Protein AF-A0A9Q2YUY7-F1 (afdb_monomer_lite)

Structure (mmCIF, N/CA/C/O backbone):
data_AF-A0A9Q2YUY7-F1
#
_entry.id   AF-A0A9Q2YUY7-F1
#
loop_
_atom_site.group_PDB
_atom_site.id
_atom_site.type_symbol
_atom_site.label_atom_id
_atom_site.label_alt_id
_atom_site.label_comp_id
_atom_site.label_asym_id
_atom_site.label_entity_id
_atom_site.label_seq_id
_atom_site.pdbx_PDB_ins_code
_atom_site.Cartn_x
_atom_site.Cartn_y
_atom_site.Cartn_z
_atom_site.occupancy
_atom_site.B_iso_or_equiv
_atom_site.auth_seq_id
_atom_site.auth_comp_id
_atom_site.auth_asym_id
_atom_site.auth_atom_id
_atom_site.pdbx_PDB_model_num
ATOM 1 N N . MET A 1 1 ? -81.937 30.898 48.831 1.00 37.34 1 MET A N 1
ATOM 2 C CA . MET A 1 1 ? -81.446 29.506 48.929 1.00 37.34 1 MET A CA 1
ATOM 3 C C . MET A 1 1 ? -80.289 29.375 47.952 1.00 37.34 1 MET A C 1
ATOM 5 O O . MET A 1 1 ? -80.498 29.736 46.801 1.00 37.34 1 MET A O 1
ATOM 9 N N . PRO A 1 2 ? -79.074 29.037 48.411 1.00 35.25 2 PRO A N 1
ATOM 10 C CA . PRO A 1 2 ? -77.859 29.257 47.636 1.00 35.25 2 PRO A CA 1
ATOM 11 C C . PRO A 1 2 ? -77.601 28.138 46.622 1.00 35.25 2 PRO A C 1
ATOM 13 O O . PRO A 1 2 ? -77.881 26.966 46.872 1.00 35.25 2 PRO A O 1
ATOM 16 N N . GLU A 1 3 ? -77.053 28.547 45.483 1.00 44.12 3 GLU A N 1
ATOM 17 C CA . GLU A 1 3 ? -76.594 27.716 44.375 1.00 44.12 3 GLU A CA 1
ATOM 18 C C . GLU A 1 3 ? -75.437 26.805 44.805 1.00 44.12 3 GLU A C 1
ATOM 20 O O . GLU A 1 3 ? -74.451 27.255 45.393 1.00 44.12 3 GLU A O 1
ATOM 25 N N . VAL A 1 4 ? -75.528 25.516 44.474 1.00 38.47 4 VAL A N 1
ATOM 26 C CA . VAL A 1 4 ? -74.421 24.569 44.639 1.00 38.47 4 VAL A CA 1
ATOM 27 C C . VAL A 1 4 ? -73.682 24.447 43.307 1.00 38.47 4 VAL A C 1
ATOM 29 O O . VAL A 1 4 ? -74.226 23.984 42.309 1.00 38.47 4 VAL A O 1
ATOM 32 N N . SER A 1 5 ? -72.426 24.894 43.313 1.00 39.84 5 SER A N 1
ATOM 33 C CA . SER A 1 5 ? -71.499 24.926 42.177 1.00 39.84 5 SER A CA 1
ATOM 34 C C . SER A 1 5 ? -71.270 23.542 41.521 1.00 39.84 5 SER A C 1
ATOM 36 O O . SER A 1 5 ? -71.124 22.546 42.240 1.00 39.84 5 SER A O 1
ATOM 38 N N . PRO A 1 6 ? -71.089 23.459 40.180 1.00 42.53 6 PRO A N 1
ATOM 39 C CA . PRO A 1 6 ? -70.758 22.225 39.439 1.00 42.53 6 PRO A CA 1
ATOM 40 C C . PRO A 1 6 ? -69.450 21.523 39.865 1.00 42.53 6 PRO A C 1
ATOM 42 O O . PRO A 1 6 ? -69.136 20.426 39.398 1.00 42.53 6 PRO A O 1
ATOM 45 N N . THR A 1 7 ? -68.674 22.130 40.763 1.00 50.56 7 THR A N 1
ATOM 46 C CA . THR A 1 7 ? -67.379 21.628 41.242 1.00 50.56 7 THR A CA 1
ATOM 47 C C . THR A 1 7 ? -67.477 20.456 42.228 1.00 50.56 7 THR A C 1
ATOM 49 O O . THR A 1 7 ? -66.497 19.725 42.390 1.00 50.56 7 THR A O 1
ATOM 52 N N . ILE A 1 8 ? -68.635 20.205 42.853 1.00 48.22 8 ILE A N 1
ATOM 53 C CA . ILE A 1 8 ? -68.790 19.117 43.843 1.00 48.22 8 ILE A CA 1
ATOM 54 C C . ILE A 1 8 ? -69.090 17.765 43.171 1.00 48.22 8 ILE A C 1
ATOM 56 O O . ILE A 1 8 ? -68.522 16.744 43.563 1.00 48.22 8 ILE A O 1
ATOM 60 N N . ILE A 1 9 ? -69.874 17.750 42.087 1.00 47.81 9 ILE A N 1
ATOM 61 C CA . ILE A 1 9 ? -70.186 16.520 41.332 1.00 47.81 9 ILE A CA 1
ATOM 62 C C . ILE A 1 9 ? -68.957 16.035 40.540 1.00 47.81 9 ILE A C 1
ATOM 64 O O . ILE A 1 9 ? -68.680 14.836 40.498 1.00 47.81 9 ILE A O 1
ATOM 68 N N . GLN A 1 10 ? -68.134 16.949 40.011 1.00 46.00 10 GLN A N 1
ATOM 69 C CA . GLN A 1 10 ? -66.857 16.579 39.383 1.00 46.00 10 GLN A CA 1
ATOM 70 C C . GLN A 1 10 ? -65.805 16.087 40.395 1.00 46.00 10 GLN A C 1
ATOM 72 O O . GLN A 1 10 ? -65.026 15.192 40.063 1.00 46.00 10 GLN A O 1
ATOM 77 N N . LYS A 1 11 ? -65.806 16.581 41.645 1.00 45.22 11 LYS A N 1
ATOM 78 C CA . LYS A 1 11 ? -64.956 16.027 42.717 1.00 45.22 11 LYS A CA 1
ATOM 79 C C . LYS A 1 11 ? -65.408 14.632 43.162 1.00 45.22 11 LYS A C 1
ATOM 81 O O . LYS A 1 11 ? -64.552 13.777 43.367 1.00 45.22 11 LYS A O 1
ATOM 86 N N . ALA A 1 12 ? -66.712 14.356 43.228 1.00 38.19 12 ALA A N 1
ATOM 87 C CA . ALA A 1 12 ? -67.222 13.023 43.567 1.00 38.19 12 ALA A CA 1
ATOM 88 C C . ALA A 1 12 ? -66.926 11.973 42.473 1.00 38.19 12 ALA A C 1
ATOM 90 O O . ALA A 1 12 ? -66.555 10.843 42.785 1.00 38.19 12 ALA A O 1
ATOM 91 N N . ILE A 1 13 ? -66.984 12.353 41.190 1.00 42.56 13 ILE A N 1
ATOM 92 C CA . ILE A 1 13 ? -66.621 11.464 40.069 1.00 42.56 13 ILE A CA 1
ATOM 93 C C . ILE A 1 13 ? -65.100 11.230 39.996 1.00 42.56 13 ILE A C 1
ATOM 95 O O . ILE A 1 13 ? -64.670 10.144 39.603 1.00 42.56 13 ILE A O 1
ATOM 99 N N . LYS A 1 14 ? -64.276 12.193 40.434 1.00 40.94 14 LYS A N 1
ATOM 100 C CA . LYS A 1 14 ? -62.818 12.013 40.542 1.00 40.94 14 LYS A CA 1
ATOM 101 C C . LYS A 1 14 ? -62.439 11.060 41.687 1.00 40.94 14 LYS A C 1
ATOM 103 O O . LYS A 1 14 ? -61.630 10.167 41.481 1.00 40.94 14 LYS A O 1
ATOM 108 N N . VAL A 1 15 ? -63.114 11.149 42.837 1.00 37.53 15 VAL A N 1
ATOM 109 C CA . VAL A 1 15 ? -62.867 10.265 43.997 1.00 37.53 15 VAL A CA 1
ATOM 110 C C . VAL A 1 15 ? -63.354 8.820 43.770 1.00 37.53 15 VAL A C 1
ATOM 112 O O . VAL A 1 15 ? -62.814 7.893 44.367 1.00 37.53 15 VAL A O 1
ATOM 115 N N . ILE A 1 16 ? -64.323 8.592 42.875 1.00 35.28 16 ILE A N 1
ATOM 116 C CA . ILE A 1 16 ? -64.797 7.236 42.531 1.00 35.28 16 ILE A CA 1
ATOM 117 C C . ILE A 1 16 ? -63.996 6.613 41.367 1.00 35.28 16 ILE A C 1
ATOM 119 O O . ILE A 1 16 ? -63.864 5.390 41.312 1.00 35.28 16 ILE A O 1
ATOM 123 N N . LYS A 1 17 ? -63.384 7.411 40.475 1.00 32.50 17 LYS A N 1
ATOM 124 C CA . LYS A 1 17 ? -62.468 6.893 39.433 1.00 32.50 17 LYS A CA 1
ATOM 125 C C . LYS A 1 17 ? -61.063 6.545 39.942 1.00 32.50 17 LYS A C 1
ATOM 127 O O . LYS A 1 17 ? -60.429 5.692 39.327 1.00 32.50 17 LYS A O 1
ATOM 132 N N . ASP A 1 18 ? -60.639 7.096 41.078 1.00 31.89 18 ASP A N 1
ATOM 133 C CA . ASP A 1 18 ? -59.354 6.777 41.730 1.00 31.89 18 ASP A CA 1
ATOM 134 C C . ASP A 1 18 ? -59.414 5.534 42.650 1.00 31.89 18 ASP A C 1
ATOM 136 O O . ASP A 1 18 ? -58.479 5.247 43.390 1.00 31.89 18 ASP A O 1
ATOM 140 N N . LYS A 1 19 ? -60.496 4.741 42.596 1.00 31.69 19 LYS A N 1
ATOM 141 C CA . LYS A 1 19 ? -60.612 3.432 43.275 1.00 31.69 19 LYS A CA 1
ATOM 142 C C . LYS A 1 19 ? -60.602 2.245 42.303 1.00 31.69 19 LYS A C 1
ATOM 144 O O . LYS A 1 19 ? -61.315 1.261 42.492 1.00 31.69 19 LYS A O 1
ATOM 149 N N . LYS A 1 20 ? -59.762 2.295 41.268 1.00 31.34 20 LYS A N 1
ATOM 150 C CA . LYS A 1 20 ? -59.264 1.065 40.634 1.00 31.34 20 LYS A CA 1
ATOM 151 C C . LYS A 1 20 ? -58.019 0.640 41.401 1.00 31.34 20 LYS A C 1
ATOM 153 O O . LYS A 1 20 ? -57.016 1.322 41.308 1.00 31.34 20 LYS A O 1
ATOM 158 N N . GLN A 1 21 ? -58.148 -0.443 42.170 1.00 35.00 21 GLN A N 1
ATOM 159 C CA . GLN A 1 21 ? -57.086 -1.179 42.868 1.00 35.00 21 GLN A CA 1
ATOM 160 C C . GLN A 1 21 ? -55.671 -0.905 42.325 1.00 35.00 21 GLN A C 1
ATOM 162 O O . GLN A 1 21 ? -55.211 -1.587 41.408 1.00 35.00 21 GLN A O 1
ATOM 167 N N . ASP A 1 22 ? -54.971 0.045 42.940 1.00 31.41 22 ASP A N 1
ATOM 168 C CA . ASP A 1 22 ? -53.515 0.051 42.960 1.00 31.41 22 ASP A CA 1
ATOM 169 C C . ASP A 1 22 ? -53.092 -1.149 43.816 1.00 31.41 22 ASP A C 1
ATOM 171 O O . ASP A 1 22 ? -53.064 -1.086 45.046 1.00 31.41 22 ASP A O 1
ATOM 175 N N . LEU A 1 23 ? -52.827 -2.291 43.174 1.00 38.91 23 LEU A N 1
ATOM 176 C CA . LEU A 1 23 ? -52.023 -3.329 43.811 1.00 38.91 23 LEU A CA 1
ATOM 177 C C . LEU A 1 23 ? -50.639 -2.725 44.075 1.00 38.91 23 LEU A C 1
ATOM 179 O O . LEU A 1 23 ? -49.976 -2.261 43.146 1.00 38.91 23 LEU A O 1
ATOM 183 N N . HIS A 1 24 ? -50.202 -2.736 45.333 1.00 40.41 24 HIS A N 1
ATOM 184 C CA . HIS A 1 24 ? -48.878 -2.291 45.761 1.00 40.41 24 HIS A CA 1
ATOM 185 C C . HIS A 1 24 ? -47.768 -3.110 45.061 1.00 40.41 24 HIS A C 1
ATOM 187 O O . HIS A 1 24 ? -47.291 -4.113 45.568 1.00 40.41 24 HIS A O 1
ATOM 193 N N . ILE A 1 25 ? -47.296 -2.667 43.889 1.00 47.25 25 ILE A N 1
ATOM 194 C CA . ILE A 1 25 ? -46.119 -3.246 43.196 1.00 47.25 25 ILE A CA 1
ATOM 195 C C . ILE A 1 25 ? -44.806 -2.929 43.957 1.00 47.25 25 ILE A C 1
ATOM 197 O O . ILE A 1 25 ? -43.759 -3.518 43.695 1.00 47.25 25 ILE A O 1
ATOM 201 N N . LEU A 1 26 ? -44.852 -2.008 44.926 1.00 46.00 26 LEU A N 1
ATOM 202 C CA . LEU A 1 26 ? -43.693 -1.449 45.634 1.00 46.00 26 LEU A CA 1
ATOM 203 C C . LEU A 1 26 ? -43.025 -2.385 46.669 1.00 46.00 26 LEU A C 1
ATOM 205 O O . LEU A 1 26 ? -41.975 -2.017 47.188 1.00 46.00 26 LEU A O 1
ATOM 209 N N . SER A 1 27 ? -43.570 -3.574 46.953 1.00 56.84 27 SER A N 1
ATOM 210 C CA . SER A 1 27 ? -43.051 -4.517 47.970 1.00 56.84 27 SER A CA 1
ATOM 211 C C . SER A 1 27 ? -42.308 -5.743 47.401 1.00 56.84 27 SER A C 1
ATOM 213 O O . SER A 1 27 ? -41.684 -6.489 48.156 1.00 56.84 27 SER A O 1
ATOM 215 N N . LEU A 1 28 ? -42.322 -5.963 46.081 1.00 69.38 28 LEU A N 1
ATOM 216 C CA . LEU A 1 28 ? -41.800 -7.191 45.464 1.00 69.38 28 LEU A CA 1
ATOM 217 C C . LEU A 1 28 ? -40.270 -7.203 45.332 1.00 69.38 28 LEU A C 1
ATOM 219 O O . LEU A 1 28 ? -39.653 -6.268 44.808 1.00 69.38 28 LEU A O 1
ATOM 223 N N . SER A 1 29 ? -39.656 -8.316 45.737 1.00 76.88 29 SER A N 1
ATOM 224 C CA . SER A 1 29 ? -38.207 -8.536 45.674 1.00 76.88 29 SER A CA 1
ATOM 225 C C . SER A 1 29 ? -37.846 -9.703 44.753 1.00 76.88 29 SER A C 1
ATOM 227 O O . SER A 1 29 ? -38.515 -10.732 44.724 1.00 76.88 29 SER A O 1
ATOM 229 N N . VAL A 1 30 ? -36.764 -9.547 43.985 1.00 77.62 30 VAL A N 1
ATOM 230 C CA . VAL A 1 30 ? -36.268 -10.544 43.026 1.00 77.62 30 VAL A CA 1
ATOM 231 C C . VAL A 1 30 ? -34.967 -11.150 43.527 1.00 77.62 30 VAL A C 1
ATOM 233 O O . VAL A 1 30 ? -33.978 -10.430 43.713 1.00 77.62 30 VAL A O 1
ATOM 236 N N . ILE A 1 31 ? -34.948 -12.476 43.658 1.00 77.19 31 ILE A N 1
ATOM 237 C CA . ILE A 1 31 ? -33.741 -13.258 43.924 1.00 77.19 31 ILE A CA 1
ATOM 238 C C . ILE A 1 31 ? -32.981 -13.416 42.607 1.00 77.19 31 ILE A C 1
ATOM 240 O O . ILE A 1 31 ? -33.442 -14.043 41.647 1.00 77.19 31 ILE A O 1
ATOM 244 N N . ARG A 1 32 ? -31.791 -12.816 42.538 1.00 76.19 32 ARG A N 1
ATOM 245 C CA . ARG A 1 32 ? -30.881 -12.979 41.402 1.00 76.19 32 ARG A CA 1
ATOM 246 C C . ARG A 1 32 ? -30.162 -14.322 41.500 1.00 76.19 32 ARG A C 1
ATOM 248 O O . ARG A 1 32 ? -29.885 -14.812 42.585 1.00 76.19 32 ARG A O 1
ATOM 255 N N . ARG A 1 33 ? -29.710 -14.840 40.354 1.00 68.38 33 ARG A N 1
ATOM 256 C CA . ARG A 1 33 ? -28.907 -16.080 40.227 1.00 68.38 33 ARG A CA 1
ATOM 257 C C . ARG A 1 33 ? -27.648 -16.150 41.112 1.00 68.38 33 ARG A C 1
ATOM 259 O O . ARG A 1 33 ? -27.112 -17.231 41.296 1.00 68.38 33 ARG A O 1
ATOM 266 N N . ALA A 1 34 ? -27.156 -15.014 41.615 1.00 49.62 34 ALA A N 1
ATOM 267 C CA . ALA A 1 34 ? -26.008 -14.924 42.525 1.00 49.62 34 ALA A CA 1
ATOM 268 C C . ALA A 1 34 ? -26.407 -14.890 44.019 1.00 49.62 34 ALA A C 1
ATOM 270 O O . ALA A 1 34 ? -25.568 -14.586 44.858 1.00 49.62 34 ALA A O 1
ATOM 271 N N . GLY A 1 35 ? -27.687 -15.107 44.346 1.00 60.41 35 GLY A N 1
ATOM 272 C CA . GLY A 1 35 ? -28.234 -15.040 45.707 1.00 60.41 35 GLY A CA 1
ATOM 273 C C . GLY A 1 35 ? -28.550 -13.625 46.210 1.00 60.41 35 GLY A C 1
ATOM 274 O O . GLY A 1 35 ? -29.142 -13.474 47.272 1.00 60.41 35 GLY A O 1
ATOM 275 N N . SER A 1 36 ? -28.198 -12.574 45.459 1.00 70.12 36 SER A N 1
ATOM 276 C CA . SER A 1 36 ? -28.515 -11.190 45.833 1.00 70.12 36 SER A CA 1
ATOM 277 C C . SER A 1 36 ? -29.984 -10.846 45.589 1.00 70.12 36 SER A C 1
ATOM 279 O O . SER A 1 36 ? -30.554 -11.178 44.547 1.00 70.12 36 SER A O 1
ATOM 281 N N . ILE A 1 37 ? -30.579 -10.131 46.542 1.00 79.31 37 ILE A N 1
ATOM 282 C CA . ILE A 1 37 ? -31.974 -9.690 46.499 1.00 79.31 37 ILE A CA 1
ATOM 283 C C . ILE A 1 37 ? -32.013 -8.256 45.972 1.00 79.31 37 ILE A C 1
ATOM 285 O O . ILE A 1 37 ? -31.281 -7.390 46.452 1.00 79.31 37 ILE A O 1
ATOM 289 N N . THR A 1 38 ? -32.844 -7.991 44.963 1.00 78.88 38 THR A N 1
ATOM 290 C CA . THR A 1 38 ? -33.037 -6.630 44.438 1.00 78.88 38 THR A CA 1
ATOM 291 C C . THR A 1 38 ? -34.508 -6.295 44.227 1.00 78.88 38 THR A C 1
ATOM 293 O O . THR A 1 38 ? -35.258 -7.202 43.878 1.00 78.88 38 THR A O 1
ATOM 296 N N . PRO A 1 39 ? -34.918 -5.018 44.348 1.00 78.88 39 PRO A N 1
ATOM 297 C CA . PRO A 1 39 ? -36.304 -4.619 44.113 1.00 78.88 39 PRO A CA 1
ATOM 298 C C . PRO A 1 39 ? -36.771 -4.984 42.702 1.00 78.88 39 PRO A C 1
ATOM 300 O O . PRO A 1 39 ? -36.012 -4.834 41.733 1.00 78.88 39 PRO A O 1
ATOM 303 N N . PHE A 1 40 ? -38.017 -5.438 42.581 1.00 80.62 40 PHE A N 1
ATOM 304 C CA . PHE A 1 40 ? -38.651 -5.704 41.296 1.00 80.62 40 PHE A CA 1
ATOM 305 C C . PHE A 1 40 ? -38.765 -4.412 40.472 1.00 80.62 40 PHE A C 1
ATOM 307 O O . PHE A 1 40 ? -39.192 -3.371 40.966 1.00 80.62 40 PHE A O 1
ATOM 314 N N . LYS A 1 41 ? -38.358 -4.465 39.197 1.00 81.44 41 LYS A N 1
ATOM 315 C CA . LYS A 1 41 ? -38.452 -3.338 38.253 1.00 81.44 41 LYS A CA 1
ATOM 316 C C . LYS A 1 41 ? -39.007 -3.824 36.918 1.00 81.44 41 LYS A C 1
ATOM 318 O O . LYS A 1 41 ? -38.307 -4.532 36.189 1.00 81.44 41 LYS A O 1
ATOM 323 N N . SER A 1 42 ? -40.222 -3.399 36.574 1.00 79.56 42 SER A N 1
ATOM 324 C CA . SER A 1 42 ? -40.892 -3.718 35.302 1.00 79.56 42 SER A CA 1
ATOM 325 C C . SER A 1 42 ? -40.073 -3.280 34.079 1.00 79.56 42 SER A C 1
ATOM 327 O O . SER A 1 42 ? -40.013 -4.002 33.084 1.00 79.56 42 SER A O 1
ATOM 329 N N . ASP A 1 43 ? -39.324 -2.178 34.183 1.00 79.94 43 ASP A N 1
ATOM 330 C CA . ASP A 1 43 ? -38.447 -1.679 33.115 1.00 79.94 43 ASP A CA 1
ATOM 331 C C . ASP A 1 43 ? -37.411 -2.708 32.645 1.00 79.94 43 ASP A C 1
ATOM 333 O O . ASP A 1 43 ? -36.996 -2.714 31.484 1.00 79.94 43 ASP A O 1
ATOM 337 N N . LYS A 1 44 ? -36.952 -3.599 33.534 1.00 82.06 44 LYS A N 1
ATOM 338 C CA . LYS A 1 44 ? -35.984 -4.645 33.172 1.00 82.06 44 LYS A CA 1
ATOM 339 C C . LYS A 1 44 ? -36.613 -5.718 32.285 1.00 82.06 44 LYS A C 1
ATOM 341 O O . LYS A 1 44 ? -35.925 -6.232 31.404 1.00 82.06 44 LYS A O 1
ATOM 346 N N . ILE A 1 45 ? -37.897 -6.009 32.486 1.00 83.81 45 ILE A N 1
ATOM 347 C CA . ILE A 1 45 ? -38.679 -6.941 31.669 1.00 83.81 45 ILE A CA 1
ATOM 348 C C . ILE A 1 45 ? -38.931 -6.318 30.295 1.00 83.81 45 ILE A C 1
ATOM 350 O O . ILE A 1 45 ? -38.576 -6.920 29.282 1.00 83.81 45 ILE A O 1
ATOM 354 N N . SER A 1 46 ? -39.412 -5.072 30.265 1.00 82.44 46 SER A N 1
ATOM 355 C CA . SER A 1 46 ? -39.631 -4.314 29.025 1.00 82.44 46 SER A CA 1
ATOM 356 C C . SER A 1 46 ? -38.369 -4.249 28.160 1.00 82.44 46 SER A C 1
ATOM 358 O O . SER A 1 46 ? -38.389 -4.597 26.979 1.00 82.44 46 SER A O 1
ATOM 360 N N . ASN A 1 47 ? -37.217 -3.930 28.760 1.00 79.81 47 ASN A N 1
ATOM 361 C CA . ASN A 1 47 ? -35.941 -3.900 28.044 1.00 79.81 47 ASN A CA 1
ATOM 362 C C . ASN A 1 47 ? -35.510 -5.271 27.497 1.00 79.81 47 ASN A C 1
ATOM 364 O O . ASN A 1 47 ? -34.896 -5.337 26.430 1.00 79.81 47 ASN A O 1
ATOM 368 N N . ALA A 1 48 ? -35.796 -6.362 28.211 1.00 79.31 48 ALA A N 1
ATOM 369 C CA . ALA A 1 48 ? -35.469 -7.712 27.757 1.00 79.31 48 ALA A CA 1
ATOM 370 C C . ALA A 1 48 ? -36.340 -8.131 26.562 1.00 79.31 48 ALA A C 1
ATOM 372 O O . ALA A 1 48 ? -35.808 -8.625 25.567 1.00 79.31 48 ALA A O 1
ATOM 373 N N . ILE A 1 49 ? -37.647 -7.862 26.628 1.00 82.56 49 ILE A N 1
ATOM 374 C CA . ILE A 1 49 ? -38.597 -8.126 25.540 1.00 82.56 49 ILE A CA 1
ATOM 375 C C . ILE A 1 49 ? -38.239 -7.271 24.319 1.00 82.56 49 ILE A C 1
ATOM 377 O O . ILE A 1 49 ? -38.094 -7.794 23.217 1.00 82.56 49 ILE A O 1
ATOM 381 N N . LYS A 1 50 ? -37.969 -5.974 24.509 1.00 82.25 50 LYS A N 1
ATOM 382 C CA . LYS A 1 50 ? -37.541 -5.061 23.436 1.00 82.25 50 LYS A CA 1
ATOM 383 C C . LYS A 1 50 ? -36.306 -5.568 22.692 1.00 82.25 50 LYS A C 1
ATOM 385 O O . LYS A 1 50 ? -36.276 -5.536 21.466 1.00 82.25 50 LYS A O 1
ATOM 390 N N . LYS A 1 51 ? -35.296 -6.066 23.416 1.00 77.69 51 LYS A N 1
ATOM 391 C CA . LYS A 1 51 ? -34.094 -6.658 22.803 1.00 77.69 51 LYS A CA 1
ATOM 392 C C . LYS A 1 51 ? -34.416 -7.896 21.967 1.00 77.69 51 LYS A C 1
ATOM 394 O O . LYS A 1 51 ? -33.834 -8.053 20.900 1.00 77.69 51 LYS A O 1
ATOM 399 N N . ALA A 1 52 ? -35.348 -8.734 22.416 1.00 78.56 52 ALA A N 1
ATOM 400 C CA . ALA A 1 52 ? -35.789 -9.910 21.668 1.00 78.56 52 ALA A CA 1
ATOM 401 C C . ALA A 1 52 ? -36.475 -9.526 20.348 1.00 78.56 52 ALA A C 1
ATOM 403 O O . ALA A 1 52 ? -36.165 -10.092 19.301 1.00 78.56 52 ALA A O 1
ATOM 404 N N . PHE A 1 53 ? -37.356 -8.520 20.381 1.00 79.56 53 PHE A N 1
ATOM 405 C CA . PHE A 1 53 ? -38.011 -8.001 19.177 1.00 79.56 53 PHE A CA 1
ATOM 406 C C . PHE A 1 53 ? -37.005 -7.396 18.194 1.00 79.56 53 PHE A C 1
ATOM 408 O O . PHE A 1 53 ? -37.055 -7.716 17.011 1.00 79.56 53 PHE A O 1
ATOM 415 N N . LEU A 1 54 ? -36.057 -6.588 18.682 1.00 72.75 54 LEU A N 1
ATOM 416 C CA . LEU A 1 54 ? -35.012 -5.976 17.849 1.00 72.75 54 LEU A CA 1
ATOM 417 C C . LEU A 1 54 ? -34.079 -7.009 17.203 1.00 72.75 54 LEU A C 1
ATOM 419 O O . LEU A 1 54 ? -33.655 -6.824 16.066 1.00 72.75 54 LEU A O 1
ATOM 423 N N . ALA A 1 55 ? -33.776 -8.105 17.903 1.00 67.81 55 ALA A N 1
ATOM 424 C CA . ALA A 1 55 ? -32.963 -9.186 17.353 1.00 67.81 55 ALA A CA 1
ATOM 425 C C . ALA A 1 55 ? -33.653 -9.895 16.172 1.00 67.81 55 ALA A C 1
ATOM 427 O O . ALA A 1 55 ? -32.982 -10.334 15.239 1.00 67.81 55 ALA A O 1
ATOM 428 N N . GLN A 1 56 ? -34.989 -9.975 16.187 1.00 68.19 56 GLN A N 1
ATOM 429 C CA . GLN A 1 56 ? -35.771 -10.632 15.140 1.00 68.19 56 GLN A CA 1
ATOM 430 C C . GLN A 1 56 ? -36.062 -9.722 13.938 1.00 68.19 56 GLN A C 1
ATOM 432 O O . GLN A 1 56 ? -36.244 -10.220 12.827 1.00 68.19 56 GLN A O 1
ATOM 437 N N . THR A 1 57 ? -36.128 -8.405 14.138 1.00 61.97 57 THR A N 1
ATOM 438 C CA . THR A 1 57 ? -36.598 -7.468 13.110 1.00 61.97 57 THR A CA 1
ATOM 439 C C . THR A 1 57 ? -35.537 -6.971 12.137 1.00 61.97 57 THR A C 1
ATOM 441 O O . THR A 1 57 ? -35.933 -6.163 11.307 1.00 61.97 57 THR A O 1
ATOM 444 N N . LYS A 1 58 ? -34.264 -7.434 12.199 1.00 51.41 58 LYS A N 1
ATOM 445 C CA . LYS A 1 58 ? -33.131 -7.065 11.300 1.00 51.41 58 LYS A CA 1
ATOM 446 C C . LYS A 1 58 ? -33.486 -5.872 10.402 1.00 51.41 58 LYS A C 1
ATOM 448 O O . LYS A 1 58 ? -33.935 -6.066 9.275 1.00 51.41 58 LYS A O 1
ATOM 453 N N . ILE A 1 59 ? -33.389 -4.668 10.969 1.00 45.88 59 ILE A N 1
ATOM 454 C CA . ILE A 1 59 ? -33.909 -3.428 10.383 1.00 45.88 59 ILE A CA 1
ATOM 455 C C . ILE A 1 59 ? -33.387 -3.299 8.946 1.00 45.88 59 ILE A C 1
ATOM 457 O O . ILE A 1 59 ? -32.205 -3.049 8.723 1.00 45.88 59 ILE A O 1
ATOM 461 N N . GLN A 1 60 ? -34.269 -3.520 7.969 1.00 35.69 60 GLN A N 1
ATOM 462 C CA . GLN A 1 60 ? -34.013 -3.171 6.580 1.00 35.69 60 GLN A CA 1
ATOM 463 C C . GLN A 1 60 ? -34.160 -1.653 6.461 1.00 35.69 60 GLN A C 1
ATOM 465 O O . GLN A 1 60 ? -35.230 -1.112 6.720 1.00 35.69 60 GLN A O 1
ATOM 470 N N . ASN A 1 61 ? -33.067 -0.987 6.086 1.00 34.44 61 ASN A N 1
ATOM 471 C CA . ASN A 1 61 ? -32.948 0.459 5.898 1.00 34.44 61 ASN A CA 1
ATOM 472 C C . ASN A 1 61 ? -34.105 1.062 5.072 1.00 34.44 61 ASN A C 1
ATOM 474 O O . ASN A 1 61 ? -34.060 1.020 3.842 1.00 34.44 61 ASN A O 1
ATOM 478 N N . ASN A 1 62 ? -35.107 1.681 5.717 1.00 40.59 62 ASN A N 1
ATOM 479 C CA . ASN A 1 62 ? -36.016 2.618 5.044 1.00 40.59 62 ASN A CA 1
ATOM 480 C C . ASN A 1 62 ? -36.670 3.623 6.022 1.00 40.59 62 ASN A C 1
ATOM 482 O O . ASN A 1 62 ? -37.696 3.355 6.652 1.00 40.59 62 ASN A O 1
ATOM 486 N N . LYS A 1 63 ? -36.099 4.837 6.073 1.00 49.16 63 LYS A N 1
ATOM 487 C CA . LYS A 1 63 ? -36.301 5.865 7.119 1.00 49.16 63 LYS A CA 1
ATOM 488 C C . LYS A 1 63 ? -37.748 6.322 7.380 1.00 49.16 63 LYS A C 1
ATOM 490 O O . LYS A 1 63 ? -38.017 6.814 8.473 1.00 49.16 63 LYS A O 1
ATOM 495 N N . ASN A 1 64 ? -38.686 6.143 6.445 1.00 45.78 64 ASN A N 1
ATOM 496 C CA . ASN A 1 64 ? -40.082 6.576 6.630 1.00 45.78 64 ASN A CA 1
ATOM 497 C C . ASN A 1 64 ? -41.016 5.477 7.175 1.00 45.78 64 ASN A C 1
ATOM 499 O O . ASN A 1 64 ? -42.023 5.810 7.790 1.00 45.78 64 ASN A O 1
ATOM 503 N N . LYS A 1 65 ? -40.667 4.186 7.041 1.00 46.31 65 LYS A N 1
ATOM 504 C CA . LYS A 1 65 ? -41.394 3.073 7.698 1.00 46.31 65 LYS A CA 1
ATOM 505 C C . LYS A 1 65 ? -40.903 2.802 9.127 1.00 46.31 65 LYS A C 1
ATOM 507 O O . LYS A 1 65 ? -41.613 2.181 9.917 1.00 46.31 65 LYS A O 1
ATOM 512 N N . ASP A 1 66 ? -39.726 3.320 9.479 1.00 53.44 66 ASP A N 1
ATOM 513 C CA . ASP A 1 66 ? -39.058 3.054 10.756 1.00 53.44 66 ASP A CA 1
ATOM 514 C C . ASP A 1 66 ? -39.746 3.693 11.972 1.00 53.44 66 ASP A C 1
ATOM 516 O O . ASP A 1 66 ? -39.622 3.173 13.081 1.00 53.44 66 ASP A O 1
ATOM 520 N N . LYS A 1 67 ? -40.469 4.812 11.810 1.00 54.00 67 LYS A N 1
ATOM 521 C CA . LYS A 1 67 ? -41.112 5.511 12.940 1.00 54.00 67 LYS A CA 1
ATOM 522 C C . LYS A 1 67 ? -42.410 4.818 13.372 1.00 54.00 67 LYS A C 1
ATOM 524 O O . LYS A 1 67 ? -42.571 4.508 14.547 1.00 54.00 67 LYS A O 1
ATOM 529 N N . GLU A 1 68 ? -43.264 4.455 12.413 1.00 53.69 68 GLU A N 1
ATOM 530 C CA . GLU A 1 68 ? -44.505 3.709 12.673 1.00 53.69 68 GLU A CA 1
ATOM 531 C C . GLU A 1 68 ? -44.240 2.284 13.185 1.00 53.69 68 GLU A C 1
ATOM 533 O O . GLU A 1 68 ? -44.912 1.824 14.111 1.00 53.69 68 GLU A O 1
ATOM 538 N N . GLN A 1 69 ? -43.222 1.591 12.653 1.00 58.88 69 GLN A N 1
ATOM 539 C CA . GLN A 1 69 ? -42.824 0.276 13.171 1.00 58.88 69 GLN A CA 1
ATOM 540 C C . GLN A 1 69 ? -42.233 0.353 14.583 1.00 58.88 69 GLN A C 1
ATOM 542 O O . GLN A 1 69 ? -42.533 -0.512 15.407 1.00 58.88 69 GLN A O 1
ATOM 547 N N . LYS A 1 70 ? -41.435 1.381 14.906 1.00 64.00 70 LYS A N 1
ATOM 548 C CA . LYS A 1 70 ? -40.906 1.574 16.268 1.00 64.00 70 LYS A CA 1
ATOM 549 C C . LYS A 1 70 ? -42.015 1.847 17.282 1.00 64.00 70 LYS A C 1
ATOM 551 O O . LYS A 1 70 ? -41.977 1.260 18.364 1.00 64.00 70 LYS A O 1
ATOM 556 N N . ASP A 1 71 ? -43.012 2.653 16.926 1.00 67.50 71 ASP A N 1
ATOM 557 C CA . ASP A 1 71 ? -44.156 2.938 17.800 1.00 67.50 71 ASP A CA 1
ATOM 558 C C . ASP A 1 71 ? -45.049 1.704 17.993 1.00 67.50 71 ASP A C 1
ATOM 560 O O . ASP A 1 71 ? -45.532 1.448 19.098 1.00 67.50 71 ASP A O 1
ATOM 564 N N . SER A 1 72 ? -45.226 0.893 16.945 1.00 72.88 72 SER A N 1
ATOM 565 C CA . SER A 1 72 ? -45.939 -0.387 17.020 1.00 72.88 72 SER A CA 1
ATOM 566 C C . SER A 1 72 ? -45.229 -1.387 17.943 1.00 72.88 72 SER A C 1
ATOM 568 O O . SER A 1 72 ? -45.856 -1.950 18.844 1.00 72.88 72 SER A O 1
ATOM 570 N N . ILE A 1 73 ? -43.905 -1.541 17.798 1.00 77.81 73 ILE A N 1
ATOM 571 C CA . ILE A 1 73 ? -43.090 -2.402 18.669 1.00 77.81 73 ILE A CA 1
ATOM 572 C C . ILE A 1 73 ? -43.131 -1.897 20.114 1.00 77.81 73 ILE A C 1
ATOM 574 O O . ILE A 1 73 ? -43.250 -2.705 21.031 1.00 77.81 73 ILE A O 1
ATOM 578 N N . HIS A 1 74 ? -43.071 -0.582 20.344 1.00 79.81 74 HIS A N 1
ATOM 579 C CA . HIS A 1 74 ? -43.128 -0.024 21.696 1.00 79.81 74 HIS A CA 1
ATOM 580 C C . HIS A 1 74 ? -44.436 -0.389 22.411 1.00 79.81 74 HIS A C 1
ATOM 582 O O . HIS A 1 74 ? -44.395 -0.903 23.528 1.00 79.81 74 HIS A O 1
ATOM 588 N N . ARG A 1 75 ? -45.588 -0.200 21.750 1.00 80.50 75 ARG A N 1
ATOM 589 C CA . ARG A 1 75 ? -46.905 -0.563 22.309 1.00 80.50 75 ARG A CA 1
ATOM 590 C C . ARG A 1 75 ? -47.021 -2.064 22.580 1.00 80.50 75 ARG A C 1
ATOM 592 O O . ARG A 1 75 ? -47.589 -2.469 23.590 1.00 80.50 75 ARG A O 1
ATOM 599 N N . MET A 1 76 ? -46.464 -2.888 21.695 1.00 81.62 76 MET A N 1
ATOM 600 C CA . MET A 1 76 ? -46.470 -4.346 21.826 1.00 81.62 76 MET A CA 1
ATOM 601 C C . MET A 1 76 ? -45.603 -4.822 23.002 1.00 81.62 76 MET A C 1
ATOM 603 O O . MET A 1 76 ? -46.051 -5.631 23.814 1.00 81.62 76 MET A O 1
ATOM 607 N N . VAL A 1 77 ? -44.394 -4.269 23.149 1.00 84.69 77 VAL A N 1
ATOM 608 C CA . VAL A 1 77 ? -43.494 -4.539 24.283 1.00 84.69 77 VAL A CA 1
ATOM 609 C C . VAL A 1 77 ? -44.142 -4.128 25.605 1.00 84.69 77 VAL A C 1
ATOM 611 O O . VAL A 1 77 ? -44.064 -4.871 26.583 1.00 84.69 77 VAL A O 1
ATOM 614 N N . GLU A 1 78 ? -44.792 -2.969 25.649 1.00 84.06 78 GLU A N 1
ATOM 615 C CA . GLU A 1 78 ? -45.487 -2.473 26.839 1.00 84.06 78 GLU A CA 1
ATOM 616 C C . GLU A 1 78 ? -46.680 -3.366 27.215 1.00 84.06 78 GLU A C 1
ATOM 618 O O . GLU A 1 78 ? -46.802 -3.784 28.368 1.00 84.06 78 GLU A O 1
ATOM 623 N N . GLY A 1 79 ? -47.497 -3.765 26.232 1.00 84.31 79 GLY A N 1
ATOM 624 C CA . GLY A 1 79 ? -48.600 -4.708 26.431 1.00 84.31 79 GLY A CA 1
ATOM 625 C C . GLY A 1 79 ? -48.137 -6.063 26.975 1.00 84.31 79 GLY A C 1
ATOM 626 O O . GLY A 1 79 ? -48.702 -6.567 27.949 1.00 84.31 79 GLY A O 1
ATOM 627 N N . LEU A 1 80 ? -47.067 -6.625 26.407 1.00 85.88 80 LEU A N 1
ATOM 628 C CA . LEU A 1 80 ? -46.459 -7.870 26.885 1.00 85.88 80 LEU A CA 1
ATOM 629 C C . LEU A 1 80 ? -45.872 -7.721 28.290 1.00 85.88 80 LEU A C 1
ATOM 631 O O . LEU A 1 80 ? -46.076 -8.588 29.137 1.00 85.88 80 LEU A O 1
ATOM 635 N N . THR A 1 81 ? -45.192 -6.609 28.569 1.00 85.75 81 THR A N 1
ATOM 636 C CA . THR A 1 81 ? -44.636 -6.326 29.901 1.00 85.75 81 THR A CA 1
ATOM 637 C C . THR A 1 81 ? -45.744 -6.291 30.949 1.00 85.75 81 THR A C 1
ATOM 639 O O . THR A 1 81 ? -45.615 -6.931 31.989 1.00 85.75 81 THR A O 1
ATOM 642 N N . ASN A 1 82 ? -46.865 -5.626 30.658 1.00 85.12 82 ASN A N 1
ATOM 643 C CA . ASN A 1 82 ? -48.011 -5.566 31.564 1.00 85.12 82 ASN A CA 1
ATOM 644 C C . ASN A 1 82 ? -48.641 -6.945 31.791 1.00 85.12 82 ASN A C 1
ATOM 646 O O . ASN A 1 82 ? -48.997 -7.269 32.922 1.00 85.12 82 ASN A O 1
ATOM 650 N N . LYS A 1 83 ? -48.726 -7.791 30.755 1.00 85.19 83 LYS A N 1
ATOM 651 C CA . LYS A 1 83 ? -49.198 -9.180 30.888 1.00 85.19 83 LYS A CA 1
ATOM 652 C C . LYS A 1 83 ? -48.282 -10.018 31.780 1.00 85.19 83 LYS A C 1
ATOM 654 O O . LYS A 1 83 ? -48.783 -10.753 32.626 1.00 85.19 83 LYS A O 1
ATOM 659 N N . VAL A 1 84 ? -46.963 -9.887 31.624 1.00 84.31 84 VAL A N 1
ATOM 660 C CA . VAL A 1 84 ? -45.968 -10.586 32.456 1.00 84.31 84 VAL A CA 1
ATOM 661 C C . VAL A 1 84 ? -46.052 -10.116 33.906 1.00 84.31 84 VAL A C 1
ATOM 663 O O . VAL A 1 84 ? -46.133 -10.941 34.811 1.00 84.31 84 VAL A O 1
ATOM 666 N N . VAL A 1 85 ? -46.087 -8.800 34.134 1.00 83.75 85 VAL A N 1
ATOM 667 C CA . VAL A 1 85 ? -46.222 -8.222 35.479 1.00 83.75 85 VAL A CA 1
ATOM 668 C C . VAL A 1 85 ? -47.522 -8.695 36.126 1.00 83.75 85 VAL A C 1
ATOM 670 O O . VAL A 1 85 ? -47.484 -9.178 37.250 1.00 83.75 85 VAL A O 1
ATOM 673 N N . ALA A 1 86 ? -48.647 -8.658 35.406 1.00 81.75 86 ALA A N 1
ATOM 674 C CA . ALA A 1 86 ? -49.931 -9.145 35.906 1.00 81.75 86 ALA A CA 1
ATOM 675 C C . ALA A 1 86 ? -49.930 -10.656 36.194 1.00 81.75 86 ALA A C 1
ATOM 677 O O . ALA A 1 86 ? -50.565 -11.098 37.147 1.00 81.75 86 ALA A O 1
ATOM 678 N N . ALA A 1 87 ? -49.239 -11.467 35.388 1.00 80.94 87 ALA A N 1
ATOM 679 C CA . ALA A 1 87 ? -49.124 -12.906 35.619 1.00 80.94 87 ALA A CA 1
ATOM 680 C C . ALA A 1 87 ? -48.294 -13.225 36.871 1.00 80.94 87 ALA A C 1
ATOM 682 O O . ALA A 1 87 ? -48.654 -14.132 37.621 1.00 80.94 87 ALA A O 1
ATOM 683 N N . LEU A 1 88 ? -47.230 -12.453 37.110 1.00 79.31 88 LEU A N 1
ATOM 684 C CA . LEU A 1 88 ? -46.393 -12.560 38.302 1.00 79.31 88 LEU A CA 1
ATOM 685 C C . LEU A 1 88 ? -47.157 -12.110 39.555 1.00 79.31 88 LEU A C 1
ATOM 687 O O . LEU A 1 88 ? -47.165 -12.826 40.548 1.00 79.31 88 LEU A O 1
ATOM 691 N N . THR A 1 89 ? -47.869 -10.982 39.507 1.00 74.44 89 THR A N 1
ATOM 692 C CA . THR A 1 89 ? -48.565 -10.433 40.685 1.00 74.44 89 THR A CA 1
ATOM 693 C C . THR A 1 89 ? -49.869 -11.153 41.034 1.00 74.44 89 THR A C 1
ATOM 695 O O . THR A 1 89 ? -50.296 -11.112 42.181 1.00 74.44 89 THR A O 1
ATOM 698 N N . ARG A 1 90 ? -50.507 -11.862 40.091 1.00 69.62 90 ARG A N 1
ATOM 699 C CA . ARG A 1 90 ? -51.800 -12.542 40.322 1.00 69.62 90 ARG A CA 1
ATOM 700 C C . ARG A 1 90 ? -51.723 -13.726 41.301 1.00 69.62 90 ARG A C 1
ATOM 702 O O . ARG A 1 90 ? -52.763 -14.171 41.775 1.00 69.62 90 ARG A O 1
ATOM 709 N N . ARG A 1 91 ? -50.531 -14.266 41.575 1.00 60.91 91 ARG A N 1
ATOM 710 C CA . ARG A 1 91 ? -50.330 -15.461 42.422 1.00 60.91 91 ARG A CA 1
ATOM 711 C C . ARG A 1 91 ? -49.554 -15.193 43.714 1.00 60.91 91 ARG A C 1
ATOM 713 O O . ARG A 1 91 ? -49.223 -16.150 44.401 1.00 60.91 91 ARG A O 1
ATOM 720 N N . ILE A 1 92 ? -49.248 -13.934 44.018 1.00 62.41 92 ILE A N 1
ATOM 721 C CA . ILE A 1 92 ? -48.255 -13.567 45.031 1.00 62.41 92 ILE A CA 1
ATOM 722 C C . ILE A 1 92 ? -48.889 -12.715 46.136 1.00 62.41 92 ILE A C 1
ATOM 724 O O . ILE A 1 92 ? -49.653 -11.795 45.839 1.00 62.41 92 ILE A O 1
ATOM 728 N N . ALA A 1 93 ? -48.572 -13.031 47.396 1.00 55.53 93 ALA A N 1
ATOM 729 C CA . ALA A 1 93 ? -48.924 -12.218 48.556 1.00 55.53 93 ALA A CA 1
ATOM 730 C C . ALA A 1 93 ? -47.876 -11.112 48.794 1.00 55.53 93 ALA A C 1
ATOM 732 O O . ALA A 1 93 ? -46.736 -11.199 48.334 1.00 55.53 93 ALA A O 1
ATOM 733 N N . ASP A 1 94 ? -48.256 -10.051 49.513 1.00 54.16 94 ASP A N 1
ATOM 734 C CA . ASP A 1 94 ? -47.339 -8.958 49.858 1.00 54.16 94 ASP A CA 1
ATOM 735 C C . ASP A 1 94 ? -46.112 -9.492 50.623 1.00 54.16 94 ASP A C 1
ATOM 737 O O . ASP A 1 94 ? -46.233 -9.973 51.749 1.00 54.16 94 ASP A O 1
ATOM 741 N N . GLY A 1 95 ? -44.928 -9.387 50.009 1.00 53.72 95 GLY A N 1
ATOM 742 C CA . GLY A 1 95 ? -43.645 -9.787 50.600 1.00 53.72 95 GLY A CA 1
ATOM 743 C C . GLY A 1 95 ? -42.988 -11.046 50.019 1.00 53.72 95 GLY A C 1
ATOM 744 O O . GLY A 1 95 ? -41.851 -11.333 50.402 1.00 53.72 95 GLY A O 1
ATOM 745 N N . ASP A 1 96 ? -43.619 -11.770 49.086 1.00 63.34 96 ASP A N 1
ATOM 746 C CA . ASP A 1 96 ? -42.971 -12.947 48.486 1.00 63.34 96 ASP A CA 1
ATOM 747 C C . ASP A 1 96 ? -41.799 -12.567 47.566 1.00 63.34 96 ASP A C 1
ATOM 749 O O . ASP A 1 96 ? -41.780 -11.535 46.882 1.00 63.34 96 ASP A O 1
ATOM 753 N N . MET A 1 97 ? -40.805 -13.454 47.529 1.00 69.31 97 MET A N 1
ATOM 754 C CA . MET A 1 97 ? -39.621 -13.316 46.690 1.00 69.31 97 MET A CA 1
ATOM 755 C C . MET A 1 97 ? -39.762 -14.128 45.402 1.00 69.31 97 MET A C 1
ATOM 757 O O . MET A 1 97 ? -40.064 -15.317 45.440 1.00 69.31 97 MET A O 1
ATOM 761 N N . ILE A 1 98 ? -39.478 -13.501 44.259 1.00 75.44 98 ILE A N 1
ATOM 762 C CA . ILE A 1 98 ? -39.568 -14.137 42.936 1.00 75.44 98 ILE A CA 1
ATOM 763 C C . ILE A 1 98 ? -38.169 -14.515 42.452 1.00 75.44 98 ILE A C 1
ATOM 765 O O . ILE A 1 98 ? -37.259 -13.677 42.474 1.00 75.44 98 ILE A O 1
ATOM 769 N N . HIS A 1 99 ? -37.977 -15.741 41.961 1.00 79.06 99 HIS A N 1
ATOM 770 C CA . HIS A 1 99 ? -36.708 -16.114 41.352 1.00 79.06 99 HIS A CA 1
ATOM 771 C C . HIS A 1 99 ? -36.600 -15.536 39.934 1.00 79.06 99 HIS A C 1
ATOM 773 O O . HIS A 1 99 ? -37.566 -15.466 39.175 1.00 79.06 99 HIS A O 1
ATOM 779 N N . ILE A 1 100 ? -35.401 -15.111 39.527 1.00 81.38 100 ILE A N 1
ATOM 780 C CA . ILE A 1 100 ? -35.218 -14.511 38.195 1.00 81.38 100 ILE A CA 1
ATOM 781 C C . ILE A 1 100 ? -35.534 -15.476 37.038 1.00 81.38 100 ILE A C 1
ATOM 783 O O . ILE A 1 100 ? -35.829 -15.010 35.940 1.00 81.38 100 ILE A O 1
ATOM 787 N N . GLU A 1 101 ? -35.475 -16.791 37.265 1.00 80.25 101 GLU A N 1
ATOM 788 C CA . GLU A 1 101 ? -35.913 -17.785 36.271 1.00 80.25 101 GLU A CA 1
ATOM 789 C C . GLU A 1 101 ? -37.432 -17.761 36.085 1.00 80.25 101 GLU A C 1
ATOM 791 O O . GLU A 1 101 ? -37.875 -17.726 34.943 1.00 80.25 101 GLU A O 1
ATOM 796 N N . ASP A 1 102 ? -38.209 -17.613 37.164 1.00 78.69 102 ASP A N 1
ATOM 797 C CA . ASP A 1 102 ? -39.674 -17.530 37.095 1.00 78.69 102 ASP A CA 1
ATOM 798 C C . ASP A 1 102 ? -40.119 -16.328 36.251 1.00 78.69 102 ASP A C 1
ATOM 800 O O . ASP A 1 102 ? -41.053 -16.408 35.455 1.00 78.69 102 ASP A O 1
ATOM 804 N N . ILE A 1 103 ? -39.405 -15.201 36.371 1.00 83.38 103 ILE A N 1
ATOM 805 C CA . ILE A 1 103 ? -39.646 -14.012 35.540 1.00 83.38 103 ILE A CA 1
ATOM 806 C C . ILE A 1 103 ? -39.368 -14.323 34.067 1.00 83.38 103 ILE A C 1
ATOM 808 O O . ILE A 1 103 ? -40.119 -13.886 33.197 1.00 83.38 103 ILE A O 1
ATOM 812 N N . GLN A 1 104 ? -38.294 -15.056 33.767 1.00 81.56 104 GLN A N 1
ATOM 813 C CA . GLN A 1 104 ? -37.953 -15.409 32.388 1.00 81.56 104 GLN A CA 1
ATOM 814 C C . GLN A 1 104 ? -38.944 -16.406 31.787 1.00 81.56 104 GLN A C 1
ATOM 816 O O . GLN A 1 104 ? -39.334 -16.223 30.634 1.00 81.56 104 GLN A O 1
ATOM 821 N N . ASP A 1 105 ? -39.416 -17.373 32.571 1.00 82.88 105 ASP A N 1
ATOM 822 C CA . ASP A 1 105 ? -40.447 -18.327 32.158 1.00 82.88 105 ASP A CA 1
ATOM 823 C C . ASP A 1 105 ? -41.768 -17.609 31.852 1.00 82.88 105 ASP A C 1
ATOM 825 O O . ASP A 1 105 ? -42.419 -17.892 30.846 1.00 82.88 105 ASP A O 1
ATOM 829 N N . GLN A 1 106 ? -42.148 -16.610 32.661 1.00 83.81 106 GLN A N 1
ATOM 830 C CA . GLN A 1 106 ? -43.338 -15.798 32.383 1.00 83.81 106 GLN A CA 1
ATOM 831 C C . GLN A 1 106 ? -43.187 -14.925 31.132 1.00 83.81 106 GLN A C 1
ATOM 833 O O . GLN A 1 106 ? -44.162 -14.739 30.403 1.00 83.81 106 GLN A O 1
ATOM 838 N N . VAL A 1 107 ? -41.987 -14.407 30.847 1.00 84.94 107 VAL A N 1
ATOM 839 C CA . VAL A 1 107 ? -41.720 -13.675 29.596 1.00 84.94 107 VAL A CA 1
ATOM 840 C C . VAL A 1 107 ? -41.860 -14.591 28.382 1.00 84.94 107 VAL A C 1
ATOM 842 O O . VAL A 1 107 ? -42.484 -14.206 27.394 1.00 84.94 107 VAL A O 1
ATOM 845 N N . GLU A 1 108 ? -41.324 -15.805 28.459 1.00 82.69 108 GLU A N 1
ATOM 846 C CA . GLU A 1 108 ? -41.438 -16.806 27.399 1.00 82.69 108 GLU A CA 1
ATOM 847 C C . GLU A 1 108 ? -42.898 -17.212 27.156 1.00 82.69 108 GLU A C 1
ATOM 849 O O . GLU A 1 108 ? -43.382 -17.142 26.025 1.00 82.69 108 GLU A O 1
ATOM 854 N N . LEU A 1 109 ? -43.634 -17.529 28.226 1.00 81.25 109 LEU A N 1
ATOM 855 C CA . LEU A 1 109 ? -45.061 -17.852 28.174 1.00 81.25 109 LEU A CA 1
ATOM 856 C C . LEU A 1 109 ? -45.898 -16.714 27.578 1.00 81.25 109 LEU A C 1
ATOM 858 O O . LEU A 1 109 ? -46.803 -16.973 26.784 1.00 81.25 109 LEU A O 1
ATOM 862 N N . ALA A 1 110 ? -45.611 -15.460 27.937 1.00 84.56 110 ALA A N 1
ATOM 863 C CA . ALA A 1 110 ? -46.312 -14.302 27.388 1.00 84.56 110 ALA A CA 1
ATOM 864 C C . ALA A 1 110 ? -46.037 -14.122 25.887 1.00 84.56 110 ALA A C 1
ATOM 866 O O . ALA A 1 110 ? -46.969 -13.881 25.122 1.00 84.56 110 ALA A O 1
ATOM 867 N N . LEU A 1 111 ? -44.785 -14.301 25.452 1.00 83.75 111 LEU A N 1
ATOM 868 C CA . LEU A 1 111 ? -44.412 -14.241 24.035 1.00 83.75 111 LEU A CA 1
ATOM 869 C C . LEU A 1 111 ? -45.046 -15.375 23.215 1.00 83.75 111 LEU A C 1
ATOM 871 O O . LEU A 1 111 ? -45.431 -15.154 22.070 1.00 83.75 111 LEU A O 1
ATOM 875 N N . MET A 1 112 ? -45.175 -16.576 23.785 1.00 78.62 112 MET A N 1
ATOM 876 C CA . MET A 1 112 ? -45.833 -17.705 23.119 1.00 78.62 112 MET A CA 1
ATOM 877 C C . MET A 1 112 ? -47.355 -17.532 23.021 1.00 78.62 112 MET A C 1
ATOM 879 O O . MET A 1 112 ? -47.930 -17.885 21.995 1.00 78.62 112 MET A O 1
ATOM 883 N N . ARG A 1 113 ? -48.006 -16.989 24.061 1.00 82.50 113 ARG A N 1
ATOM 884 C CA . ARG A 1 113 ? -49.468 -16.777 24.097 1.00 82.50 113 ARG A CA 1
ATOM 885 C C . ARG A 1 113 ? -49.959 -15.680 23.159 1.00 82.50 113 ARG A C 1
ATOM 887 O O . ARG A 1 113 ? -51.068 -15.789 22.658 1.00 82.50 113 ARG A O 1
ATOM 894 N N . ASP A 1 114 ? -49.141 -14.661 22.921 1.00 82.94 114 ASP A N 1
ATOM 895 C CA . ASP A 1 114 ? -49.439 -13.581 21.972 1.00 82.94 114 ASP A CA 1
ATOM 896 C C . ASP A 1 114 ? -48.967 -13.915 20.538 1.00 82.94 114 ASP A C 1
ATOM 898 O O . ASP A 1 114 ? -48.768 -13.022 19.720 1.00 82.94 114 ASP A O 1
ATOM 902 N N . GLU A 1 115 ? -48.752 -15.202 20.230 1.00 80.44 115 GLU A N 1
ATOM 903 C CA . GLU A 1 115 ? -48.387 -15.719 18.896 1.00 80.44 115 GLU A CA 1
ATOM 904 C C . GLU A 1 115 ? -47.056 -15.177 18.328 1.00 80.44 115 GLU A C 1
ATOM 906 O O . GLU A 1 115 ? -46.729 -15.337 17.147 1.00 80.44 115 GLU A O 1
ATOM 911 N N . HIS A 1 116 ? -46.192 -14.603 19.171 1.00 82.12 116 HIS A N 1
ATOM 912 C CA . HIS A 1 116 ? -44.866 -14.116 18.781 1.00 82.12 116 HIS A CA 1
ATOM 913 C C . HIS A 1 116 ? -43.812 -15.236 18.749 1.00 82.12 116 HIS A C 1
ATOM 915 O O . HIS A 1 116 ? -42.701 -15.091 19.265 1.00 82.12 116 HIS A O 1
ATOM 921 N N . HIS A 1 117 ? -44.122 -16.357 18.088 1.00 77.31 117 HIS A N 1
ATOM 922 C CA . HIS A 1 117 ? -43.316 -17.587 18.108 1.00 77.31 117 HIS A CA 1
ATOM 923 C C . HIS A 1 117 ? -41.854 -17.392 17.673 1.00 77.31 117 HIS A C 1
ATOM 925 O O . HIS A 1 117 ? -40.943 -17.978 18.258 1.00 77.31 117 HIS A O 1
ATOM 931 N N . LYS A 1 118 ? -41.601 -16.541 16.667 1.00 74.19 118 LYS A N 1
ATOM 932 C CA . LYS A 1 118 ? -40.235 -16.249 16.193 1.00 74.19 118 LYS A CA 1
ATOM 933 C C . LYS A 1 118 ? -39.405 -15.504 17.244 1.00 74.19 118 LYS A C 1
ATOM 935 O O . LYS A 1 118 ? -38.246 -15.843 17.460 1.00 74.19 118 LYS A O 1
ATOM 940 N N . VAL A 1 119 ? -40.012 -14.527 17.920 1.00 79.56 119 VAL A N 1
ATOM 941 C CA . VAL A 1 119 ? -39.365 -13.740 18.981 1.00 79.56 119 VAL A CA 1
ATOM 942 C C . VAL A 1 119 ? -39.165 -14.594 20.233 1.00 79.56 119 VAL A C 1
ATOM 944 O O . VAL A 1 119 ? -38.090 -14.549 20.825 1.00 79.56 119 VAL A O 1
ATOM 947 N N . ALA A 1 120 ? -40.150 -15.427 20.590 1.00 75.50 120 ALA A N 1
ATOM 948 C CA . ALA A 1 120 ? -40.040 -16.395 21.680 1.00 75.50 120 ALA A CA 1
ATOM 949 C C . ALA A 1 120 ? -38.859 -17.354 21.456 1.00 75.50 120 ALA A C 1
ATOM 951 O O . ALA A 1 120 ? -37.992 -17.470 22.316 1.00 75.50 120 ALA A O 1
ATOM 952 N N . ARG A 1 121 ? -38.750 -17.958 20.263 1.00 72.94 121 ARG A N 1
ATOM 953 C CA . ARG A 1 121 ? -37.638 -18.860 19.919 1.00 72.94 121 ARG A CA 1
ATOM 954 C C . ARG A 1 121 ? -36.273 -18.170 20.025 1.00 72.94 121 ARG A C 1
ATOM 956 O O . ARG A 1 121 ? -35.344 -18.748 20.582 1.00 72.94 121 ARG A O 1
ATOM 963 N N . ALA A 1 122 ? -36.152 -16.939 19.524 1.00 71.88 122 ALA A N 1
ATOM 964 C CA . ALA A 1 122 ? -34.920 -16.155 19.634 1.00 71.88 122 ALA A CA 1
ATOM 965 C C . ALA A 1 122 ? -34.573 -15.808 21.096 1.00 71.88 122 ALA A C 1
ATOM 967 O O . ALA A 1 122 ? -33.407 -15.868 21.487 1.00 71.88 122 ALA A O 1
ATOM 968 N N . TYR A 1 123 ? -35.580 -15.484 21.916 1.00 78.94 123 TYR A N 1
ATOM 969 C CA . TYR A 1 123 ? -35.415 -15.219 23.347 1.00 78.94 123 TYR A CA 1
ATOM 970 C C . TYR A 1 123 ? -34.916 -16.455 24.110 1.00 78.94 123 TYR A C 1
ATOM 972 O O . TYR A 1 123 ? -33.977 -16.341 24.901 1.00 78.94 123 TYR A O 1
ATOM 980 N N . VAL A 1 124 ? -35.491 -17.631 23.832 1.00 77.38 124 VAL A N 1
ATOM 981 C CA . VAL A 1 124 ? -35.100 -18.918 24.437 1.00 77.38 124 VAL A CA 1
ATOM 982 C C . VAL A 1 124 ? -33.672 -19.298 24.059 1.00 77.38 124 VAL A C 1
ATOM 984 O O . VAL A 1 124 ? -32.852 -19.520 24.946 1.00 77.38 124 VAL A O 1
ATOM 987 N N . LEU A 1 125 ? -33.328 -19.263 22.767 1.00 69.81 125 LEU A N 1
ATOM 988 C CA . LEU A 1 125 ? -31.964 -19.536 22.294 1.00 69.81 125 LEU A CA 1
ATOM 989 C C . LEU A 1 125 ? -30.931 -18.610 22.957 1.00 69.81 125 LEU A C 1
ATOM 991 O O . LEU A 1 125 ? -29.883 -19.062 23.417 1.00 69.81 125 LEU A O 1
ATOM 995 N N . TYR A 1 126 ? -31.236 -17.312 23.072 1.00 70.56 126 TYR A N 1
ATOM 996 C CA . TYR A 1 126 ? -30.367 -16.352 23.759 1.00 70.56 126 TYR A CA 1
ATOM 997 C C . TYR A 1 126 ? -30.224 -16.655 25.262 1.00 70.56 126 TYR A C 1
ATOM 999 O O . TYR A 1 126 ? -29.135 -16.516 25.834 1.00 70.56 126 TYR A O 1
ATOM 1007 N N . ARG A 1 127 ? -31.312 -17.076 25.923 1.00 75.62 127 ARG A N 1
ATOM 1008 C CA . ARG A 1 127 ? -31.319 -17.487 27.337 1.00 75.62 127 ARG A CA 1
ATOM 1009 C C . ARG A 1 127 ? -30.458 -18.729 27.562 1.00 75.62 127 ARG A C 1
ATOM 1011 O O . ARG A 1 127 ? -29.644 -18.709 28.491 1.00 75.62 127 ARG A O 1
ATOM 1018 N N . GLU A 1 128 ? -30.602 -19.751 26.721 1.00 70.94 128 GLU A N 1
ATOM 1019 C CA . GLU A 1 128 ? -29.827 -20.998 26.766 1.00 70.94 128 GLU A CA 1
ATOM 1020 C C . GLU A 1 128 ? -28.342 -20.752 26.510 1.00 70.94 128 GLU A C 1
ATOM 1022 O O . GLU A 1 128 ? -27.508 -21.168 27.314 1.00 70.94 128 GLU A O 1
ATOM 1027 N N . GLN A 1 129 ? -27.994 -19.981 25.476 1.00 67.44 129 GLN A N 1
ATOM 1028 C CA . GLN A 1 129 ? -26.602 -19.633 25.182 1.00 67.44 129 GLN A CA 1
ATOM 1029 C C . GLN A 1 129 ? -25.949 -18.916 26.374 1.00 67.44 129 GLN A C 1
ATOM 1031 O O . GLN A 1 129 ? -24.832 -19.236 26.779 1.00 67.44 129 GLN A O 1
ATOM 1036 N N . ARG A 1 130 ? -26.677 -17.993 27.020 1.00 71.44 130 ARG A N 1
ATOM 1037 C CA . ARG A 1 130 ? -26.211 -17.324 28.243 1.00 71.44 130 ARG A CA 1
ATOM 1038 C C . ARG A 1 130 ? -26.146 -18.265 29.449 1.00 71.44 130 ARG A C 1
ATOM 1040 O O . ARG A 1 130 ? -25.311 -18.032 30.321 1.00 71.44 130 ARG A O 1
ATOM 1047 N N . ALA A 1 131 ? -27.009 -19.276 29.548 1.00 69.00 131 ALA A N 1
ATOM 1048 C CA . ALA A 1 131 ? -26.946 -20.294 30.599 1.00 69.00 131 ALA A CA 1
ATOM 1049 C C . ALA A 1 131 ? -25.717 -21.197 30.436 1.00 69.00 131 ALA A C 1
ATOM 1051 O O . ALA A 1 131 ? -24.969 -21.357 31.402 1.00 69.00 131 ALA A O 1
ATOM 1052 N N . ALA A 1 132 ? -25.449 -21.670 29.218 1.00 66.44 132 ALA A N 1
ATOM 1053 C CA . ALA A 1 132 ? -24.235 -22.404 28.879 1.00 66.44 132 ALA A CA 1
ATOM 1054 C C . ALA A 1 132 ? -22.986 -21.567 29.188 1.00 66.44 132 ALA A C 1
ATOM 1056 O O . ALA A 1 132 ? -22.091 -22.031 29.898 1.00 66.44 132 ALA A O 1
ATOM 1057 N N . SER A 1 133 ? -22.963 -20.286 28.787 1.00 65.50 133 SER A N 1
ATOM 1058 C CA . SER A 1 133 ? -21.823 -19.424 29.104 1.00 65.50 133 SER A CA 1
ATOM 1059 C C . SER A 1 133 ? -21.578 -19.273 30.603 1.00 65.50 133 SER A C 1
ATOM 1061 O O . SER A 1 133 ? -20.435 -19.310 31.047 1.00 65.50 133 SER A O 1
ATOM 1063 N N . ARG A 1 134 ? -22.642 -19.158 31.406 1.00 68.12 134 ARG A N 1
ATOM 1064 C CA . ARG A 1 134 ? -22.529 -19.089 32.871 1.00 68.12 134 ARG A CA 1
ATOM 1065 C C . ARG A 1 134 ? -21.996 -20.385 33.479 1.00 68.12 134 ARG A C 1
ATOM 1067 O O . ARG A 1 134 ? -21.179 -20.306 34.393 1.00 68.12 134 ARG A O 1
ATOM 1074 N N . TYR A 1 135 ? -22.438 -21.545 32.992 1.00 67.81 135 TYR A N 1
ATOM 1075 C CA . TYR A 1 135 ? -21.933 -22.844 33.445 1.00 67.81 135 TYR A CA 1
ATOM 1076 C C . TYR A 1 135 ? -20.421 -22.951 33.221 1.00 67.81 135 TYR A C 1
ATOM 1078 O O . TYR A 1 135 ? -19.669 -23.249 34.150 1.00 67.81 135 TYR A O 1
ATOM 1086 N N . HIS A 1 136 ? -19.956 -22.601 32.021 1.00 68.19 136 HIS A N 1
ATOM 1087 C CA . HIS A 1 136 ? -18.531 -22.623 31.720 1.00 68.19 136 HIS A CA 1
ATOM 1088 C C . HIS A 1 136 ? -17.746 -21.562 32.500 1.00 68.19 136 HIS A C 1
ATOM 1090 O O . HIS A 1 136 ? -16.681 -21.892 33.009 1.00 68.19 136 HIS A O 1
ATOM 1096 N N . THR A 1 137 ? -18.264 -20.337 32.687 1.00 67.25 137 THR A N 1
ATOM 1097 C CA . THR A 1 137 ? -17.621 -19.328 33.555 1.00 67.25 137 THR A CA 1
ATOM 1098 C C . THR A 1 137 ? -17.496 -19.817 34.999 1.00 67.25 137 THR A C 1
ATOM 1100 O O . THR A 1 137 ? -16.473 -19.570 35.634 1.00 67.25 137 THR A O 1
ATOM 1103 N N . LYS A 1 138 ? -18.499 -20.534 35.527 1.00 69.38 138 LYS A N 1
ATOM 1104 C CA . LYS A 1 138 ? -18.440 -21.129 36.871 1.00 69.38 138 LYS A CA 1
ATOM 1105 C C . LYS A 1 138 ? -17.332 -22.185 36.963 1.00 69.38 138 LYS A C 1
ATOM 1107 O O . LYS A 1 138 ? -16.501 -22.095 37.857 1.00 69.38 138 LYS A O 1
ATOM 1112 N N . LYS A 1 139 ? -17.246 -23.090 35.985 1.00 69.00 139 LYS A N 1
ATOM 1113 C CA . LYS A 1 139 ? -16.167 -24.091 35.893 1.00 69.00 139 LYS A CA 1
ATOM 1114 C C . LYS A 1 139 ? -14.776 -23.446 35.774 1.00 69.00 139 LYS A C 1
ATOM 1116 O O . LYS A 1 139 ? -13.808 -23.920 36.354 1.00 69.00 139 LYS A O 1
ATOM 1121 N N . LEU A 1 140 ? -14.682 -22.323 35.063 1.00 67.25 140 LEU A N 1
ATOM 1122 C CA . LEU A 1 140 ? -13.453 -21.536 34.915 1.00 67.25 140 LEU A CA 1
ATOM 1123 C C . LEU A 1 140 ? -13.046 -20.848 36.229 1.00 67.25 140 LEU A C 1
ATOM 1125 O O . LEU A 1 140 ? -11.865 -20.818 36.566 1.00 67.25 140 LEU A O 1
ATOM 1129 N N . LYS A 1 141 ? -14.018 -20.345 37.004 1.00 68.44 141 LYS A N 1
ATOM 1130 C CA . LYS A 1 141 ? -13.791 -19.858 38.376 1.00 68.44 141 LYS A CA 1
ATOM 1131 C C . LYS A 1 141 ? -13.336 -20.979 39.311 1.00 68.44 141 LYS A C 1
ATOM 1133 O O . LYS A 1 141 ? -12.478 -20.736 40.143 1.00 68.44 141 LYS A O 1
ATOM 1138 N N . GLU A 1 142 ? -13.855 -22.192 39.162 1.00 67.19 142 GLU A N 1
ATOM 1139 C CA . GLU A 1 142 ? -13.411 -23.345 39.959 1.00 67.19 142 GLU A CA 1
ATOM 1140 C C . GLU A 1 142 ? -11.965 -23.762 39.622 1.00 67.19 142 GLU A C 1
ATOM 1142 O O . GLU A 1 142 ? -11.233 -24.182 40.509 1.00 67.19 142 GLU A O 1
ATOM 1147 N N . GLN A 1 143 ? -11.520 -23.598 38.369 1.00 65.06 143 GLN A N 1
ATOM 1148 C CA . GLN A 1 143 ? -10.170 -23.988 37.924 1.00 65.06 143 GLN A CA 1
ATOM 1149 C C . GLN A 1 143 ? -9.096 -22.902 38.094 1.00 65.06 143 GLN A C 1
ATOM 1151 O O . GLN A 1 143 ? -7.936 -23.221 38.335 1.00 65.06 143 GLN A O 1
ATOM 1156 N N . ALA A 1 144 ? -9.452 -21.626 37.923 1.00 63.12 144 ALA A N 1
ATOM 1157 C CA . ALA A 1 144 ? -8.502 -20.508 37.904 1.00 63.12 144 ALA A CA 1
ATOM 1158 C C . ALA A 1 144 ? -8.880 -19.358 38.856 1.00 63.12 144 ALA A C 1
ATOM 1160 O O . ALA A 1 144 ? -8.167 -18.355 38.924 1.00 63.12 144 ALA A O 1
ATOM 1161 N N . GLY A 1 145 ? -9.995 -19.470 39.584 1.00 59.03 145 GLY A N 1
ATOM 1162 C CA . GLY A 1 145 ? -10.563 -18.384 40.383 1.00 59.03 145 GLY A CA 1
ATOM 1163 C C . GLY A 1 145 ? -9.652 -17.895 41.499 1.00 59.03 145 GLY A C 1
ATOM 1164 O O . GLY A 1 145 ? -9.493 -16.691 41.622 1.00 59.03 145 GLY A O 1
ATOM 1165 N N . GLU A 1 146 ? -8.984 -18.775 42.250 1.00 61.59 146 GLU A N 1
ATOM 1166 C CA . GLU A 1 146 ? -8.106 -18.345 43.355 1.00 61.59 146 GLU A CA 1
ATOM 1167 C C . GLU A 1 146 ? -6.913 -17.503 42.872 1.00 61.59 14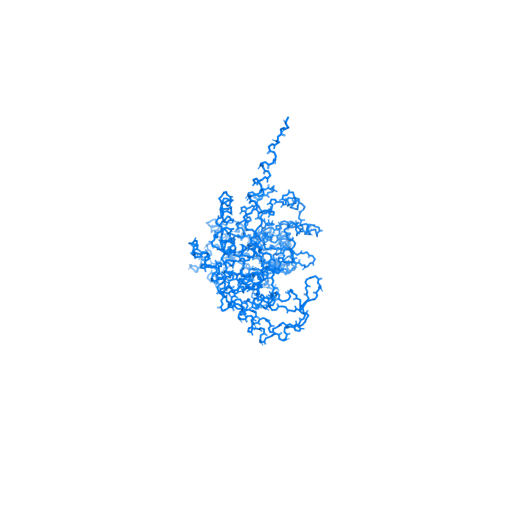6 GLU A C 1
ATOM 1169 O O . GLU A 1 146 ? -6.591 -16.461 43.450 1.00 61.59 146 GLU A O 1
ATOM 1174 N N . LYS A 1 147 ? -6.301 -17.902 41.750 1.00 67.44 147 LYS A N 1
ATOM 1175 C CA . LYS A 1 147 ? -5.179 -17.174 41.143 1.00 67.44 147 LYS A CA 1
ATOM 1176 C C . LYS A 1 147 ? -5.627 -15.830 40.564 1.00 67.44 147 LYS A C 1
ATOM 1178 O O . LYS A 1 147 ? -4.919 -14.844 40.701 1.00 67.44 147 LYS A O 1
ATOM 1183 N N . VAL A 1 148 ? -6.797 -15.772 39.927 1.00 68.31 148 VAL A N 1
ATOM 1184 C CA . VAL A 1 148 ? -7.280 -14.549 39.262 1.00 68.31 148 VAL A CA 1
ATOM 1185 C C . VAL A 1 148 ? -7.927 -13.573 40.247 1.00 68.31 148 VAL A C 1
ATOM 1187 O O . VAL A 1 148 ? -7.807 -12.365 40.079 1.00 68.31 148 VAL A O 1
ATOM 1190 N N . SER A 1 149 ? -8.580 -14.068 41.299 1.00 66.81 149 SER A N 1
ATOM 1191 C CA . SER A 1 149 ? -9.212 -13.235 42.329 1.00 66.81 149 SER A CA 1
ATOM 1192 C C . SER A 1 149 ? -8.211 -12.487 43.213 1.00 66.81 149 SER A C 1
ATOM 1194 O O . SER A 1 149 ? -8.603 -11.508 43.842 1.00 66.81 149 SER A O 1
ATOM 1196 N N . SER A 1 150 ? -6.943 -12.907 43.239 1.00 74.56 150 SER A N 1
ATOM 1197 C CA . SER A 1 150 ? -5.848 -12.194 43.912 1.00 74.56 150 SER A CA 1
ATOM 1198 C C . SER A 1 150 ? -5.092 -11.215 43.000 1.00 74.56 150 SER A C 1
ATOM 1200 O O . SER A 1 150 ? -4.268 -10.447 43.490 1.00 74.56 150 SER A O 1
ATOM 1202 N N . MET A 1 151 ? -5.377 -11.201 41.691 1.00 85.69 151 MET A N 1
ATOM 1203 C CA . MET A 1 151 ? -4.729 -10.301 40.733 1.00 85.69 151 MET A CA 1
ATOM 1204 C C . MET A 1 151 ? -5.401 -8.930 40.682 1.00 85.69 151 MET A C 1
ATOM 1206 O O . MET A 1 151 ? -6.630 -8.812 40.658 1.00 85.69 151 MET A O 1
ATOM 1210 N N . MET A 1 152 ? -4.577 -7.899 40.538 1.00 88.19 152 MET A N 1
ATOM 1211 C CA . MET A 1 152 ? -4.991 -6.528 40.264 1.00 88.19 152 MET A CA 1
ATOM 1212 C C . MET A 1 152 ? -4.763 -6.189 38.788 1.00 88.19 152 MET A C 1
ATOM 1214 O O . MET A 1 152 ? -3.767 -6.599 38.196 1.00 88.19 152 MET A O 1
ATOM 1218 N N . VAL A 1 153 ? -5.686 -5.430 38.196 1.00 89.69 153 VAL A N 1
ATOM 1219 C CA . VAL A 1 153 ? -5.576 -4.856 36.851 1.00 89.69 153 VAL A CA 1
ATOM 1220 C C . VAL A 1 153 ? -5.515 -3.337 36.933 1.00 89.69 153 VAL A C 1
ATOM 1222 O O . VAL A 1 153 ? -6.335 -2.707 37.605 1.00 89.69 153 VAL A O 1
ATOM 1225 N N . THR A 1 154 ? -4.590 -2.744 36.183 1.00 90.31 154 THR A N 1
ATOM 1226 C CA . THR A 1 154 ? -4.476 -1.288 36.034 1.00 90.31 154 THR A CA 1
ATOM 1227 C C . THR A 1 154 ? -5.329 -0.815 34.856 1.00 90.31 154 THR A C 1
ATOM 1229 O O . THR A 1 154 ? -5.167 -1.244 33.705 1.00 90.31 154 THR A O 1
ATOM 1232 N N . LYS A 1 155 ? -6.300 0.057 35.121 1.00 88.56 155 LYS A N 1
ATOM 1233 C CA . LYS A 1 155 ? -7.180 0.648 34.109 1.00 88.56 155 LYS A CA 1
ATOM 1234 C C . LYS A 1 155 ? -6.470 1.733 33.306 1.00 88.56 155 LYS A C 1
ATOM 1236 O O . LYS A 1 155 ? -5.389 2.197 33.640 1.00 88.56 155 LYS A O 1
ATOM 1241 N N . ARG A 1 156 ? -7.125 2.156 32.221 1.00 83.81 156 ARG A N 1
ATOM 1242 C CA . ARG A 1 156 ? -6.653 3.236 31.337 1.00 83.81 156 ARG A CA 1
ATOM 1243 C C . ARG A 1 156 ? -6.556 4.596 32.043 1.00 83.81 156 ARG A C 1
ATOM 1245 O O . ARG A 1 156 ? -5.773 5.426 31.613 1.00 83.81 156 ARG A O 1
ATOM 1252 N N . ASP A 1 157 ? -7.341 4.809 33.098 1.00 84.12 157 ASP A N 1
ATOM 1253 C CA . ASP A 1 157 ? -7.316 6.020 33.932 1.00 84.12 157 ASP A CA 1
ATOM 1254 C C . ASP A 1 157 ? -6.255 5.963 35.051 1.00 84.12 157 ASP A C 1
ATOM 1256 O O . ASP A 1 157 ? -6.166 6.884 35.857 1.00 84.12 157 ASP A O 1
ATOM 1260 N N . GLY A 1 158 ? -5.462 4.885 35.118 1.00 84.56 158 GLY A N 1
ATOM 1261 C CA . GLY A 1 158 ? -4.456 4.656 36.157 1.00 84.56 158 GLY A CA 1
ATOM 1262 C C . GLY A 1 158 ? -4.999 4.030 37.446 1.00 84.56 158 GLY A C 1
ATOM 1263 O O . GLY A 1 158 ? -4.208 3.646 38.302 1.00 84.56 158 GLY A O 1
ATOM 1264 N N . SER A 1 159 ? -6.319 3.875 37.596 1.00 89.62 159 SER A N 1
ATOM 1265 C CA . SER A 1 159 ? -6.899 3.213 38.770 1.00 89.62 159 SER A CA 1
ATOM 1266 C C . SER A 1 159 ? -6.681 1.699 38.735 1.00 89.62 159 SER A C 1
ATOM 1268 O O . SER A 1 159 ? -6.664 1.082 37.669 1.00 89.62 159 SER A O 1
ATOM 1270 N N . THR A 1 160 ? -6.547 1.077 39.904 1.00 88.94 160 THR A N 1
ATOM 1271 C CA . THR A 1 160 ? -6.402 -0.377 40.031 1.00 88.94 160 THR A CA 1
ATOM 1272 C C . THR A 1 160 ? -7.708 -1.006 40.513 1.00 88.94 160 THR A C 1
ATOM 1274 O O . THR A 1 160 ? -8.402 -0.473 41.378 1.00 88.94 160 THR A O 1
ATOM 1277 N N . GLU A 1 161 ? -8.084 -2.146 39.935 1.00 88.81 161 GLU A N 1
ATOM 1278 C CA . GLU A 1 161 ? -9.209 -2.955 40.419 1.00 88.81 161 GLU A CA 1
ATOM 1279 C C . GLU A 1 161 ? -8.865 -4.449 40.389 1.00 88.81 161 GLU A C 1
ATOM 1281 O O . GLU A 1 161 ? -8.011 -4.850 39.603 1.00 88.81 161 GLU A O 1
ATOM 1286 N N . PRO A 1 162 ? -9.529 -5.301 41.186 1.00 86.19 162 PRO A N 1
ATOM 1287 C CA . PRO A 1 162 ? -9.360 -6.746 41.074 1.00 86.19 162 PRO A CA 1
ATOM 1288 C C . PRO A 1 162 ? -9.791 -7.266 39.695 1.00 86.19 162 PRO A C 1
ATOM 1290 O O . PRO A 1 162 ? -10.811 -6.826 39.141 1.00 86.19 162 PRO A O 1
ATOM 1293 N N . VAL A 1 163 ? -9.053 -8.235 39.146 1.00 84.69 163 VAL A N 1
ATOM 1294 C CA . VAL A 1 163 ? -9.399 -8.860 37.862 1.00 84.69 163 VAL A CA 1
ATOM 1295 C C . VAL A 1 163 ? -10.753 -9.563 37.977 1.00 84.69 163 VAL A C 1
ATOM 1297 O O . VAL A 1 163 ? -10.976 -10.435 38.814 1.00 84.69 163 VAL A O 1
ATOM 1300 N N . SER A 1 164 ? -11.684 -9.205 37.089 1.00 84.19 164 SER A N 1
ATOM 1301 C CA . SER A 1 164 ? -13.019 -9.804 37.053 1.00 84.19 164 SER A CA 1
ATOM 1302 C C . SER A 1 164 ? -13.186 -10.723 35.848 1.00 84.19 164 SER A C 1
ATOM 1304 O O . SER A 1 164 ? -13.360 -10.275 34.711 1.00 84.19 164 SER A O 1
ATOM 1306 N N . LEU A 1 165 ? -13.231 -12.027 36.123 1.00 80.50 165 LEU A N 1
ATOM 1307 C CA . LEU A 1 165 ? -13.534 -13.065 35.132 1.00 80.50 165 LEU A CA 1
ATOM 1308 C C . LEU A 1 165 ? -14.892 -12.856 34.454 1.00 80.50 165 LEU A C 1
ATOM 1310 O O . LEU A 1 165 ? -15.037 -13.080 33.251 1.00 80.50 165 LEU A O 1
ATOM 1314 N N . ASP A 1 166 ? -15.881 -12.363 35.200 1.00 80.25 166 ASP A N 1
ATOM 1315 C CA . ASP A 1 166 ? -17.207 -12.074 34.658 1.00 80.25 166 ASP A CA 1
ATOM 1316 C C . ASP A 1 166 ? -17.160 -10.907 33.665 1.00 80.25 166 ASP A C 1
ATOM 1318 O O . ASP A 1 166 ? -17.861 -10.937 32.654 1.00 80.25 166 ASP A O 1
ATOM 1322 N N . LYS A 1 167 ? -16.324 -9.884 33.901 1.00 83.94 167 LYS A N 1
ATOM 1323 C CA . LYS A 1 167 ? -16.143 -8.780 32.941 1.00 83.94 167 LYS A CA 1
ATOM 1324 C C . LYS A 1 167 ? -15.489 -9.274 31.648 1.00 83.94 167 LYS A C 1
ATOM 1326 O O . LYS A 1 167 ? -15.961 -8.918 30.568 1.00 83.94 167 LYS A O 1
ATOM 1331 N N . ILE A 1 168 ? -14.450 -10.107 31.751 1.00 84.25 168 ILE A N 1
ATOM 1332 C CA . ILE A 1 168 ? -13.731 -10.667 30.594 1.00 84.25 168 ILE A CA 1
ATOM 1333 C C . ILE A 1 168 ? -14.668 -11.544 29.756 1.00 84.25 168 ILE A C 1
ATOM 1335 O O . ILE A 1 168 ? -14.886 -11.273 28.575 1.00 84.25 168 ILE A O 1
ATOM 1339 N N . THR A 1 169 ? -15.290 -12.547 30.376 1.00 83.12 169 THR A N 1
ATOM 1340 C CA . THR A 1 169 ? -16.172 -13.499 29.679 1.00 83.12 169 THR A CA 1
ATOM 1341 C C . THR A 1 169 ? -17.400 -12.819 29.077 1.00 83.12 169 THR A C 1
ATOM 1343 O O . THR A 1 169 ? -17.747 -13.089 27.926 1.00 83.12 169 THR A O 1
ATOM 1346 N N . ASN A 1 170 ? -18.026 -11.868 29.784 1.00 82.19 170 ASN A N 1
ATOM 1347 C CA . ASN A 1 170 ? -19.149 -11.114 29.225 1.00 82.19 170 ASN A CA 1
ATOM 1348 C C . ASN A 1 170 ? -18.742 -10.282 28.011 1.00 82.19 170 ASN A C 1
ATOM 1350 O O . ASN A 1 170 ? -19.510 -10.209 27.053 1.00 82.19 170 ASN A O 1
ATOM 1354 N N . ARG A 1 171 ? -17.556 -9.666 28.028 1.00 83.06 171 ARG A N 1
ATOM 1355 C CA . ARG A 1 171 ? -17.076 -8.863 26.900 1.00 83.06 171 ARG A CA 1
ATOM 1356 C C . ARG A 1 171 ? -16.857 -9.717 25.655 1.00 83.06 171 ARG A C 1
ATOM 1358 O O . ARG A 1 171 ? -17.359 -9.356 24.595 1.00 83.06 171 ARG A O 1
ATOM 13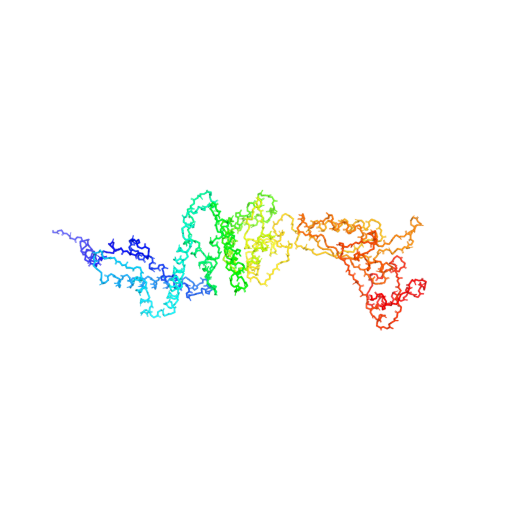65 N N . ILE A 1 172 ? -16.168 -10.850 25.783 1.00 85.44 172 ILE A N 1
ATOM 1366 C CA . ILE A 1 172 ? -15.921 -11.764 24.655 1.00 85.44 172 ILE A CA 1
ATOM 1367 C C . ILE A 1 172 ? -17.250 -12.341 24.146 1.00 85.44 172 ILE A C 1
ATOM 1369 O O . ILE A 1 172 ? -17.480 -12.407 22.941 1.00 85.44 172 ILE A O 1
ATOM 1373 N N . SER A 1 173 ? -18.179 -12.671 25.048 1.00 84.12 173 SER A N 1
ATOM 1374 C CA . SER A 1 173 ? -19.531 -13.114 24.686 1.00 84.12 173 SER A CA 1
ATOM 1375 C C . SER A 1 173 ? -20.313 -12.054 23.899 1.00 84.12 173 SER A C 1
ATOM 1377 O O . SER A 1 173 ? -20.995 -12.383 22.936 1.00 84.12 173 SER A O 1
ATOM 1379 N N . VAL A 1 174 ? -20.209 -10.771 24.259 1.00 82.62 174 VAL A N 1
ATOM 1380 C CA . VAL A 1 174 ? -20.857 -9.695 23.491 1.00 82.62 174 VAL A CA 1
ATOM 1381 C C . VAL A 1 174 ? -20.214 -9.545 22.110 1.00 82.62 174 VAL A C 1
ATOM 1383 O O . VAL A 1 174 ? -20.932 -9.476 21.116 1.00 82.62 174 VAL A O 1
ATOM 1386 N N . LEU A 1 175 ? -18.883 -9.550 22.024 1.00 86.56 175 LEU A N 1
ATOM 1387 C CA . LEU A 1 175 ? -18.161 -9.369 20.757 1.00 86.56 175 LEU A CA 1
ATOM 1388 C C . LEU A 1 175 ? -18.265 -10.578 19.812 1.00 86.56 175 LEU A C 1
ATOM 1390 O O . LEU A 1 175 ? -18.140 -10.421 18.601 1.00 86.56 175 LEU A O 1
ATOM 1394 N N . SER A 1 176 ? -18.555 -11.766 20.339 1.00 89.44 176 SER A N 1
ATOM 1395 C CA . SER A 1 176 ? -18.814 -12.980 19.550 1.00 89.44 176 SER A CA 1
ATOM 1396 C C . SER A 1 176 ? -20.251 -13.100 19.044 1.00 89.44 176 SER A C 1
ATOM 1398 O O . SER A 1 176 ? -20.577 -14.069 18.365 1.00 89.44 176 SER A O 1
ATOM 1400 N N . THR A 1 177 ? -21.122 -12.124 19.323 1.00 82.94 177 THR A N 1
ATOM 1401 C CA . THR A 1 177 ? -22.508 -12.154 18.835 1.00 82.94 177 THR A CA 1
ATOM 1402 C C . THR A 1 177 ? -22.538 -12.313 17.309 1.00 82.94 177 THR A C 1
ATOM 1404 O O . THR A 1 177 ? -21.898 -11.550 16.581 1.00 82.94 177 THR A O 1
ATOM 1407 N N . GLY A 1 178 ? -23.288 -13.309 16.829 1.00 82.31 178 GLY A N 1
ATOM 1408 C CA . GLY A 1 178 ? -23.420 -13.619 15.402 1.00 82.31 178 GLY A CA 1
ATOM 1409 C C . GLY A 1 178 ? -22.271 -14.433 14.798 1.00 82.31 178 GLY A C 1
ATOM 1410 O O . GLY A 1 178 ? -22.299 -14.662 13.595 1.00 82.31 178 GLY A O 1
ATOM 1411 N N . LEU A 1 179 ? -21.292 -14.862 15.601 1.00 88.00 179 LEU A N 1
ATOM 1412 C CA . LEU A 1 179 ? -20.230 -15.781 15.190 1.00 88.00 179 LEU A CA 1
ATOM 1413 C C . LEU A 1 179 ? -20.571 -17.219 15.606 1.00 88.00 179 LEU A C 1
ATOM 1415 O O . LEU A 1 179 ? -21.201 -17.438 16.643 1.00 88.00 179 LEU A O 1
ATOM 1419 N N . SER A 1 180 ? -20.122 -18.198 14.827 1.00 90.88 180 SER A N 1
ATOM 1420 C CA . SER A 1 180 ? -20.392 -19.629 15.033 1.00 90.88 180 SER A CA 1
ATOM 1421 C C . SER A 1 180 ? -19.290 -20.311 15.851 1.00 90.88 180 SER A C 1
ATOM 1423 O O . SER A 1 180 ? -18.800 -21.376 15.491 1.00 90.88 180 SER A O 1
ATOM 1425 N N . ILE A 1 181 ? -18.867 -19.681 16.948 1.00 90.44 181 ILE A N 1
ATOM 1426 C CA . ILE A 1 181 ? -17.771 -20.148 17.815 1.00 90.44 181 ILE A CA 1
ATOM 1427 C C . ILE A 1 181 ? -18.181 -20.119 19.281 1.00 90.44 181 ILE A C 1
ATOM 1429 O O . ILE A 1 181 ? -19.046 -19.337 19.678 1.00 90.44 181 ILE A O 1
ATOM 1433 N N . ASP A 1 182 ? -17.502 -20.919 20.105 1.00 86.81 182 ASP A N 1
ATOM 1434 C CA . ASP A 1 182 ? -17.573 -20.752 21.553 1.00 86.81 182 ASP A CA 1
ATOM 1435 C C . ASP A 1 182 ? -16.570 -19.666 21.999 1.00 86.81 182 ASP A C 1
ATOM 1437 O O . ASP A 1 182 ? -15.350 -19.881 21.932 1.00 86.81 182 ASP A O 1
ATOM 1441 N N . PRO A 1 183 ? -17.041 -18.487 22.458 1.00 81.50 183 PRO A N 1
ATOM 1442 C CA . PRO A 1 183 ? -16.165 -17.432 22.967 1.00 81.50 183 PRO A CA 1
ATOM 1443 C C . PRO A 1 183 ? -15.404 -17.834 24.231 1.00 81.50 183 PRO A C 1
ATOM 1445 O O . PRO A 1 183 ? -14.418 -17.189 24.594 1.00 81.50 183 PRO A O 1
ATOM 1448 N N . ILE A 1 184 ? -15.858 -18.864 24.940 1.00 86.62 184 ILE A N 1
ATOM 1449 C CA . ILE A 1 184 ? -15.298 -19.233 26.237 1.00 86.62 184 ILE A CA 1
ATOM 1450 C C . ILE A 1 184 ? -13.970 -19.954 26.075 1.00 86.62 184 ILE A C 1
ATOM 1452 O O . ILE A 1 184 ? -13.089 -19.755 26.910 1.00 86.62 184 ILE A O 1
ATOM 1456 N N . THR A 1 185 ? -13.770 -20.679 24.975 1.00 89.19 185 THR A N 1
ATOM 1457 C CA . THR A 1 185 ? -12.480 -21.284 24.615 1.00 89.19 185 THR A CA 1
ATOM 1458 C C . THR A 1 185 ? -11.346 -20.259 24.639 1.00 89.19 185 THR A C 1
ATOM 1460 O O . THR A 1 185 ? -10.265 -20.529 25.162 1.00 89.19 185 THR A O 1
ATOM 1463 N N . VAL A 1 186 ? -11.605 -19.040 24.150 1.00 91.31 186 VAL A N 1
ATOM 1464 C CA . VAL A 1 186 ? -10.627 -17.938 24.166 1.00 91.31 186 VAL A CA 1
ATOM 1465 C C . VAL A 1 186 ? -10.297 -17.545 25.601 1.00 91.31 186 VAL A C 1
ATOM 1467 O O . VAL A 1 186 ? -9.128 -17.434 25.958 1.00 91.31 186 VAL A O 1
ATOM 1470 N N . ALA A 1 187 ? -11.317 -17.369 26.446 1.00 87.19 187 ALA A N 1
ATOM 1471 C CA . ALA A 1 187 ? -11.115 -17.026 27.849 1.00 87.19 187 ALA A CA 1
ATOM 1472 C C . ALA A 1 187 ? -10.340 -18.128 28.591 1.00 87.19 187 ALA A C 1
ATOM 1474 O O . ALA A 1 187 ? -9.403 -17.824 29.320 1.00 87.19 187 ALA A O 1
ATOM 1475 N N . GLN A 1 188 ? -10.685 -19.400 28.370 1.00 86.75 188 GLN A N 1
ATOM 1476 C CA . GLN A 1 188 ? -10.016 -20.553 28.982 1.00 86.75 188 GLN A CA 1
ATOM 1477 C C . GLN A 1 188 ? -8.527 -20.610 28.640 1.00 86.75 188 GLN A C 1
ATOM 1479 O O . GLN A 1 188 ? -7.720 -20.886 29.522 1.00 86.75 188 GLN A O 1
ATOM 1484 N N . LYS A 1 189 ? -8.162 -20.327 27.384 1.00 89.44 189 LYS A N 1
ATOM 1485 C CA . LYS A 1 189 ? -6.762 -20.329 26.939 1.00 89.44 189 LYS A CA 1
ATOM 1486 C C . LYS A 1 189 ? -6.005 -19.066 27.373 1.00 89.44 189 LYS A C 1
ATOM 1488 O O . LYS A 1 189 ? -4.821 -19.154 27.676 1.00 89.44 189 LYS A O 1
ATOM 1493 N N . ALA A 1 190 ? -6.676 -17.917 27.463 1.00 89.00 190 ALA A N 1
ATOM 1494 C CA . ALA A 1 190 ? -6.033 -16.645 27.797 1.00 89.00 190 ALA A CA 1
ATOM 1495 C C . ALA A 1 190 ? -5.882 -16.388 29.311 1.00 89.00 190 ALA A C 1
ATOM 1497 O O . ALA A 1 190 ? -4.916 -15.789 29.768 1.00 89.00 190 ALA A O 1
ATOM 1498 N N . ILE A 1 191 ? -6.829 -16.814 30.142 1.00 85.06 191 ILE A N 1
ATOM 1499 C CA . ILE A 1 191 ? -6.794 -16.505 31.581 1.00 85.06 191 ILE A CA 1
ATOM 1500 C C . ILE A 1 191 ? -5.543 -17.054 32.303 1.00 85.06 191 ILE A C 1
ATOM 1502 O O . ILE A 1 191 ? -4.980 -16.324 33.121 1.00 85.06 191 ILE A O 1
ATOM 1506 N N . PRO A 1 192 ? -5.054 -18.277 32.014 1.00 84.25 192 PRO A N 1
ATOM 1507 C CA . PRO A 1 192 ? -3.858 -18.816 32.665 1.00 84.25 192 PRO A CA 1
ATOM 1508 C C . PRO A 1 192 ? -2.588 -17.977 32.462 1.00 84.25 192 PRO A C 1
ATOM 1510 O O . PRO A 1 192 ? -1.719 -17.987 33.339 1.00 84.25 192 PRO A O 1
ATOM 1513 N N . GLY A 1 193 ? -2.498 -17.261 31.334 1.00 83.56 193 GLY A N 1
ATOM 1514 C CA . GLY A 1 193 ? -1.365 -16.410 30.966 1.00 83.56 193 GLY A CA 1
ATOM 1515 C C . GLY A 1 193 ? -1.395 -15.000 31.562 1.00 83.56 193 GLY A C 1
ATOM 1516 O O . GLY A 1 193 ? -0.437 -14.253 31.383 1.00 83.56 193 GLY A O 1
ATOM 1517 N N . LEU A 1 194 ? -2.460 -14.621 32.279 1.00 87.12 194 LEU A N 1
ATOM 1518 C CA . LEU A 1 194 ? -2.534 -13.323 32.953 1.00 87.12 194 LEU A CA 1
ATOM 1519 C C . LEU A 1 194 ? -1.612 -13.285 34.186 1.00 87.12 194 LEU A C 1
ATOM 1521 O O . LEU A 1 194 ? -1.436 -14.288 34.887 1.00 87.12 194 LEU A O 1
ATOM 1525 N N . PHE A 1 195 ? -1.049 -12.108 34.465 1.00 86.38 195 PHE A N 1
ATOM 1526 C CA . PHE A 1 195 ? -0.162 -11.837 35.600 1.00 86.38 195 PHE A CA 1
ATOM 1527 C C . PHE A 1 195 ? -0.681 -10.657 36.443 1.00 86.38 195 PHE A C 1
ATOM 1529 O O . PHE A 1 195 ? -1.571 -9.922 36.016 1.00 86.38 195 PHE A O 1
ATOM 1536 N N . ASN A 1 196 ? -0.166 -10.507 37.668 1.00 86.50 196 ASN A N 1
ATOM 1537 C CA . ASN A 1 196 ? -0.573 -9.424 38.568 1.00 86.50 196 ASN A CA 1
ATOM 1538 C C . ASN A 1 196 ? -0.086 -8.058 38.055 1.00 86.50 196 ASN A C 1
ATOM 1540 O O . ASN A 1 196 ? 1.001 -7.978 37.501 1.00 86.50 196 ASN A O 1
ATOM 1544 N N . GLU A 1 197 ? -0.870 -7.001 38.270 1.00 86.88 197 GLU A N 1
ATOM 1545 C CA . GLU A 1 197 ? -0.603 -5.631 37.788 1.00 86.88 197 GLU A CA 1
ATOM 1546 C C . GLU A 1 197 ? -0.648 -5.462 36.260 1.00 86.88 197 GLU A C 1
ATOM 1548 O O . GLU A 1 197 ? -0.264 -4.418 35.732 1.00 86.88 197 GLU A O 1
ATOM 1553 N N . ILE A 1 198 ? -1.189 -6.450 35.540 1.00 89.88 198 ILE A N 1
ATOM 1554 C CA . ILE A 1 198 ? -1.435 -6.345 34.100 1.00 89.88 198 ILE A CA 1
ATOM 1555 C C . ILE A 1 198 ? -2.355 -5.156 33.789 1.00 89.88 198 ILE A C 1
ATOM 1557 O O . ILE A 1 198 ? -3.315 -4.868 34.511 1.00 89.88 198 ILE A O 1
ATOM 1561 N N . THR A 1 199 ? -2.118 -4.459 32.682 1.00 90.94 199 THR A N 1
ATOM 1562 C CA . THR A 1 199 ? -2.999 -3.369 32.261 1.00 90.94 199 THR A CA 1
ATOM 1563 C C . THR A 1 199 ? -4.236 -3.889 31.530 1.00 90.94 199 THR A C 1
ATOM 1565 O O . THR A 1 199 ? -4.219 -4.886 30.808 1.00 90.94 199 THR A O 1
ATOM 1568 N N . SER A 1 200 ? -5.340 -3.145 31.615 1.00 88.56 200 SER A N 1
ATOM 1569 C CA . SER A 1 200 ? -6.560 -3.454 30.852 1.00 88.56 200 SER A CA 1
ATOM 1570 C C . SER A 1 200 ? -6.353 -3.460 29.327 1.00 88.56 200 SER A C 1
ATOM 1572 O O . SER A 1 200 ? -7.144 -4.063 28.604 1.00 88.56 200 SER A O 1
ATOM 1574 N N . THR A 1 201 ? -5.304 -2.795 28.832 1.00 89.12 201 THR A N 1
ATOM 1575 C CA . THR A 1 201 ? -4.907 -2.832 27.418 1.00 89.12 201 THR A CA 1
ATOM 1576 C C . THR A 1 201 ? -4.221 -4.149 27.077 1.00 89.12 201 THR A C 1
ATOM 1578 O O . THR A 1 201 ? -4.545 -4.740 26.052 1.00 89.12 201 THR A O 1
ATOM 1581 N N . GLU A 1 202 ? -3.297 -4.616 27.917 1.00 90.69 202 GLU A N 1
ATOM 1582 C CA . GLU A 1 202 ? -2.588 -5.881 27.702 1.00 90.69 202 GLU A CA 1
ATOM 1583 C C . GLU A 1 202 ? -3.536 -7.074 27.774 1.00 90.69 202 GLU A C 1
ATOM 1585 O O . GLU A 1 202 ? -3.425 -7.973 26.949 1.00 90.69 202 GLU A O 1
ATOM 1590 N N . ILE A 1 203 ? -4.538 -7.041 28.665 1.00 90.81 203 ILE A N 1
ATOM 1591 C CA . ILE A 1 203 ? -5.614 -8.044 28.671 1.00 90.81 203 ILE A CA 1
ATOM 1592 C C . ILE A 1 203 ? -6.314 -8.089 27.304 1.00 90.81 203 ILE A C 1
ATOM 1594 O O . ILE A 1 203 ? -6.534 -9.167 26.757 1.00 90.81 203 ILE A O 1
ATOM 1598 N N . ASP A 1 204 ? -6.656 -6.929 26.730 1.00 90.88 204 ASP A N 1
ATOM 1599 C CA . ASP A 1 204 ? -7.327 -6.858 25.426 1.00 90.88 204 ASP A CA 1
ATOM 1600 C C . ASP A 1 204 ? -6.441 -7.400 24.295 1.00 90.88 204 ASP A C 1
ATOM 1602 O O . ASP A 1 204 ? -6.929 -8.147 23.445 1.00 90.88 204 ASP A O 1
ATOM 1606 N N . SER A 1 205 ? -5.150 -7.056 24.296 1.00 91.56 205 SER A N 1
ATOM 1607 C CA . SER A 1 205 ? -4.178 -7.583 23.332 1.00 91.56 205 SER A CA 1
ATOM 1608 C C . SER A 1 205 ? -4.036 -9.097 23.460 1.00 91.56 205 SER A C 1
ATOM 1610 O O . SER A 1 205 ? -4.167 -9.801 22.462 1.00 91.56 205 SER A O 1
ATOM 1612 N N . TYR A 1 206 ? -3.880 -9.610 24.681 1.00 91.94 206 TYR A N 1
ATOM 1613 C CA . TYR A 1 206 ? -3.691 -11.036 24.933 1.00 91.94 206 TYR A CA 1
ATOM 1614 C C . TYR A 1 206 ? -4.917 -11.866 24.539 1.00 91.94 206 TYR A C 1
ATOM 1616 O O . TYR A 1 206 ? -4.792 -12.905 23.890 1.00 91.94 206 TYR A O 1
ATOM 1624 N N . LEU A 1 207 ? -6.124 -11.383 24.853 1.00 93.38 207 LEU A N 1
ATOM 1625 C CA . LEU A 1 207 ? -7.373 -11.999 24.398 1.00 93.38 207 LEU A CA 1
ATOM 1626 C C . LEU A 1 207 ? -7.484 -11.995 22.872 1.00 93.38 207 LEU A C 1
ATOM 1628 O O . LEU A 1 207 ? -7.912 -12.984 22.280 1.00 93.38 207 LEU A O 1
ATOM 1632 N N . SER A 1 208 ? -7.107 -10.884 22.237 1.00 94.94 208 SER A N 1
ATOM 1633 C CA . SER A 1 208 ? -7.146 -10.748 20.786 1.00 94.94 208 SER A CA 1
ATOM 1634 C C . SER A 1 208 ? -6.149 -11.680 20.094 1.00 94.94 208 SER A C 1
ATOM 1636 O O . SER A 1 208 ? -6.506 -12.295 19.097 1.00 94.94 208 SER A O 1
ATOM 1638 N N . GLU A 1 209 ? -4.925 -11.802 20.600 1.00 95.06 209 GLU A N 1
ATOM 1639 C CA . GLU A 1 209 ? -3.889 -12.694 20.063 1.00 95.06 209 GLU A CA 1
ATOM 1640 C C . GLU A 1 209 ? -4.235 -14.167 20.294 1.00 95.06 209 GLU A C 1
ATOM 1642 O O . GLU A 1 209 ? -4.084 -14.989 19.391 1.00 95.06 209 GLU A O 1
ATOM 1647 N N . THR A 1 210 ? -4.787 -14.489 21.468 1.00 95.50 210 THR A N 1
ATOM 1648 C CA . THR A 1 210 ? -5.293 -15.834 21.766 1.00 95.50 210 THR A CA 1
ATOM 1649 C C . THR A 1 210 ? -6.447 -16.201 20.840 1.00 95.50 210 THR A C 1
ATOM 1651 O O . THR A 1 210 ? -6.478 -17.306 20.319 1.00 95.50 210 THR A O 1
ATOM 1654 N N . ALA A 1 211 ? -7.389 -15.290 20.582 1.00 95.88 211 ALA A N 1
ATOM 1655 C CA . ALA A 1 211 ? -8.431 -15.537 19.591 1.00 95.88 211 ALA A CA 1
ATOM 1656 C C . ALA A 1 211 ? -7.831 -15.706 18.183 1.00 95.88 211 ALA A C 1
ATOM 1658 O O . ALA A 1 211 ? -8.193 -16.638 17.478 1.00 95.88 211 ALA A O 1
ATOM 1659 N N . ALA A 1 212 ? -6.859 -14.879 17.788 1.00 96.62 212 ALA A N 1
ATOM 1660 C CA . ALA A 1 212 ? -6.239 -14.979 16.469 1.00 96.62 212 ALA A CA 1
ATOM 1661 C C . ALA A 1 212 ? -5.527 -16.326 16.249 1.00 96.62 212 ALA A C 1
ATOM 1663 O O . ALA A 1 212 ? -5.616 -16.880 15.153 1.00 96.62 212 ALA A O 1
ATOM 1664 N N . SER A 1 213 ? -4.879 -16.893 17.273 1.00 95.88 213 SER A N 1
ATOM 1665 C CA . SER A 1 213 ? -4.229 -18.208 17.164 1.00 95.88 213 SER A CA 1
ATOM 1666 C C . SER A 1 213 ? -5.221 -19.360 16.956 1.00 95.88 213 SER A C 1
ATOM 1668 O O . SER A 1 213 ? -4.862 -20.363 16.346 1.00 95.88 213 SER A O 1
ATOM 1670 N N . LEU A 1 214 ? -6.485 -19.194 17.364 1.00 96.12 214 LEU A N 1
ATOM 1671 C CA . LEU A 1 214 ? -7.569 -20.162 17.147 1.00 96.12 214 LEU A CA 1
ATOM 1672 C C . LEU A 1 214 ? -8.199 -20.080 15.754 1.00 96.12 214 LEU A C 1
ATOM 1674 O O . LEU A 1 214 ? -9.074 -20.880 15.433 1.00 96.12 214 LEU A O 1
ATOM 1678 N N . THR A 1 215 ? -7.736 -19.171 14.892 1.00 96.31 215 THR A N 1
ATOM 1679 C CA . THR A 1 215 ? -8.203 -19.084 13.495 1.00 96.31 215 THR A CA 1
ATOM 1680 C C . THR A 1 215 ? -7.996 -20.401 12.737 1.00 96.31 215 THR A C 1
ATOM 1682 O O . THR A 1 215 ? -8.777 -20.719 11.845 1.00 96.31 215 THR A O 1
ATOM 1685 N N . VAL A 1 216 ? -6.983 -21.192 13.117 1.00 95.75 216 VAL A N 1
ATOM 1686 C CA . VAL A 1 216 ? -6.737 -22.531 12.553 1.00 95.75 216 VAL A CA 1
ATOM 1687 C C . VAL A 1 216 ? -7.826 -23.548 12.912 1.00 95.75 216 VAL A C 1
ATOM 1689 O O . VAL A 1 216 ? -8.010 -24.510 12.177 1.00 95.75 216 VAL A O 1
ATOM 1692 N N . GLU A 1 217 ? -8.540 -23.344 14.025 1.00 94.94 217 GLU A N 1
ATOM 1693 C CA . GLU A 1 217 ? -9.662 -24.192 14.449 1.00 94.94 217 GLU A CA 1
ATOM 1694 C C . GLU A 1 217 ? -10.965 -23.751 13.764 1.00 94.94 217 GLU A C 1
ATOM 1696 O O . GLU A 1 217 ? -11.729 -24.586 13.285 1.00 94.94 217 GLU A O 1
ATOM 1701 N N . HIS A 1 218 ? -11.222 -22.438 13.696 1.00 96.12 218 HIS A N 1
ATOM 1702 C CA . HIS A 1 218 ? -12.381 -21.881 12.998 1.00 96.12 218 HIS A CA 1
ATOM 1703 C C . HIS A 1 218 ? -12.129 -20.426 12.554 1.00 96.12 218 HIS A C 1
ATOM 1705 O O . HIS A 1 218 ? -11.680 -19.614 13.369 1.00 96.12 218 HIS A O 1
ATOM 1711 N N . PRO A 1 219 ? -12.483 -20.029 11.313 1.00 96.25 219 PRO A N 1
ATOM 1712 C CA . PRO A 1 219 ? -12.198 -18.687 10.788 1.00 96.25 219 PRO A CA 1
ATOM 1713 C C . PRO A 1 219 ? -12.847 -17.547 11.590 1.00 96.25 219 PRO A C 1
ATOM 1715 O O . PRO A 1 219 ? -12.250 -16.480 11.724 1.00 96.25 219 PRO A O 1
ATOM 1718 N N . ASP A 1 220 ? -14.025 -17.765 12.189 1.00 96.25 220 ASP A N 1
ATOM 1719 C CA . ASP A 1 220 ? -14.699 -16.751 13.023 1.00 96.25 220 ASP A CA 1
ATOM 1720 C C . ASP A 1 220 ? -13.881 -16.282 14.232 1.00 96.25 220 ASP A C 1
ATOM 1722 O O . ASP A 1 220 ? -14.103 -15.176 14.733 1.00 96.25 220 ASP A O 1
ATOM 1726 N N . TYR A 1 221 ? -12.898 -17.064 14.686 1.00 97.12 221 TYR A N 1
ATOM 1727 C CA . TYR A 1 221 ? -11.980 -16.605 15.723 1.00 97.12 221 TYR A CA 1
ATOM 1728 C C . TYR A 1 221 ? -11.126 -15.410 15.265 1.00 97.12 221 TYR A C 1
ATOM 1730 O O . TYR A 1 221 ? -10.839 -14.534 16.083 1.00 97.12 221 TYR A O 1
ATOM 1738 N N . SER A 1 222 ? -10.825 -15.292 13.965 1.00 97.50 222 SER A N 1
ATOM 1739 C CA . SER A 1 222 ? -10.173 -14.106 13.389 1.00 97.50 222 SER A CA 1
ATOM 1740 C C . SER A 1 222 ? -11.057 -12.861 13.507 1.00 97.50 222 SER A C 1
ATOM 1742 O O . SER A 1 222 ? -10.587 -11.800 13.922 1.00 97.50 222 SER A O 1
ATOM 1744 N N . TYR A 1 223 ? -12.361 -12.982 13.238 1.00 96.19 223 TYR A N 1
ATOM 1745 C CA . TYR A 1 223 ? -13.303 -11.874 13.426 1.00 96.19 223 TYR A CA 1
ATOM 1746 C C . TYR A 1 223 ? -13.467 -11.521 14.908 1.00 96.19 223 TYR A C 1
ATOM 1748 O O . TYR A 1 223 ? -13.453 -10.345 15.261 1.00 96.19 223 TYR A O 1
ATOM 1756 N N . LEU A 1 224 ? -13.556 -12.502 15.812 1.00 95.62 224 LEU A N 1
ATOM 1757 C CA . LEU A 1 224 ? -13.605 -12.223 17.252 1.00 95.62 224 LEU A CA 1
ATOM 1758 C C . LEU A 1 224 ? -12.349 -11.483 17.732 1.00 95.62 224 LEU A C 1
ATOM 1760 O O . LEU A 1 224 ? -12.460 -10.496 18.463 1.00 95.62 224 LEU A O 1
ATOM 1764 N N . ALA A 1 225 ? -11.171 -11.926 17.293 1.00 96.88 225 ALA A N 1
ATOM 1765 C CA . ALA A 1 225 ? -9.906 -11.261 17.574 1.00 96.88 225 ALA A CA 1
ATOM 1766 C C . ALA A 1 225 ? -9.928 -9.803 17.092 1.00 96.88 225 ALA A C 1
ATOM 1768 O O . ALA A 1 225 ? -9.657 -8.884 17.868 1.00 96.88 225 ALA A O 1
ATOM 1769 N N . ALA A 1 226 ? -10.336 -9.571 15.844 1.00 97.06 226 ALA A N 1
ATOM 1770 C CA . ALA A 1 226 ? -10.481 -8.230 15.292 1.00 97.06 226 ALA A CA 1
ATOM 1771 C C . ALA A 1 226 ? -11.450 -7.369 16.105 1.00 97.06 226 ALA A C 1
ATOM 1773 O O . ALA A 1 226 ? -11.122 -6.241 16.459 1.00 97.06 226 ALA A O 1
ATOM 1774 N N . ARG A 1 227 ? -12.613 -7.907 16.485 1.00 95.19 227 ARG A N 1
ATOM 1775 C CA . ARG A 1 227 ? -13.625 -7.184 17.265 1.00 95.19 227 ARG A CA 1
ATOM 1776 C C . ARG A 1 227 ? -13.128 -6.787 18.655 1.00 95.19 227 ARG A C 1
ATOM 1778 O O . ARG A 1 227 ? -13.432 -5.689 19.121 1.00 95.19 227 ARG A O 1
ATOM 1785 N N . ILE A 1 228 ? -12.337 -7.638 19.317 1.00 93.31 228 ILE A N 1
ATOM 1786 C CA . ILE A 1 228 ? -11.679 -7.305 20.595 1.00 93.31 228 ILE A CA 1
ATOM 1787 C C . ILE A 1 228 ? -10.717 -6.131 20.403 1.00 93.31 228 ILE A C 1
ATOM 1789 O O . ILE A 1 228 ? -10.768 -5.156 21.165 1.00 93.31 228 ILE A O 1
ATOM 1793 N N . LYS A 1 229 ? -9.888 -6.194 19.358 1.00 95.50 229 LYS A N 1
ATOM 1794 C CA . LYS A 1 229 ? -8.911 -5.155 19.024 1.00 95.50 229 LYS A CA 1
ATOM 1795 C C . LYS A 1 229 ? -9.574 -3.837 18.609 1.00 95.50 229 LYS A C 1
ATOM 1797 O O . LYS A 1 229 ? -9.189 -2.794 19.132 1.00 95.50 229 LYS A O 1
ATOM 1802 N N . ALA A 1 230 ? -10.618 -3.877 17.781 1.00 94.12 230 ALA A N 1
ATOM 1803 C CA . ALA A 1 230 ? -11.420 -2.718 17.383 1.00 94.12 230 ALA A CA 1
ATOM 1804 C C . ALA A 1 230 ? -12.069 -2.056 18.603 1.00 94.12 230 ALA A C 1
ATOM 1806 O O . ALA A 1 230 ? -11.940 -0.850 18.799 1.00 94.12 230 ALA A O 1
ATOM 1807 N N . ASN A 1 231 ? -12.658 -2.850 19.505 1.00 92.75 231 ASN A N 1
ATOM 1808 C CA . ASN A 1 231 ? -13.237 -2.325 20.740 1.00 92.75 231 ASN A CA 1
ATOM 1809 C C . ASN A 1 231 ? -12.190 -1.651 21.645 1.00 92.75 231 ASN A C 1
ATOM 1811 O O . ASN A 1 231 ? -12.494 -0.666 22.317 1.00 92.75 231 ASN A O 1
ATOM 1815 N N . SER A 1 232 ? -10.962 -2.178 21.691 1.00 92.31 232 SER A N 1
ATOM 1816 C CA . SER A 1 232 ? -9.860 -1.542 22.424 1.00 92.31 232 SER A CA 1
ATOM 1817 C C . SER A 1 232 ? -9.410 -0.238 21.755 1.00 92.31 232 SER A C 1
ATOM 1819 O O . SER A 1 232 ? -9.203 0.754 22.455 1.00 92.31 232 SER A O 1
ATOM 1821 N N . LEU A 1 233 ? -9.326 -0.210 20.419 1.00 92.94 233 LEU A N 1
ATOM 1822 C CA . LEU A 1 233 ? -8.992 0.980 19.631 1.00 92.94 233 LEU A CA 1
ATOM 1823 C C . LEU A 1 233 ? -10.030 2.093 19.817 1.00 92.94 233 LEU A C 1
ATOM 1825 O O . LEU A 1 233 ? -9.660 3.237 20.074 1.00 92.94 233 LEU A O 1
ATOM 1829 N N . HIS A 1 234 ? -11.325 1.767 19.779 1.00 90.56 234 HIS A N 1
ATOM 1830 C CA . HIS A 1 234 ? -12.413 2.729 20.002 1.00 90.56 234 HIS A CA 1
ATOM 1831 C C . HIS A 1 234 ? -12.328 3.407 21.372 1.00 90.56 234 HIS A C 1
ATOM 1833 O O . HIS A 1 234 ? -12.611 4.593 21.484 1.00 90.56 234 HIS A O 1
ATOM 1839 N N . LYS A 1 235 ? -11.877 2.692 22.411 1.00 88.75 235 LYS A N 1
ATOM 1840 C CA . LYS A 1 235 ? -11.679 3.260 23.760 1.00 88.75 235 LYS A CA 1
ATOM 1841 C C . LYS A 1 235 ? -10.485 4.209 23.865 1.00 88.75 235 LYS A C 1
ATOM 1843 O O . LYS A 1 235 ? -10.390 4.926 24.854 1.00 88.75 235 LYS A O 1
ATOM 1848 N N . LYS A 1 236 ? -9.553 4.160 22.911 1.00 89.44 236 LYS A N 1
ATOM 1849 C CA . LYS A 1 236 ? -8.334 4.984 22.892 1.00 89.44 236 LYS A CA 1
ATOM 1850 C C . LYS A 1 236 ? -8.431 6.183 21.951 1.00 89.44 236 LYS A C 1
ATOM 1852 O O . LYS A 1 236 ? -7.579 7.057 21.998 1.00 89.44 236 LYS A O 1
ATOM 1857 N N . THR A 1 237 ? -9.445 6.215 21.093 1.00 93.38 237 THR A N 1
ATOM 1858 C CA . THR A 1 237 ? -9.553 7.182 19.997 1.00 93.38 237 THR A CA 1
ATOM 1859 C C . THR A 1 237 ? -10.775 8.082 20.198 1.00 93.38 237 THR A C 1
ATOM 1861 O O . THR A 1 237 ? -11.856 7.569 20.507 1.00 93.38 237 THR A O 1
ATOM 1864 N N . PRO A 1 238 ? -10.638 9.411 20.027 1.00 89.56 238 PRO A N 1
ATOM 1865 C CA . PRO A 1 238 ? -11.664 10.381 20.415 1.00 89.56 238 PRO A CA 1
ATOM 1866 C C . PRO A 1 238 ? -12.782 10.592 19.371 1.00 89.56 238 PRO A C 1
ATOM 1868 O O . PRO A 1 238 ? -13.711 11.344 19.640 1.00 89.56 238 PRO A O 1
ATOM 1871 N N . GLY A 1 239 ? -12.724 9.923 18.212 1.00 89.62 239 GLY A N 1
ATOM 1872 C CA . GLY A 1 239 ? -13.657 10.108 17.088 1.00 89.62 239 GLY A CA 1
ATOM 1873 C C . GLY A 1 239 ? -13.135 11.091 16.031 1.00 89.62 239 GLY A C 1
ATOM 1874 O O . GLY A 1 239 ? -12.167 11.813 16.275 1.00 89.62 239 GLY A O 1
ATOM 1875 N N . PHE A 1 240 ? -13.766 11.105 14.852 1.00 97.06 240 PHE A N 1
ATOM 1876 C CA . PHE A 1 240 ? -13.226 11.721 13.633 1.00 97.06 240 PHE A CA 1
ATOM 1877 C C . PHE A 1 240 ? -12.892 13.212 13.764 1.00 97.06 240 PHE A C 1
ATOM 1879 O O . PHE A 1 240 ? -11.793 13.632 13.394 1.00 97.06 240 PHE A O 1
ATOM 1886 N N . ILE A 1 241 ? -13.811 14.023 14.298 1.00 97.56 241 ILE A N 1
ATOM 1887 C CA . ILE A 1 241 ? -13.645 15.483 14.359 1.00 97.56 241 ILE A CA 1
ATOM 1888 C C . ILE A 1 241 ? -12.536 15.872 15.341 1.00 97.56 241 ILE A C 1
ATOM 1890 O O . ILE A 1 241 ? -11.660 16.673 15.010 1.00 97.56 241 ILE A O 1
ATOM 1894 N N . ILE A 1 242 ? -12.512 15.254 16.526 1.00 95.94 242 ILE A N 1
ATOM 1895 C CA . ILE A 1 242 ? -11.473 15.508 17.534 1.00 95.94 242 ILE A CA 1
ATOM 1896 C C . ILE A 1 242 ? -10.111 15.002 17.040 1.00 95.94 242 ILE A C 1
ATOM 1898 O O . ILE A 1 242 ? -9.110 15.704 17.182 1.00 95.94 242 ILE A O 1
ATOM 1902 N N . ALA A 1 243 ? -10.064 13.822 16.412 1.00 97.12 243 ALA A N 1
ATOM 1903 C CA . ALA A 1 243 ? -8.846 13.307 15.793 1.00 97.12 243 ALA A CA 1
ATOM 1904 C C . ALA A 1 243 ? -8.321 14.267 14.713 1.00 97.12 243 ALA A C 1
ATOM 1906 O O . ALA A 1 243 ? -7.142 14.616 14.724 1.00 97.12 243 ALA A O 1
ATOM 1907 N N . THR A 1 244 ? -9.203 14.758 13.838 1.00 97.69 244 THR A N 1
ATOM 1908 C CA . THR A 1 244 ? -8.869 15.726 12.783 1.00 97.69 244 THR A CA 1
ATOM 1909 C C . THR A 1 244 ? -8.307 17.025 13.360 1.00 97.69 244 THR A C 1
ATOM 1911 O O . THR A 1 244 ? -7.287 17.516 12.878 1.00 97.69 244 THR A O 1
ATOM 1914 N N . LYS A 1 245 ? -8.911 17.562 14.426 1.00 97.56 245 LYS A N 1
ATOM 1915 C CA . LYS A 1 245 ? -8.402 18.755 15.116 1.00 97.56 245 LYS A CA 1
ATOM 1916 C C . LYS A 1 245 ? -7.000 18.535 15.685 1.00 97.56 245 LYS A C 1
ATOM 1918 O O . LYS A 1 245 ? -6.104 19.320 15.387 1.00 97.56 245 LYS A O 1
ATOM 1923 N N . ASN A 1 246 ? -6.786 17.440 16.414 1.00 97.00 246 ASN A N 1
ATOM 1924 C CA . ASN A 1 246 ? -5.479 17.123 16.993 1.00 97.00 246 ASN A CA 1
ATOM 1925 C C . ASN A 1 246 ? -4.396 16.958 15.911 1.00 97.00 246 ASN A C 1
ATOM 1927 O O . ASN A 1 246 ? -3.286 17.454 16.073 1.00 97.00 246 ASN A O 1
ATOM 1931 N N . LEU A 1 247 ? -4.718 16.305 14.788 1.00 97.06 247 LEU A N 1
ATOM 1932 C CA . LEU A 1 247 ? -3.794 16.118 13.660 1.00 97.06 247 LEU A CA 1
ATOM 1933 C C . LEU A 1 247 ? -3.497 17.425 12.902 1.00 97.06 247 LEU A C 1
ATOM 1935 O O . LEU A 1 247 ? -2.409 17.585 12.344 1.00 97.06 247 LEU A O 1
ATOM 1939 N N . PHE A 1 248 ? -4.449 18.360 12.852 1.00 97.50 248 PHE A N 1
ATOM 1940 C CA . PHE A 1 248 ? -4.216 19.690 12.290 1.00 97.50 248 PHE A CA 1
ATOM 1941 C C . PHE A 1 248 ? -3.319 20.538 13.199 1.00 97.50 248 PHE A C 1
ATOM 1943 O O . PHE A 1 248 ? -2.374 21.150 12.705 1.00 97.50 248 PHE A O 1
ATOM 1950 N N . GLU A 1 249 ? -3.562 20.521 14.513 1.00 95.81 249 GLU A N 1
ATOM 1951 C CA . GLU A 1 249 ? -2.725 21.200 15.513 1.00 95.81 249 GLU A CA 1
ATOM 1952 C C . GLU A 1 249 ? -1.292 20.641 15.550 1.00 95.81 249 GLU A C 1
ATOM 1954 O O . GLU A 1 249 ? -0.342 21.403 15.712 1.00 95.81 249 GLU A O 1
ATOM 1959 N N . ASP A 1 250 ? -1.119 19.338 15.304 1.00 94.69 250 ASP A N 1
ATOM 1960 C CA . ASP A 1 250 ? 0.190 18.688 15.103 1.00 94.69 250 ASP A CA 1
ATOM 1961 C C . ASP A 1 250 ? 0.895 19.131 13.804 1.00 94.69 250 ASP A C 1
ATOM 1963 O O . ASP A 1 250 ? 2.056 18.817 13.555 1.00 94.69 250 ASP A O 1
ATOM 1967 N N . GLY A 1 251 ? 0.189 19.860 12.935 1.00 95.31 251 GLY A N 1
ATOM 1968 C CA . GLY A 1 251 ? 0.708 20.371 11.675 1.00 95.31 251 GLY A CA 1
ATOM 1969 C C . GLY A 1 251 ? 0.735 19.347 10.541 1.00 95.31 251 GLY A C 1
ATOM 1970 O O . GLY A 1 251 ? 1.359 19.630 9.514 1.00 95.31 251 GLY A O 1
ATOM 1971 N N . LEU A 1 252 ? 0.066 18.199 10.680 1.00 94.56 252 LEU A N 1
ATOM 1972 C CA . LEU A 1 252 ? 0.081 17.124 9.685 1.00 94.56 252 LEU A CA 1
ATOM 1973 C C . LEU A 1 252 ? -0.911 17.367 8.532 1.00 94.56 252 LEU A C 1
ATOM 1975 O O . LEU A 1 252 ? -0.618 17.055 7.373 1.00 94.56 252 LEU A O 1
ATOM 1979 N N . LEU A 1 253 ? -2.078 17.938 8.842 1.00 96.81 253 LEU A N 1
ATOM 1980 C CA . LEU A 1 253 ? -3.162 18.155 7.878 1.00 96.81 253 LEU A CA 1
ATOM 1981 C C . LEU A 1 253 ? -3.016 19.461 7.088 1.00 96.81 253 LEU A C 1
ATOM 1983 O O . LEU A 1 253 ? -2.475 20.459 7.572 1.00 96.81 253 LEU A O 1
ATOM 1987 N N . LYS A 1 254 ? -3.534 19.461 5.855 1.00 96.06 254 LYS A N 1
ATOM 1988 C CA . LYS A 1 254 ? -3.642 20.667 5.024 1.00 96.06 254 LYS A CA 1
ATOM 1989 C C . LYS A 1 254 ? -4.766 21.563 5.550 1.00 96.06 254 LYS A C 1
ATOM 1991 O O . LYS A 1 254 ? -5.859 21.083 5.836 1.00 96.06 254 LYS A O 1
ATOM 1996 N N . GLU A 1 255 ? -4.534 22.872 5.610 1.00 96.62 255 GLU A N 1
ATOM 1997 C CA . GLU A 1 255 ? -5.508 23.833 6.151 1.00 96.62 255 GLU A CA 1
ATOM 1998 C C . GLU A 1 255 ? -6.842 23.832 5.394 1.00 96.62 255 GLU A C 1
ATOM 2000 O O . GLU A 1 255 ? -7.902 23.843 6.012 1.00 96.62 255 GLU A O 1
ATOM 2005 N N . SER A 1 256 ? -6.802 23.743 4.061 1.00 95.31 256 SER A N 1
ATOM 2006 C CA . SER A 1 256 ? -8.016 23.692 3.238 1.00 95.31 256 SER A CA 1
ATOM 2007 C C . SER A 1 256 ? -8.849 22.434 3.508 1.00 95.31 256 SER A C 1
ATOM 2009 O O . SER A 1 256 ? -10.073 22.496 3.505 1.00 95.31 256 SER A O 1
ATOM 2011 N N . TYR A 1 257 ? -8.194 21.295 3.771 1.00 96.50 257 TYR A N 1
ATOM 2012 C CA . TYR A 1 257 ? -8.866 20.062 4.184 1.00 96.50 257 TYR A CA 1
ATOM 2013 C C . TYR A 1 257 ? -9.480 20.215 5.583 1.00 96.50 257 TYR A C 1
ATOM 2015 O O . TYR A 1 257 ? -10.648 19.892 5.774 1.00 96.50 257 TYR A O 1
ATOM 2023 N N . TYR A 1 258 ? -8.723 20.752 6.544 1.00 97.31 258 TYR A N 1
ATOM 2024 C CA . TYR A 1 258 ? -9.204 20.954 7.912 1.00 97.31 258 TYR A CA 1
ATOM 2025 C C . TYR A 1 258 ? -10.442 21.861 7.967 1.00 97.31 258 TYR A C 1
ATOM 2027 O O . TYR A 1 258 ? -11.445 21.479 8.565 1.00 97.31 258 TYR A O 1
ATOM 2035 N N . LYS A 1 259 ? -10.405 23.017 7.289 1.00 96.56 259 LYS A N 1
ATOM 2036 C CA . LYS A 1 259 ? -11.545 23.946 7.202 1.00 96.56 259 LYS A CA 1
ATOM 2037 C C . LYS A 1 259 ? -12.791 23.257 6.652 1.00 96.56 259 LYS A C 1
ATOM 2039 O O . LYS A 1 259 ? -13.831 23.281 7.302 1.00 96.56 259 LYS A O 1
ATOM 2044 N N . LYS A 1 260 ? -12.637 22.530 5.538 1.00 95.62 260 LYS A N 1
ATOM 2045 C CA . LYS A 1 260 ? -13.709 21.739 4.921 1.00 95.62 260 LYS A CA 1
ATOM 2046 C C . LYS A 1 260 ? -14.350 20.756 5.909 1.00 95.62 260 LYS A C 1
ATOM 2048 O O . LYS A 1 260 ? -15.568 20.616 5.914 1.00 95.62 260 LYS A O 1
ATOM 2053 N N . VAL A 1 261 ? -13.553 20.080 6.740 1.00 97.38 261 VAL A N 1
ATOM 2054 C CA . VAL A 1 261 ? -14.075 19.139 7.745 1.00 97.38 261 VAL A CA 1
ATOM 2055 C C . VAL A 1 261 ? -14.835 19.864 8.855 1.00 97.38 261 VAL A C 1
ATOM 2057 O O . VAL A 1 261 ? -15.938 19.452 9.194 1.00 97.38 261 VAL A O 1
ATOM 2060 N N . ILE A 1 262 ? -14.270 20.933 9.423 1.00 97.12 262 ILE A N 1
ATOM 2061 C CA . ILE A 1 262 ? -14.874 21.629 10.571 1.00 97.12 262 ILE A CA 1
ATOM 2062 C C . ILE A 1 262 ? -16.165 22.359 10.189 1.00 97.12 262 ILE A C 1
ATOM 2064 O O . ILE A 1 262 ? -17.126 22.318 10.952 1.00 97.12 262 ILE A O 1
ATOM 2068 N N . GLU A 1 263 ? -16.218 22.973 9.008 1.00 97.25 263 GLU A N 1
ATOM 2069 C CA . GLU A 1 263 ? -17.417 23.659 8.504 1.00 97.25 263 GLU A CA 1
ATOM 2070 C C . GLU A 1 263 ? -18.599 22.702 8.278 1.00 97.25 263 GLU A C 1
ATOM 2072 O O . GLU A 1 263 ? -19.748 23.123 8.357 1.00 97.25 263 GLU A O 1
ATOM 2077 N N . ASN A 1 264 ? -18.326 21.412 8.047 1.00 97.19 264 ASN A N 1
ATOM 2078 C CA . ASN A 1 264 ? -19.328 20.390 7.727 1.00 97.19 264 ASN A CA 1
ATOM 2079 C C . ASN A 1 264 ? -19.365 19.252 8.769 1.00 97.19 264 ASN A C 1
ATOM 2081 O O . ASN A 1 264 ? -19.782 18.133 8.464 1.00 97.19 264 ASN A O 1
ATOM 2085 N N . ALA A 1 265 ? -18.905 19.518 9.997 1.00 95.38 265 ALA A N 1
ATOM 2086 C CA . ALA A 1 265 ? -18.649 18.493 11.010 1.00 95.38 265 ALA A CA 1
ATOM 2087 C C . ALA A 1 265 ? -19.883 17.637 11.344 1.00 95.38 265 ALA A C 1
ATOM 2089 O O . ALA A 1 265 ? -19.793 16.411 11.330 1.00 95.38 265 ALA A O 1
ATOM 2090 N N . GLU A 1 266 ? -21.038 18.268 11.587 1.00 94.44 266 GLU A N 1
ATOM 2091 C CA . GLU A 1 266 ? -22.278 17.561 11.946 1.00 94.44 266 GLU A CA 1
ATOM 2092 C C . GLU A 1 266 ? -22.736 16.601 10.839 1.00 94.44 266 GLU A C 1
ATOM 2094 O O . GLU A 1 266 ? -23.130 15.461 11.101 1.00 94.44 266 GLU A O 1
ATOM 2099 N N . GLU A 1 267 ? -22.659 17.043 9.582 1.00 95.38 267 GLU A N 1
ATOM 2100 C CA . GLU A 1 267 ? -23.073 16.231 8.444 1.00 95.38 267 GLU A CA 1
ATOM 2101 C C . GLU A 1 267 ? -22.123 15.048 8.233 1.00 95.38 267 GLU A C 1
ATOM 2103 O O . GLU A 1 267 ? -22.583 13.919 8.048 1.00 95.38 267 GLU A O 1
ATOM 2108 N N . ILE A 1 268 ? -20.811 15.275 8.345 1.00 96.25 268 ILE A N 1
ATOM 2109 C CA . ILE A 1 268 ? -19.796 14.221 8.262 1.00 96.25 268 ILE A CA 1
ATOM 2110 C C . ILE A 1 268 ? -19.997 13.177 9.366 1.00 96.25 268 ILE A C 1
ATOM 2112 O O . ILE A 1 268 ? -20.031 11.981 9.070 1.00 96.25 268 ILE A O 1
ATOM 2116 N N . GLU A 1 269 ? -20.177 13.599 10.621 1.00 93.75 269 GLU A N 1
ATOM 2117 C CA . GLU A 1 269 ? -20.404 12.677 11.741 1.00 93.75 269 GLU A CA 1
ATOM 2118 C C . GLU A 1 269 ? -21.673 11.841 11.549 1.00 93.75 269 GLU A C 1
ATOM 2120 O O . GLU A 1 269 ? -21.685 10.661 11.893 1.00 93.75 269 GLU A O 1
ATOM 2125 N N . S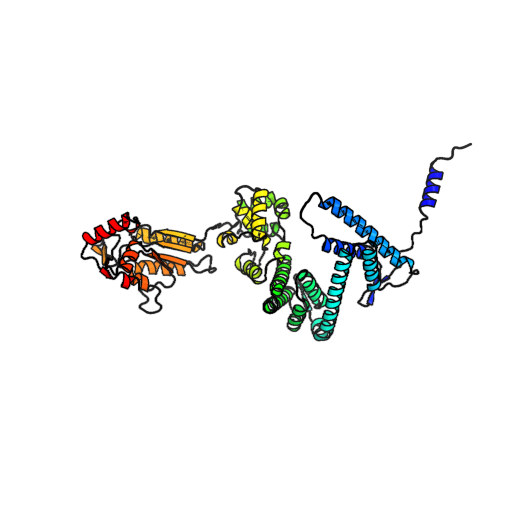ER A 1 270 ? -22.715 12.403 10.927 1.00 93.62 270 SER A N 1
ATOM 2126 C CA . SER A 1 270 ? -23.954 11.672 10.630 1.00 93.62 270 SER A CA 1
ATOM 2127 C C . SER A 1 270 ? -23.794 10.552 9.588 1.00 93.62 270 SER A C 1
ATOM 2129 O O . SER A 1 270 ? -24.655 9.671 9.489 1.00 93.62 270 SER A O 1
ATOM 2131 N N . ILE A 1 271 ? -22.723 10.594 8.787 1.00 95.44 271 ILE A N 1
ATOM 2132 C CA . ILE A 1 271 ? -22.428 9.609 7.739 1.00 95.44 271 ILE A CA 1
ATOM 2133 C C . ILE A 1 271 ? -21.602 8.440 8.287 1.00 95.44 271 ILE A C 1
ATOM 2135 O O . ILE A 1 271 ? -21.766 7.316 7.805 1.00 95.44 271 ILE A O 1
ATOM 2139 N N . ILE A 1 272 ? -20.715 8.695 9.253 1.00 93.94 272 ILE A N 1
ATOM 2140 C CA . ILE A 1 272 ? -19.774 7.697 9.773 1.00 93.94 272 ILE A CA 1
ATOM 2141 C C . ILE A 1 272 ? -20.516 6.609 10.555 1.00 93.94 272 ILE A C 1
ATOM 2143 O O . ILE A 1 272 ? -21.241 6.886 11.507 1.00 93.94 272 ILE A O 1
ATOM 2147 N N . ASP A 1 273 ? -20.264 5.353 10.193 1.00 91.50 273 ASP A N 1
ATOM 2148 C CA . ASP A 1 273 ? -20.769 4.175 10.896 1.00 91.50 273 ASP A CA 1
ATOM 2149 C C . ASP A 1 273 ? -19.610 3.362 11.488 1.00 91.50 273 ASP A C 1
ATOM 2151 O O . ASP A 1 273 ? -19.006 2.517 10.823 1.00 91.50 273 ASP A O 1
ATOM 2155 N N . TYR A 1 274 ? -19.293 3.606 12.763 1.00 91.31 274 TYR A N 1
ATOM 2156 C CA . TYR A 1 274 ? -18.215 2.900 13.465 1.00 91.31 274 TYR A CA 1
ATOM 2157 C C . TYR A 1 274 ? -18.489 1.411 13.697 1.00 91.31 274 TYR A C 1
ATOM 2159 O O . TYR A 1 274 ? -17.541 0.676 13.988 1.00 91.31 274 TYR A O 1
ATOM 2167 N N . ASP A 1 275 ? -19.727 0.932 13.536 1.00 87.75 275 ASP A N 1
ATOM 2168 C CA . ASP A 1 275 ? -20.007 -0.500 13.663 1.00 87.75 275 ASP A CA 1
ATOM 2169 C C . ASP A 1 275 ? -19.391 -1.301 12.502 1.00 87.75 275 ASP A C 1
ATOM 2171 O O . ASP A 1 275 ? -19.104 -2.496 12.641 1.00 87.75 275 ASP A O 1
ATOM 2175 N N . GLN A 1 276 ? -19.070 -0.635 11.385 1.00 90.38 276 GLN A N 1
ATOM 2176 C CA . GLN A 1 276 ? -18.333 -1.235 10.272 1.00 90.38 276 GLN A CA 1
ATOM 2177 C C . GLN A 1 276 ? -16.930 -1.715 10.672 1.00 90.38 276 GLN A C 1
ATOM 2179 O O . GLN A 1 276 ? -16.436 -2.688 10.106 1.00 90.38 276 GLN A O 1
ATOM 2184 N N . ASP A 1 277 ? -16.311 -1.141 11.711 1.00 91.88 277 ASP A N 1
ATOM 2185 C CA . ASP A 1 277 ? -14.994 -1.591 12.188 1.00 91.88 277 ASP A CA 1
ATOM 2186 C C . ASP A 1 277 ? -15.011 -3.030 12.739 1.00 91.88 277 ASP A C 1
ATOM 2188 O O . ASP A 1 277 ? -13.974 -3.694 12.771 1.00 91.88 277 ASP A O 1
ATOM 2192 N N . TYR A 1 278 ? -16.178 -3.542 13.147 1.00 90.38 278 TYR A N 1
ATOM 2193 C CA . TYR A 1 278 ? -16.344 -4.905 13.666 1.00 90.38 278 TYR A CA 1
ATOM 2194 C C . TYR A 1 278 ? -16.491 -5.980 12.572 1.00 90.38 278 TYR A C 1
ATOM 2196 O O . TYR A 1 278 ? -16.642 -7.164 12.904 1.00 90.38 278 TYR A O 1
ATOM 2204 N N . HIS A 1 279 ? -16.447 -5.585 11.294 1.00 91.00 279 HIS A N 1
ATOM 2205 C CA . HIS A 1 279 ? -16.503 -6.485 10.136 1.00 91.00 279 HIS A CA 1
ATOM 2206 C C . HIS A 1 279 ? -15.121 -6.869 9.595 1.00 91.00 279 HIS A C 1
ATOM 2208 O O . HIS A 1 279 ? -15.027 -7.787 8.785 1.00 91.00 279 HIS A O 1
ATOM 2214 N N . PHE A 1 280 ? -14.048 -6.210 10.042 1.00 94.38 280 PHE A N 1
ATOM 2215 C CA . PHE A 1 280 ? -12.693 -6.611 9.673 1.00 94.38 280 PHE A CA 1
ATOM 2216 C C . PHE A 1 280 ? -12.305 -7.938 10.325 1.00 94.38 280 PHE A C 1
ATOM 2218 O O . PHE A 1 280 ? -12.709 -8.236 11.450 1.00 94.38 280 PHE A O 1
ATOM 2225 N N . ASP A 1 281 ? -11.467 -8.704 9.632 1.00 96.38 281 ASP A N 1
ATOM 2226 C CA . ASP A 1 281 ? -10.732 -9.810 10.232 1.00 96.38 281 ASP A CA 1
ATOM 2227 C C . ASP A 1 281 ? -9.480 -9.300 10.979 1.00 96.38 281 ASP A C 1
ATOM 2229 O O . ASP A 1 281 ? -9.129 -8.109 10.947 1.00 96.38 281 ASP A O 1
ATOM 2233 N N . TYR A 1 282 ? -8.806 -10.191 11.711 1.00 97.12 282 TYR A N 1
ATOM 2234 C CA . TYR A 1 282 ? -7.698 -9.786 12.576 1.00 97.12 282 TYR A CA 1
ATOM 2235 C C . TYR A 1 282 ? -6.504 -9.241 11.787 1.00 97.12 282 TYR A C 1
ATOM 2237 O O . TYR A 1 282 ? -5.846 -8.287 12.224 1.00 97.12 282 TYR A O 1
ATOM 2245 N N . PHE A 1 283 ? -6.220 -9.836 10.628 1.00 96.44 283 PHE A N 1
ATOM 2246 C CA . PHE A 1 283 ? -5.088 -9.462 9.790 1.00 96.44 283 PHE A CA 1
ATOM 2247 C C . PHE A 1 283 ? -5.295 -8.084 9.158 1.00 96.44 283 PHE A C 1
ATOM 2249 O O . PHE A 1 283 ? -4.399 -7.235 9.227 1.00 96.44 283 PHE A O 1
ATOM 2256 N N . ALA A 1 284 ? -6.483 -7.830 8.609 1.00 95.75 284 ALA A N 1
ATOM 2257 C CA . ALA A 1 284 ? -6.863 -6.562 8.010 1.00 95.75 284 ALA A CA 1
ATOM 2258 C C . ALA A 1 284 ? -6.798 -5.430 9.040 1.00 95.75 284 ALA A C 1
ATOM 2260 O O . ALA A 1 284 ? -6.094 -4.441 8.822 1.00 95.75 284 ALA A O 1
ATOM 2261 N N . LEU A 1 285 ? -7.437 -5.598 10.205 1.00 96.62 285 LEU A N 1
ATOM 2262 C CA . LEU A 1 285 ? -7.428 -4.565 11.241 1.00 96.62 285 LEU A CA 1
ATOM 2263 C C . LEU A 1 285 ? -6.009 -4.294 11.758 1.00 96.62 285 LEU A C 1
ATOM 2265 O O . LEU A 1 285 ? -5.612 -3.141 11.922 1.00 96.62 285 LEU A O 1
ATOM 2269 N N . THR A 1 286 ? -5.210 -5.343 11.970 1.00 95.75 286 THR A N 1
ATOM 2270 C CA . THR A 1 286 ? -3.810 -5.199 12.395 1.00 95.75 286 THR A CA 1
ATOM 2271 C C . THR A 1 286 ? -2.972 -4.462 11.356 1.00 95.75 286 THR A C 1
ATOM 2273 O O . THR A 1 286 ? -2.165 -3.605 11.720 1.00 95.75 286 THR A O 1
ATOM 2276 N N . THR A 1 287 ? -3.183 -4.751 10.072 1.00 95.06 287 THR A N 1
ATOM 2277 C CA . THR A 1 287 ? -2.501 -4.070 8.968 1.00 95.06 287 THR A CA 1
ATOM 2278 C C . THR A 1 287 ? -2.858 -2.586 8.938 1.00 95.06 287 THR A C 1
ATOM 2280 O O . THR A 1 287 ? -1.953 -1.748 8.880 1.00 95.06 287 THR A O 1
ATOM 2283 N N . LEU A 1 288 ? -4.146 -2.251 9.069 1.00 95.94 288 LEU A N 1
ATOM 2284 C CA . LEU A 1 288 ? -4.614 -0.866 9.130 1.00 95.94 288 LEU A CA 1
ATOM 2285 C C . LEU A 1 288 ? -4.004 -0.125 10.324 1.00 95.94 288 LEU A C 1
ATOM 2287 O O . LEU A 1 288 ? -3.350 0.898 10.130 1.00 95.94 288 LEU A O 1
ATOM 2291 N N . THR A 1 289 ? -4.127 -0.665 11.541 1.00 94.38 289 THR A N 1
ATOM 2292 C CA . THR A 1 289 ? -3.586 -0.031 12.757 1.00 94.38 289 THR A CA 1
ATOM 2293 C C . THR A 1 289 ? -2.072 0.160 12.699 1.00 94.38 289 THR A C 1
ATOM 2295 O O . THR A 1 289 ? -1.561 1.179 13.156 1.00 94.38 289 THR A O 1
ATOM 2298 N N . ARG A 1 290 ? -1.330 -0.808 12.147 1.00 91.38 290 ARG A N 1
ATOM 2299 C CA . ARG A 1 290 ? 0.135 -0.732 12.105 1.00 91.38 290 ARG A CA 1
ATOM 2300 C C . ARG A 1 290 ? 0.637 0.306 11.104 1.00 91.38 290 ARG A C 1
ATOM 2302 O O . ARG A 1 290 ? 1.610 0.994 11.405 1.00 91.38 290 ARG A O 1
ATOM 2309 N N . ALA A 1 291 ? 0.037 0.357 9.915 1.00 89.62 291 ALA A N 1
ATOM 2310 C CA . ALA A 1 291 ? 0.627 1.051 8.772 1.00 89.62 291 ALA A CA 1
ATOM 2311 C C . ALA A 1 291 ? -0.186 2.243 8.244 1.00 89.62 291 ALA A C 1
ATOM 2313 O O . ALA A 1 291 ? 0.428 3.158 7.703 1.00 89.62 291 ALA A O 1
ATOM 2314 N N . TYR A 1 292 ? -1.517 2.242 8.379 1.00 94.19 292 TYR A N 1
ATOM 2315 C CA . TYR A 1 292 ? -2.406 3.184 7.681 1.00 94.19 292 TYR A CA 1
ATOM 2316 C C . TYR A 1 292 ? -3.027 4.251 8.579 1.00 94.19 292 TYR A C 1
ATOM 2318 O O . TYR A 1 292 ? -3.159 5.391 8.141 1.00 94.19 292 TYR A O 1
ATOM 2326 N N . LEU A 1 293 ? -3.418 3.892 9.803 1.00 96.75 293 LEU A N 1
ATOM 2327 C CA . LEU A 1 293 ? -4.071 4.830 10.715 1.00 96.75 293 LEU A CA 1
ATOM 2328 C C . LEU A 1 293 ? -3.069 5.879 11.201 1.00 96.75 293 LEU A C 1
ATOM 2330 O O . LEU A 1 293 ? -1.959 5.542 11.631 1.00 96.75 293 LEU A O 1
ATOM 2334 N N . LEU A 1 294 ? -3.462 7.151 11.133 1.00 95.94 294 LEU A N 1
ATOM 2335 C CA . LEU A 1 294 ? -2.605 8.244 11.566 1.00 95.94 294 LEU A CA 1
ATOM 2336 C C . LEU A 1 294 ? -2.369 8.200 13.078 1.00 95.94 294 LEU A C 1
ATOM 2338 O O . LEU A 1 294 ? -3.192 7.726 13.873 1.00 95.94 294 LEU A O 1
ATOM 2342 N N . LYS A 1 295 ? -1.198 8.707 13.463 1.00 94.50 295 LYS A N 1
ATOM 2343 C CA . LYS A 1 295 ? -0.747 8.775 14.848 1.00 94.50 295 LYS A CA 1
ATOM 2344 C C . LYS A 1 295 ? -0.612 10.224 15.291 1.00 94.50 295 LYS A C 1
ATOM 2346 O O . LYS A 1 295 ? -0.230 11.072 14.497 1.00 94.50 295 LYS A O 1
ATOM 2351 N N . TYR A 1 296 ? -0.869 10.464 16.568 1.00 94.44 296 TYR A N 1
ATOM 2352 C CA . TYR A 1 296 ? -0.640 11.725 17.259 1.00 94.44 296 TYR A CA 1
ATOM 2353 C C . TYR A 1 296 ? 0.151 11.419 18.532 1.00 94.44 296 TYR A C 1
ATOM 2355 O O . TYR A 1 296 ? -0.220 10.512 19.277 1.00 94.44 296 TYR A O 1
ATOM 2363 N N . LYS A 1 297 ? 1.275 12.113 18.760 1.00 90.75 297 LYS A N 1
ATOM 2364 C CA . LYS A 1 297 ? 2.193 11.833 19.888 1.00 90.75 297 LYS A CA 1
ATOM 2365 C C . LYS A 1 297 ? 2.585 10.344 19.998 1.00 90.75 297 LYS A C 1
ATOM 2367 O O . LYS A 1 297 ? 2.596 9.772 21.080 1.00 90.75 297 LYS A O 1
ATOM 2372 N N . ASN A 1 298 ? 2.900 9.719 18.857 1.00 87.94 298 ASN A N 1
ATOM 2373 C CA . ASN A 1 298 ? 3.227 8.290 18.697 1.00 87.94 298 ASN A CA 1
ATOM 2374 C C . ASN A 1 298 ? 2.101 7.280 18.992 1.00 87.94 298 ASN A C 1
ATOM 2376 O O . ASN A 1 298 ? 2.310 6.077 18.809 1.00 87.94 298 ASN A O 1
ATOM 2380 N N . GLU A 1 299 ? 0.895 7.730 19.333 1.00 92.31 299 GLU A N 1
ATOM 2381 C CA . GLU A 1 299 ? -0.264 6.863 19.545 1.00 92.31 299 GLU A CA 1
ATOM 2382 C C . GLU A 1 299 ? -1.236 6.922 18.368 1.00 92.31 299 GLU A C 1
ATOM 2384 O O . GLU A 1 299 ? -1.389 7.952 17.723 1.00 92.31 299 GLU A O 1
ATOM 2389 N N . THR A 1 300 ? -1.898 5.806 18.058 1.00 95.75 300 THR A N 1
ATOM 2390 C CA . THR A 1 300 ? -2.909 5.769 16.987 1.00 95.75 300 THR A CA 1
ATOM 2391 C C . THR A 1 300 ? -4.135 6.573 17.401 1.00 95.75 300 THR A C 1
ATOM 2393 O O . THR A 1 300 ? -4.745 6.256 18.421 1.00 95.75 300 THR A O 1
ATOM 2396 N N . ILE A 1 301 ? -4.498 7.582 16.605 1.00 96.88 301 ILE A N 1
ATOM 2397 C CA . ILE A 1 301 ? -5.635 8.469 16.891 1.00 96.88 301 ILE A CA 1
ATOM 2398 C C . ILE A 1 301 ? -6.833 8.223 15.966 1.00 96.88 301 ILE A C 1
ATOM 2400 O O . ILE A 1 301 ? -7.967 8.489 16.359 1.00 96.88 301 ILE A O 1
ATOM 2404 N N . GLU A 1 302 ? -6.595 7.674 14.773 1.00 97.44 302 GLU A N 1
ATOM 2405 C CA . GLU A 1 302 ? -7.648 7.307 13.822 1.00 97.44 302 GLU A CA 1
ATOM 2406 C C . GLU A 1 302 ? -8.194 5.895 14.056 1.00 97.44 302 GLU A C 1
ATOM 2408 O O . GLU A 1 302 ? -7.484 4.980 14.484 1.00 97.44 302 GLU A O 1
ATOM 2413 N N . ARG A 1 303 ? -9.460 5.709 13.689 1.00 97.06 303 ARG A N 1
ATOM 2414 C CA . ARG A 1 303 ? -10.124 4.420 13.456 1.00 97.06 303 ARG A CA 1
ATOM 2415 C C . ARG A 1 303 ? -10.166 4.103 11.951 1.00 97.06 303 ARG A C 1
ATOM 2417 O O . ARG A 1 303 ? -9.998 5.011 11.138 1.00 97.06 303 ARG A O 1
ATOM 2424 N N . PRO A 1 304 ? -10.434 2.852 11.533 1.00 97.75 304 PRO A N 1
ATOM 2425 C CA . PRO A 1 304 ? -10.597 2.533 10.112 1.00 97.75 304 PRO A CA 1
ATOM 2426 C C . PRO A 1 304 ? -11.657 3.386 9.404 1.00 97.75 304 PRO A C 1
ATOM 2428 O O . PRO A 1 304 ? -11.400 3.865 8.302 1.00 97.75 304 PRO A O 1
ATOM 2431 N N . GLN A 1 305 ? -12.801 3.665 10.041 1.00 97.62 305 GLN A N 1
ATOM 2432 C CA . GLN A 1 305 ? -13.783 4.581 9.444 1.00 97.62 305 GLN A CA 1
ATOM 2433 C C . GLN A 1 305 ? -13.274 6.016 9.286 1.00 97.62 305 GLN A C 1
ATOM 2435 O O . GLN A 1 305 ? -13.638 6.677 8.315 1.00 97.62 305 GLN A O 1
ATOM 2440 N N . ASP A 1 306 ? -12.415 6.485 10.194 1.00 98.25 306 ASP A N 1
ATOM 2441 C CA . ASP A 1 306 ? -11.817 7.820 10.105 1.00 98.25 306 ASP A CA 1
ATOM 2442 C C . ASP A 1 306 ? -10.891 7.910 8.885 1.00 98.25 306 ASP A C 1
ATOM 2444 O O . ASP A 1 306 ? -10.963 8.872 8.123 1.00 98.25 306 ASP A O 1
ATOM 2448 N N . LEU A 1 307 ? -10.093 6.861 8.640 1.00 98.19 307 LEU A N 1
ATOM 2449 C CA . LEU A 1 307 ? -9.284 6.717 7.427 1.00 98.19 307 LEU A CA 1
ATOM 2450 C C . LEU A 1 307 ? -10.160 6.784 6.166 1.00 98.19 307 LEU A C 1
ATOM 2452 O O . LEU A 1 307 ? -9.853 7.549 5.250 1.00 98.19 307 LEU A O 1
ATOM 2456 N N . TRP A 1 308 ? -11.251 6.012 6.105 1.00 98.31 308 TRP A N 1
ATOM 2457 C CA . TRP A 1 308 ? -12.140 6.012 4.937 1.00 98.31 308 TRP A CA 1
ATOM 2458 C C . TRP A 1 308 ? -12.808 7.362 4.715 1.00 98.31 308 TRP A C 1
ATOM 2460 O O . TRP A 1 308 ? -12.873 7.821 3.575 1.00 98.31 308 TRP A O 1
ATOM 2470 N N . MET A 1 309 ? -13.261 8.021 5.783 1.00 98.38 309 MET A N 1
ATOM 2471 C CA . MET A 1 309 ? -13.867 9.345 5.691 1.00 98.38 309 MET A CA 1
ATOM 2472 C C . MET A 1 309 ? -12.849 10.395 5.236 1.00 98.38 309 MET A C 1
ATOM 2474 O O . MET A 1 309 ? -13.132 11.166 4.319 1.00 98.38 309 MET A O 1
ATOM 2478 N N . ARG A 1 310 ? -11.631 10.381 5.793 1.00 97.94 310 ARG A N 1
ATOM 2479 C CA . ARG A 1 310 ? -10.548 11.283 5.377 1.00 97.94 310 ARG A CA 1
ATOM 2480 C C . ARG A 1 310 ? -10.217 11.143 3.898 1.00 97.94 310 ARG A C 1
ATOM 2482 O O . ARG A 1 310 ? -10.060 12.145 3.199 1.00 97.94 310 ARG A O 1
ATOM 2489 N N . VAL A 1 311 ? -10.122 9.907 3.415 1.00 98.00 311 VAL A N 1
ATOM 2490 C CA . VAL A 1 311 ? -9.891 9.630 1.995 1.00 98.00 311 VAL A CA 1
ATOM 2491 C C . VAL A 1 311 ? -11.069 10.123 1.162 1.00 98.00 311 VAL A C 1
ATOM 2493 O O . VAL A 1 311 ? -10.847 10.885 0.224 1.00 98.00 311 VAL A O 1
ATOM 2496 N N . ALA A 1 312 ? -12.304 9.769 1.531 1.00 98.12 312 ALA A N 1
ATOM 2497 C CA . ALA A 1 312 ? -13.511 10.160 0.807 1.00 98.12 312 ALA A CA 1
ATOM 2498 C C . ALA A 1 312 ? -13.614 11.682 0.636 1.00 98.12 312 ALA A C 1
ATOM 2500 O O . ALA A 1 312 ? -13.730 12.149 -0.492 1.00 98.12 312 ALA A O 1
ATOM 2501 N N . ILE A 1 313 ? -13.466 12.451 1.721 1.00 97.38 313 ILE A N 1
ATOM 2502 C CA . ILE A 1 313 ? -13.513 13.924 1.704 1.00 97.38 313 ILE A CA 1
ATOM 2503 C C . ILE A 1 313 ? -12.452 14.526 0.774 1.00 97.38 313 ILE A C 1
ATOM 2505 O O . ILE A 1 313 ? -12.687 15.561 0.149 1.00 97.38 313 ILE A O 1
ATOM 2509 N N . ASN A 1 314 ? -11.272 13.907 0.691 1.00 96.50 314 ASN A N 1
ATOM 2510 C CA . ASN A 1 314 ? -10.175 14.428 -0.117 1.00 96.50 314 ASN A CA 1
ATOM 2511 C C . ASN A 1 314 ? -10.308 14.090 -1.608 1.00 96.50 314 ASN A C 1
ATOM 2513 O O . ASN A 1 314 ? -9.862 14.879 -2.430 1.00 96.50 314 ASN A O 1
ATOM 2517 N N . VAL A 1 315 ? -10.847 12.917 -1.962 1.00 95.88 315 VAL A N 1
ATOM 2518 C CA . VAL A 1 315 ? -10.865 12.434 -3.358 1.00 95.88 315 VAL A CA 1
ATOM 2519 C C . VAL A 1 315 ? -12.175 12.711 -4.089 1.00 95.88 315 VAL A C 1
ATOM 2521 O O . VAL A 1 315 ? -12.186 12.717 -5.316 1.00 95.88 315 VAL A O 1
ATOM 2524 N N . SER A 1 316 ? -13.288 12.907 -3.375 1.00 93.31 316 SER A N 1
ATOM 2525 C CA . SER A 1 316 ? -14.603 12.982 -4.019 1.00 93.31 316 SER A CA 1
ATOM 2526 C C . SER A 1 316 ? -14.930 14.350 -4.616 1.00 93.31 316 SER A C 1
ATOM 2528 O O . SER A 1 316 ? -15.746 14.421 -5.538 1.00 93.31 316 SER A O 1
ATOM 2530 N N . CYS A 1 317 ? -14.369 15.433 -4.067 1.00 83.38 317 CYS A N 1
ATOM 2531 C CA . CYS A 1 317 ? -14.707 16.798 -4.470 1.00 83.38 317 CYS A CA 1
ATOM 2532 C C . CYS A 1 317 ? -13.758 17.870 -3.888 1.00 83.38 317 CYS A C 1
ATOM 2534 O O . CYS A 1 317 ? -13.332 17.792 -2.730 1.00 83.38 317 CYS A O 1
ATOM 2536 N N . ASP A 1 318 ? -13.473 18.910 -4.681 1.00 87.00 318 ASP A N 1
ATOM 2537 C CA . ASP A 1 318 ? -12.678 20.072 -4.253 1.00 87.00 318 ASP A CA 1
ATOM 2538 C C . ASP A 1 318 ? -13.433 20.946 -3.242 1.00 87.00 318 ASP A C 1
ATOM 2540 O O . ASP A 1 318 ? -12.883 21.284 -2.193 1.00 87.00 318 ASP A O 1
ATOM 2544 N N . GLU A 1 319 ? -14.714 21.214 -3.493 1.00 91.19 319 GLU A N 1
ATOM 2545 C CA . GLU A 1 319 ? -15.672 21.797 -2.542 1.00 91.19 319 GLU A CA 1
ATOM 2546 C C . GLU A 1 319 ? -16.494 20.688 -1.873 1.00 91.19 319 GLU A C 1
ATOM 2548 O O . GLU A 1 319 ? -16.653 19.615 -2.449 1.00 91.19 319 GLU A O 1
ATOM 2553 N N . PHE A 1 320 ? -16.990 20.885 -0.649 1.00 93.81 320 PHE A N 1
ATOM 2554 C CA . PHE A 1 320 ? -17.721 19.823 0.052 1.00 93.81 320 PHE A CA 1
ATOM 2555 C C . PHE A 1 320 ? -19.077 19.527 -0.612 1.00 93.81 320 PHE A C 1
ATOM 2557 O O . PHE A 1 320 ? -19.915 20.409 -0.758 1.00 93.81 320 PHE A O 1
ATOM 2564 N N . ASP A 1 321 ? -19.299 18.263 -0.976 1.00 96.38 321 ASP A N 1
ATOM 2565 C CA . ASP A 1 321 ? -20.577 17.742 -1.464 1.00 96.38 321 ASP A CA 1
ATOM 2566 C C . ASP A 1 321 ? -20.891 16.454 -0.699 1.00 96.38 321 ASP A C 1
ATOM 2568 O O . ASP A 1 321 ? -20.308 15.392 -0.948 1.00 96.38 321 ASP A O 1
ATOM 2572 N N . SER A 1 322 ? -21.827 16.558 0.241 1.00 95.44 322 SER A N 1
ATOM 2573 C CA . SER A 1 322 ? -22.233 15.466 1.127 1.00 95.44 322 SER A CA 1
ATOM 2574 C C . SER A 1 322 ? -22.628 14.190 0.384 1.00 95.44 322 SER A C 1
ATOM 2576 O O . SER A 1 322 ? -22.247 13.088 0.786 1.00 95.44 322 SER A O 1
ATOM 2578 N N . ASN A 1 323 ? -23.326 14.303 -0.751 1.00 96.62 323 ASN A N 1
ATOM 2579 C CA . ASN A 1 323 ? -23.775 13.130 -1.499 1.00 96.62 323 ASN A CA 1
ATOM 2580 C C . ASN A 1 323 ? -22.591 12.381 -2.120 1.00 96.62 323 ASN A C 1
ATOM 2582 O O . ASN A 1 323 ? -22.544 11.146 -2.072 1.00 96.62 323 ASN A O 1
ATOM 2586 N N . LYS A 1 324 ? -21.614 13.112 -2.672 1.00 97.50 324 LYS A N 1
ATOM 2587 C CA . LYS A 1 324 ? -20.393 12.521 -3.242 1.00 97.50 324 LYS A CA 1
ATOM 2588 C C . LYS A 1 324 ? -19.499 11.915 -2.165 1.00 97.50 324 LYS A C 1
ATOM 2590 O O . LYS A 1 324 ? -19.045 10.779 -2.336 1.00 97.50 324 LYS A O 1
ATOM 2595 N N . VAL A 1 325 ? -19.300 12.624 -1.051 1.00 98.00 325 VAL A N 1
ATOM 2596 C CA . VAL A 1 325 ? -18.519 12.132 0.096 1.00 98.00 325 VAL A CA 1
ATOM 2597 C C . VAL A 1 325 ? -19.149 10.857 0.642 1.00 98.00 325 VAL A C 1
ATOM 2599 O O . VAL A 1 325 ? -18.477 9.834 0.741 1.00 98.00 325 VAL A O 1
ATOM 2602 N N . LYS A 1 326 ? -20.461 10.868 0.899 1.00 97.69 326 LYS A N 1
ATOM 2603 C CA . LYS A 1 326 ? -21.197 9.707 1.406 1.00 97.69 326 LYS A CA 1
ATOM 2604 C C . LYS A 1 326 ? -21.115 8.508 0.473 1.00 97.69 326 LYS A C 1
ATOM 2606 O O . LYS A 1 326 ? -20.884 7.395 0.940 1.00 97.69 326 LYS A O 1
ATOM 2611 N N . LYS A 1 327 ? -21.304 8.710 -0.835 1.00 97.88 327 LYS A N 1
ATOM 2612 C CA . LYS A 1 327 ? -21.204 7.630 -1.828 1.00 97.88 327 LYS A CA 1
ATOM 2613 C C . LYS A 1 327 ? -19.812 6.995 -1.812 1.00 97.88 327 LYS A C 1
ATOM 2615 O O . LYS A 1 327 ? -19.703 5.773 -1.801 1.00 97.88 327 LYS A O 1
ATOM 2620 N N . THR A 1 328 ? -18.773 7.826 -1.775 1.00 98.00 328 THR A N 1
ATOM 2621 C CA . THR A 1 328 ? -17.369 7.390 -1.761 1.00 98.00 328 THR A CA 1
ATOM 2622 C C . THR A 1 328 ? -17.029 6.661 -0.461 1.00 98.00 328 THR A C 1
ATOM 2624 O O . THR A 1 328 ? -16.521 5.544 -0.499 1.00 98.00 328 THR A O 1
ATOM 2627 N N . TYR A 1 329 ? -17.390 7.242 0.687 1.00 98.19 329 TYR A N 1
ATOM 2628 C CA . TYR A 1 329 ? -17.211 6.640 2.009 1.00 98.19 329 TYR A CA 1
ATOM 2629 C C . TYR A 1 329 ? -17.889 5.273 2.101 1.00 98.19 329 TYR A C 1
ATOM 2631 O O . TYR A 1 329 ? -17.234 4.307 2.469 1.00 98.19 329 TYR A O 1
ATOM 2639 N N . MET A 1 330 ? -19.164 5.170 1.711 1.00 97.25 330 MET A N 1
ATOM 2640 C CA . MET A 1 330 ? -19.908 3.908 1.762 1.00 97.25 330 MET A CA 1
ATOM 2641 C C . MET A 1 330 ? -19.303 2.841 0.848 1.00 97.25 330 MET A C 1
ATOM 2643 O O . MET A 1 330 ? -19.304 1.665 1.195 1.00 97.25 330 MET A O 1
ATOM 2647 N N . ALA A 1 331 ? -18.786 3.220 -0.318 1.00 97.62 331 ALA A N 1
ATOM 2648 C CA . ALA A 1 331 ? -18.150 2.267 -1.218 1.00 97.62 331 ALA A CA 1
ATOM 2649 C C . ALA A 1 331 ? -16.805 1.750 -0.667 1.00 97.62 331 ALA A C 1
ATOM 2651 O O . ALA A 1 331 ? -16.515 0.560 -0.798 1.00 97.62 331 ALA A O 1
ATOM 2652 N N . LEU A 1 332 ? -16.031 2.604 0.015 1.00 97.12 332 LEU A N 1
ATOM 2653 C CA . LEU A 1 332 ? -14.808 2.209 0.724 1.00 97.12 332 LEU A CA 1
ATOM 2654 C C . LEU A 1 332 ? -15.108 1.363 1.971 1.00 97.12 332 LEU A C 1
ATOM 2656 O O . LEU A 1 332 ? -14.533 0.290 2.141 1.00 97.12 332 LEU A O 1
ATOM 2660 N N . SER A 1 333 ? -16.023 1.815 2.833 1.00 95.69 333 SER A N 1
ATOM 2661 C CA . SER A 1 333 ? -16.320 1.166 4.116 1.00 95.69 333 SER A CA 1
ATOM 2662 C C . SER A 1 333 ? -16.998 -0.193 3.952 1.00 95.69 333 SER A C 1
ATOM 2664 O O . SER A 1 333 ? -16.686 -1.112 4.704 1.00 95.69 333 SER A O 1
ATOM 2666 N N . ASN A 1 334 ? -17.845 -0.360 2.929 1.00 93.69 334 ASN A N 1
ATOM 2667 C CA . ASN A 1 334 ? -18.460 -1.648 2.588 1.00 93.69 334 ASN A CA 1
ATOM 2668 C C . ASN A 1 334 ? -17.532 -2.572 1.774 1.00 93.69 334 ASN A C 1
ATOM 2670 O O . ASN A 1 334 ? -17.970 -3.633 1.329 1.00 93.69 334 ASN A O 1
ATOM 2674 N N . GLY A 1 335 ? -16.280 -2.172 1.521 1.00 93.81 335 GLY A N 1
ATOM 2675 C CA . GLY A 1 335 ? -15.305 -2.986 0.792 1.00 93.81 335 GLY A CA 1
ATOM 2676 C C . GLY A 1 335 ? -15.639 -3.209 -0.687 1.00 93.81 335 GLY A C 1
ATOM 2677 O O . GLY A 1 335 ? -15.204 -4.204 -1.261 1.00 93.81 335 GLY A O 1
ATOM 2678 N N . GLN A 1 336 ? -16.406 -2.312 -1.320 1.00 96.75 336 GLN A N 1
ATOM 2679 C CA . GLN A 1 336 ? -16.733 -2.415 -2.752 1.00 96.75 336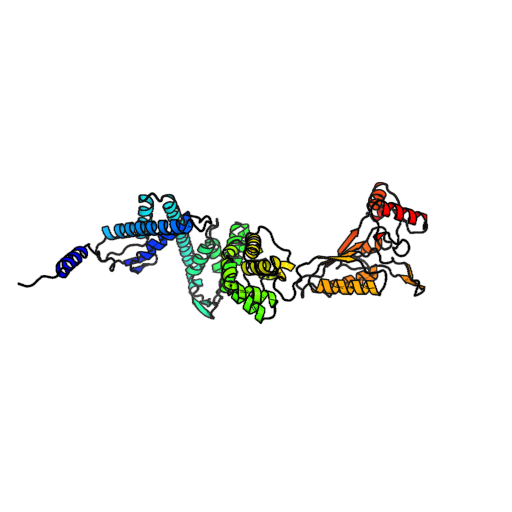 GLN A CA 1
ATOM 2680 C C . GLN A 1 336 ? -15.513 -2.134 -3.633 1.00 96.75 336 GLN A C 1
ATOM 2682 O O . GLN A 1 336 ? -15.378 -2.699 -4.716 1.00 96.75 336 GLN A O 1
ATOM 2687 N N . TYR A 1 337 ? -14.628 -1.253 -3.168 1.00 96.50 337 TYR A N 1
ATOM 2688 C CA . TYR A 1 337 ? -13.315 -1.010 -3.750 1.00 96.50 337 TYR A CA 1
ATOM 2689 C C . TYR A 1 337 ? -12.371 -0.455 -2.675 1.00 96.50 337 TYR A C 1
ATOM 2691 O O . TYR A 1 337 ? -12.794 -0.113 -1.572 1.00 96.50 337 TYR A O 1
ATOM 2699 N N . THR A 1 338 ? -11.086 -0.340 -3.001 1.00 95.50 338 THR A N 1
ATOM 2700 C CA . THR A 1 338 ? -10.108 0.367 -2.170 1.00 95.50 338 THR A CA 1
ATOM 2701 C C . THR A 1 338 ? -9.195 1.211 -3.046 1.00 95.50 338 THR A C 1
ATOM 2703 O O . THR A 1 338 ? -8.924 0.856 -4.196 1.00 95.50 338 THR A O 1
ATOM 2706 N N . HIS A 1 339 ? -8.723 2.338 -2.519 1.00 95.56 339 HIS A N 1
ATOM 2707 C CA . HIS A 1 339 ? -7.688 3.115 -3.188 1.00 95.56 339 HIS A CA 1
ATOM 2708 C C . HIS A 1 339 ? -6.301 2.505 -2.958 1.00 95.56 339 HIS A C 1
ATOM 2710 O O . HIS A 1 339 ? -6.058 1.764 -2.003 1.00 95.56 339 HIS A O 1
ATOM 2716 N N . ALA A 1 340 ? -5.358 2.857 -3.832 1.00 92.62 340 ALA A N 1
ATOM 2717 C CA . ALA A 1 340 ? -3.965 2.480 -3.661 1.00 92.62 340 ALA A CA 1
ATOM 2718 C C . ALA A 1 340 ? -3.385 3.052 -2.355 1.00 92.62 340 ALA A C 1
ATOM 2720 O O . ALA A 1 340 ? -3.827 4.074 -1.827 1.00 92.62 340 ALA A O 1
ATOM 2721 N N . THR A 1 341 ? -2.337 2.398 -1.852 1.00 89.31 341 THR A N 1
ATOM 2722 C CA . THR A 1 341 ? -1.704 2.747 -0.569 1.00 89.31 341 THR A CA 1
ATOM 2723 C C . THR A 1 341 ? -1.347 4.238 -0.414 1.00 89.31 341 THR A C 1
ATOM 2725 O O . THR A 1 341 ? -1.646 4.777 0.651 1.00 89.31 341 THR A O 1
ATOM 2728 N N . PRO A 1 342 ? -0.756 4.937 -1.407 1.00 89.19 342 PRO A N 1
ATOM 2729 C CA . PRO A 1 342 ? -0.401 6.350 -1.239 1.00 89.19 342 PRO A CA 1
ATOM 2730 C C . PRO A 1 342 ? -1.618 7.247 -1.049 1.00 89.19 342 PRO A C 1
ATOM 2732 O O . PRO A 1 342 ? -1.576 8.157 -0.230 1.00 89.19 342 PRO A O 1
ATOM 2735 N N . THR A 1 343 ? -2.724 6.960 -1.739 1.00 93.81 343 THR A N 1
ATOM 2736 C CA . THR A 1 343 ? -3.979 7.683 -1.532 1.00 93.81 343 THR A CA 1
ATOM 2737 C C . THR A 1 343 ? -4.446 7.523 -0.083 1.00 93.81 343 THR A C 1
ATOM 2739 O O . THR A 1 343 ? -4.711 8.510 0.592 1.00 93.81 343 THR A O 1
ATOM 2742 N N . LEU A 1 344 ? -4.438 6.295 0.448 1.00 94.25 344 LEU A N 1
ATOM 2743 C CA . LEU A 1 344 ? -4.842 6.028 1.834 1.00 94.25 344 LEU A CA 1
ATOM 2744 C C . LEU A 1 344 ? -3.937 6.726 2.867 1.00 94.25 344 LEU A C 1
ATOM 2746 O O . LEU A 1 344 ? -4.428 7.287 3.850 1.00 94.25 344 LEU A O 1
ATOM 2750 N N . PHE A 1 345 ? -2.621 6.725 2.641 1.00 89.31 345 PHE A N 1
ATOM 2751 C CA . PHE A 1 345 ? -1.652 7.367 3.533 1.00 89.31 345 PHE A CA 1
ATOM 2752 C C . PHE A 1 345 ? -1.725 8.892 3.508 1.00 89.31 345 PHE A C 1
ATOM 2754 O O . PHE A 1 345 ? -1.623 9.515 4.561 1.00 89.31 345 PHE A O 1
ATOM 2761 N N . ASN A 1 346 ? -1.886 9.486 2.324 1.00 91.88 346 ASN A N 1
ATOM 2762 C CA . ASN A 1 346 ? -1.564 10.895 2.112 1.00 91.88 346 ASN A CA 1
ATOM 2763 C C . ASN A 1 346 ? -2.792 11.795 1.914 1.00 91.88 346 ASN A C 1
ATOM 2765 O O . ASN A 1 346 ? -2.662 13.019 1.983 1.00 91.88 346 ASN A O 1
ATOM 2769 N N . SER A 1 347 ? -3.990 11.237 1.699 1.00 95.44 347 SER A N 1
ATOM 2770 C CA . SER A 1 347 ? -5.221 12.034 1.618 1.00 95.44 347 SER A CA 1
ATOM 2771 C C . SER A 1 347 ? -5.426 12.880 2.878 1.00 95.44 347 SER A C 1
ATOM 2773 O O . SER A 1 347 ? -5.341 12.369 3.995 1.00 95.44 347 SER A O 1
ATOM 2775 N N . GLY A 1 348 ? -5.701 14.174 2.690 1.00 94.19 348 GLY A N 1
ATOM 2776 C CA . GLY A 1 348 ? -5.913 15.157 3.759 1.00 94.19 348 GLY A CA 1
ATOM 2777 C C . GLY A 1 348 ? -4.634 15.742 4.376 1.00 94.19 348 GLY A C 1
ATOM 2778 O O . GLY A 1 348 ? -4.693 16.790 5.024 1.00 94.19 348 GLY A O 1
ATOM 2779 N N . LEU A 1 349 ? -3.466 15.133 4.140 1.00 94.81 349 LEU A N 1
ATOM 2780 C CA . LEU A 1 349 ? -2.190 15.611 4.684 1.00 94.81 349 LEU A CA 1
ATOM 2781 C C . LEU A 1 349 ? -1.667 16.841 3.924 1.00 94.81 349 LEU A C 1
ATOM 2783 O O . LEU A 1 349 ? -2.158 17.172 2.844 1.00 94.81 349 LEU A O 1
ATOM 2787 N N . LYS A 1 350 ? -0.644 17.522 4.460 1.00 92.88 350 LYS A N 1
ATOM 2788 C CA . LYS A 1 350 ? 0.067 18.598 3.735 1.00 92.88 350 LYS A CA 1
ATOM 2789 C C . LYS A 1 350 ? 0.784 18.086 2.483 1.00 92.88 350 LYS A C 1
ATOM 2791 O O . LYS A 1 350 ? 0.743 18.741 1.446 1.00 92.88 350 LYS A O 1
ATOM 2796 N N . MET A 1 351 ? 1.413 16.913 2.576 1.00 85.81 351 MET A N 1
ATOM 2797 C CA . MET A 1 351 ? 2.038 16.227 1.443 1.00 85.81 351 MET A CA 1
ATOM 2798 C C . MET A 1 351 ? 1.052 15.214 0.855 1.00 85.81 351 MET A C 1
ATOM 2800 O O . MET A 1 351 ? 0.957 14.092 1.343 1.00 85.81 351 MET A O 1
ATOM 2804 N N . GLN A 1 352 ? 0.323 15.602 -0.193 1.00 87.50 352 GLN A N 1
ATOM 2805 C CA . GLN A 1 352 ? -0.690 14.754 -0.838 1.00 87.50 352 GLN A CA 1
ATOM 2806 C C . GLN A 1 352 ? -0.146 14.015 -2.065 1.00 87.50 352 GLN A C 1
ATOM 2808 O O . GLN A 1 352 ? -0.677 14.152 -3.163 1.00 87.50 352 GLN A O 1
ATOM 2813 N N . GLN A 1 353 ? 0.912 13.216 -1.901 1.00 87.12 353 GLN A N 1
ATOM 2814 C CA . GLN A 1 353 ? 1.354 12.328 -2.981 1.00 87.12 353 GLN A CA 1
ATOM 2815 C C . GLN A 1 353 ? 0.394 11.133 -3.083 1.00 87.12 353 GLN A C 1
ATOM 2817 O O . GLN A 1 353 ? 0.567 10.123 -2.401 1.00 87.12 353 GLN A O 1
ATOM 2822 N N . LEU A 1 354 ? -0.667 11.267 -3.881 1.00 91.31 354 LEU A N 1
ATOM 2823 C CA . LEU A 1 354 ? -1.726 10.252 -3.973 1.00 91.31 354 LEU A CA 1
ATOM 2824 C C . LEU A 1 354 ? -1.390 9.113 -4.948 1.00 91.31 354 LEU A C 1
ATOM 2826 O O . LEU A 1 354 ? -2.023 8.057 -4.876 1.00 91.31 354 LEU A O 1
ATOM 2830 N N . SER A 1 355 ? -0.387 9.314 -5.805 1.00 88.19 355 SER A N 1
ATOM 2831 C CA . SER A 1 355 ? 0.073 8.364 -6.821 1.00 88.19 355 SER A CA 1
ATOM 2832 C C . SER A 1 355 ? 1.421 7.758 -6.435 1.00 88.19 355 SER A C 1
ATOM 2834 O O . SER A 1 355 ? 2.327 8.471 -6.012 1.00 88.19 355 SER A O 1
ATOM 2836 N N . SER A 1 356 ? 1.567 6.438 -6.590 1.00 83.94 356 SER A N 1
ATOM 2837 C CA . SER A 1 356 ? 2.820 5.725 -6.283 1.00 83.94 356 SER A CA 1
ATOM 2838 C C . SER A 1 356 ? 3.694 5.441 -7.486 1.00 83.94 356 SER A C 1
ATOM 2840 O O . SER A 1 356 ? 4.866 5.182 -7.280 1.00 83.94 356 SER A O 1
ATOM 2842 N N . CYS A 1 357 ? 3.163 5.364 -8.702 1.00 92.25 357 CYS A N 1
ATOM 2843 C CA . CYS A 1 357 ? 3.901 4.781 -9.823 1.00 92.25 357 CYS A CA 1
ATOM 2844 C C . CYS A 1 357 ? 4.160 5.834 -10.889 1.00 92.25 357 CYS A C 1
ATOM 2846 O O . CYS A 1 357 ? 3.224 6.497 -11.332 1.00 92.25 357 CYS A O 1
ATOM 2848 N N . PHE A 1 358 ? 5.417 5.951 -11.299 1.00 93.62 358 PHE A N 1
ATOM 2849 C CA . PHE A 1 358 ? 5.868 6.929 -12.279 1.00 93.62 358 PHE A CA 1
ATOM 2850 C C . PHE A 1 358 ? 6.651 6.235 -13.387 1.00 93.62 358 PHE A C 1
ATOM 2852 O O . PHE A 1 358 ? 7.320 5.229 -13.144 1.00 93.62 358 PHE A O 1
ATOM 2859 N N . LEU A 1 359 ? 6.553 6.782 -14.595 1.00 95.81 359 LEU A N 1
ATOM 2860 C CA . LEU A 1 359 ? 7.350 6.379 -15.745 1.00 95.81 359 LEU A CA 1
ATOM 2861 C C . LEU A 1 359 ? 8.220 7.565 -16.153 1.00 95.81 359 LEU A C 1
ATOM 2863 O O . LEU A 1 359 ? 7.705 8.677 -16.258 1.00 95.81 359 LEU A O 1
ATOM 2867 N N . ILE A 1 360 ? 9.515 7.335 -16.348 1.00 95.31 360 ILE A N 1
ATOM 2868 C CA . ILE A 1 360 ? 10.468 8.375 -16.743 1.00 95.31 360 ILE A CA 1
ATOM 2869 C C . ILE A 1 360 ? 11.417 7.850 -17.820 1.00 95.31 360 ILE A C 1
ATOM 2871 O O . ILE A 1 360 ? 11.921 6.734 -17.736 1.00 95.31 360 ILE A O 1
ATOM 2875 N N . GLY A 1 361 ? 11.649 8.639 -18.858 1.00 94.19 361 GLY A N 1
ATOM 2876 C CA . GLY A 1 361 ? 12.733 8.382 -19.799 1.00 94.19 361 GLY A CA 1
ATOM 2877 C C . GLY A 1 361 ? 14.010 9.042 -19.329 1.00 94.19 361 GLY A C 1
ATOM 2878 O O . GLY A 1 361 ? 13.950 10.075 -18.664 1.00 94.19 361 GLY A O 1
ATOM 2879 N N . MET A 1 362 ? 15.162 8.474 -19.677 1.00 94.38 362 MET A N 1
ATOM 2880 C CA . MET A 1 362 ? 16.397 9.242 -19.571 1.00 94.38 362 MET A CA 1
ATOM 2881 C C . MET A 1 362 ? 16.259 10.503 -20.432 1.00 94.38 362 MET A C 1
ATOM 2883 O O . MET A 1 362 ? 15.958 10.385 -21.618 1.00 94.38 362 MET A O 1
ATOM 2887 N N . GLU A 1 363 ? 16.431 11.683 -19.834 1.00 94.25 363 GLU A N 1
ATOM 2888 C CA . GLU A 1 363 ? 16.123 12.969 -20.482 1.00 94.25 363 GLU A CA 1
ATOM 2889 C C . GLU A 1 363 ? 16.886 13.153 -21.801 1.00 94.25 363 GLU A C 1
ATOM 2891 O O . GLU A 1 363 ? 16.294 13.476 -22.830 1.00 94.25 363 GLU A O 1
ATOM 2896 N N . ASP A 1 364 ? 18.192 12.897 -21.783 1.00 91.19 364 ASP A N 1
ATOM 2897 C CA . ASP A 1 364 ? 19.050 12.948 -22.957 1.00 91.19 364 ASP A CA 1
ATOM 2898 C C . ASP A 1 364 ? 20.257 11.999 -22.820 1.00 91.19 364 ASP A C 1
ATOM 2900 O O . ASP A 1 364 ? 20.559 11.463 -21.750 1.00 91.19 364 ASP A O 1
ATOM 2904 N N . ASP A 1 365 ? 20.977 11.800 -23.925 1.00 92.50 365 ASP A N 1
ATOM 2905 C CA . ASP A 1 365 ? 22.279 11.124 -23.940 1.00 92.50 365 ASP A CA 1
ATOM 2906 C C . ASP A 1 365 ? 23.417 12.108 -23.614 1.00 92.50 365 ASP A C 1
ATOM 2908 O O . ASP A 1 365 ? 24.359 12.308 -24.395 1.00 92.50 365 ASP A O 1
ATOM 2912 N N . SER A 1 366 ? 23.307 12.770 -22.461 1.00 92.75 366 SER A N 1
ATOM 2913 C CA . SER A 1 366 ? 24.311 13.685 -21.923 1.00 92.75 366 SER A CA 1
ATOM 2914 C C . SER A 1 366 ? 24.489 13.507 -20.413 1.00 92.75 366 SER A C 1
ATOM 2916 O O . SER A 1 366 ? 23.679 12.898 -19.720 1.00 92.75 366 SER A O 1
ATOM 2918 N N . ILE A 1 367 ? 25.591 14.033 -19.870 1.00 93.19 367 ILE A N 1
ATOM 2919 C CA . ILE A 1 367 ? 25.807 14.012 -18.416 1.00 93.19 367 ILE A CA 1
ATOM 2920 C C . ILE A 1 367 ? 24.730 14.833 -17.700 1.00 93.19 367 ILE A C 1
ATOM 2922 O O . ILE A 1 367 ? 24.306 14.449 -16.614 1.00 93.19 367 ILE A O 1
ATOM 2926 N N . GLU A 1 368 ? 24.281 15.939 -18.291 1.00 96.00 368 GLU A N 1
ATOM 2927 C CA . GLU A 1 368 ? 23.287 16.808 -17.669 1.00 96.00 368 GLU A CA 1
ATOM 2928 C C . GLU A 1 368 ? 21.936 16.100 -17.542 1.00 96.00 368 GLU A C 1
ATOM 2930 O O . GLU A 1 368 ? 21.445 15.962 -16.421 1.00 96.00 368 GLU A O 1
ATOM 2935 N N . GLY A 1 369 ? 21.386 15.547 -18.627 1.00 96.44 369 GLY A N 1
ATOM 2936 C CA . GLY A 1 369 ? 20.090 14.873 -18.552 1.00 96.44 369 GLY A CA 1
ATOM 2937 C C . GLY A 1 369 ? 20.138 13.541 -17.807 1.00 96.44 369 GLY A C 1
ATOM 2938 O O . GLY A 1 369 ? 19.178 13.211 -17.109 1.00 96.44 369 GLY A O 1
ATOM 2939 N N . ILE A 1 370 ? 21.262 12.809 -17.806 1.00 96.31 370 ILE A N 1
ATOM 2940 C CA . ILE A 1 370 ? 21.423 11.643 -16.913 1.00 96.31 370 ILE A CA 1
ATOM 2941 C C . ILE A 1 370 ? 21.300 12.069 -15.442 1.00 96.31 370 ILE A C 1
ATOM 2943 O O . ILE A 1 370 ? 20.554 11.453 -14.677 1.00 96.31 370 ILE A O 1
ATOM 2947 N N . PHE A 1 371 ? 22.010 13.119 -15.017 1.00 96.94 371 PHE A N 1
ATOM 2948 C CA . PHE A 1 371 ? 21.981 13.563 -13.619 1.00 96.94 371 PHE A CA 1
ATOM 2949 C C . PHE A 1 371 ? 20.674 14.274 -13.238 1.00 96.94 371 PHE A C 1
ATOM 2951 O O . PHE A 1 371 ? 20.231 14.137 -12.094 1.00 96.94 371 PHE A O 1
ATOM 2958 N N . ASN A 1 372 ? 20.011 14.954 -14.175 1.00 97.19 372 ASN A N 1
ATOM 2959 C CA . ASN A 1 372 ? 18.646 15.450 -13.989 1.00 97.19 372 ASN A CA 1
ATOM 2960 C C . ASN A 1 372 ? 17.664 14.292 -13.781 1.00 97.19 372 ASN A C 1
ATOM 2962 O O . ASN A 1 372 ? 16.904 14.304 -12.814 1.00 97.19 372 ASN A O 1
ATOM 2966 N N . THR A 1 373 ? 17.757 13.237 -14.593 1.00 96.94 373 THR A N 1
ATOM 2967 C CA . THR A 1 373 ? 16.935 12.028 -14.431 1.00 96.94 373 THR A CA 1
ATOM 2968 C C . THR A 1 373 ? 17.176 11.377 -13.061 1.00 96.94 373 THR A C 1
ATOM 2970 O O . THR A 1 373 ? 16.229 10.994 -12.376 1.00 96.94 373 THR A O 1
ATOM 2973 N N . ILE A 1 374 ? 18.432 11.296 -12.596 1.00 95.69 374 ILE A N 1
ATOM 2974 C CA . ILE A 1 374 ? 18.762 10.807 -11.241 1.00 95.69 374 ILE A CA 1
ATOM 2975 C C . ILE A 1 374 ? 18.100 11.676 -10.164 1.00 95.69 374 ILE A C 1
ATOM 2977 O O . ILE A 1 374 ? 17.515 11.145 -9.214 1.00 95.69 374 ILE A O 1
ATOM 2981 N N . LYS A 1 375 ? 18.183 13.005 -10.297 1.00 95.75 375 LYS A N 1
ATOM 2982 C CA . LYS A 1 375 ? 17.546 13.957 -9.379 1.00 95.75 375 LYS A CA 1
ATOM 2983 C C . LYS A 1 375 ? 16.032 13.749 -9.341 1.00 95.75 375 LYS A C 1
ATOM 2985 O O . LYS A 1 375 ? 15.471 13.679 -8.248 1.00 95.75 375 LYS A O 1
ATOM 2990 N N . ASP A 1 376 ? 15.382 13.601 -10.488 1.00 94.81 376 ASP A N 1
ATOM 2991 C CA . ASP A 1 376 ? 13.938 13.384 -10.563 1.00 94.81 376 ASP A CA 1
ATOM 2992 C C . ASP A 1 376 ? 13.537 12.042 -9.944 1.00 94.81 376 ASP A C 1
ATOM 2994 O O . ASP A 1 376 ? 12.620 11.992 -9.119 1.00 94.81 376 ASP A O 1
ATOM 2998 N N . CYS A 1 377 ? 14.290 10.972 -10.218 1.00 93.62 377 CYS A N 1
ATOM 2999 C CA . CYS A 1 377 ? 14.118 9.680 -9.552 1.00 93.62 377 CYS A CA 1
ATOM 3000 C C . CYS A 1 377 ? 14.249 9.798 -8.024 1.00 93.62 377 CYS A C 1
ATOM 3002 O O . CYS A 1 377 ? 13.440 9.233 -7.283 1.00 93.62 377 CYS A O 1
ATOM 3004 N N . ALA A 1 378 ? 15.221 10.566 -7.525 1.00 91.19 378 ALA A N 1
ATOM 3005 C CA . ALA A 1 378 ? 15.381 10.814 -6.094 1.00 91.19 378 ALA A CA 1
ATOM 3006 C C . ALA A 1 378 ? 14.186 11.589 -5.505 1.00 91.19 378 ALA A C 1
ATOM 3008 O O . ALA A 1 378 ? 13.673 11.227 -4.443 1.00 91.19 378 ALA A O 1
ATOM 3009 N N . LEU A 1 379 ? 13.701 12.628 -6.192 1.00 89.38 379 LEU A N 1
ATOM 3010 C CA . LEU A 1 379 ? 12.550 13.423 -5.751 1.00 89.38 379 LEU A CA 1
ATOM 3011 C C . LEU A 1 379 ? 11.254 12.603 -5.725 1.00 89.38 379 LEU A C 1
ATOM 3013 O O . LEU A 1 379 ? 10.485 12.699 -4.764 1.00 89.38 379 LEU A O 1
ATOM 3017 N N . ILE A 1 380 ? 11.035 11.754 -6.729 1.00 89.06 380 ILE A N 1
ATOM 3018 C CA . ILE A 1 380 ? 9.904 10.824 -6.770 1.00 89.06 380 ILE A CA 1
ATOM 3019 C C . ILE A 1 380 ? 10.023 9.800 -5.627 1.00 89.06 380 ILE A C 1
ATOM 3021 O O . ILE A 1 380 ? 9.079 9.641 -4.842 1.00 89.06 380 ILE A O 1
ATOM 3025 N N . SER A 1 381 ? 11.191 9.164 -5.464 1.00 86.12 381 SER A N 1
ATOM 3026 C CA . SER A 1 381 ? 11.427 8.142 -4.429 1.00 86.12 381 SER A CA 1
ATOM 3027 C C . SER A 1 381 ? 11.248 8.689 -3.010 1.00 86.12 381 SER A C 1
ATOM 3029 O O . SER A 1 381 ? 10.637 8.027 -2.168 1.00 86.12 381 SER A O 1
ATOM 3031 N N . LYS A 1 382 ? 11.663 9.943 -2.757 1.00 83.12 382 LYS A N 1
ATOM 3032 C CA . LYS A 1 382 ? 11.451 10.654 -1.479 1.00 83.12 382 LYS A CA 1
ATOM 3033 C C . LYS A 1 382 ? 9.991 10.606 -1.025 1.00 83.12 382 LYS A C 1
ATOM 3035 O O . LYS A 1 382 ? 9.709 10.515 0.168 1.00 83.12 382 LYS A O 1
ATOM 3040 N N . THR A 1 383 ? 9.057 10.663 -1.972 1.00 77.69 383 THR A N 1
ATOM 3041 C CA . THR A 1 383 ? 7.609 10.642 -1.708 1.00 77.69 383 THR A CA 1
ATOM 3042 C C . THR A 1 383 ? 6.990 9.243 -1.764 1.00 77.69 383 THR A C 1
ATOM 3044 O O . THR A 1 383 ? 5.774 9.110 -1.863 1.00 77.69 383 THR A O 1
ATOM 3047 N N . ALA A 1 384 ? 7.815 8.200 -1.657 1.00 76.44 384 ALA A N 1
ATOM 3048 C CA . ALA A 1 384 ? 7.424 6.799 -1.769 1.00 76.44 384 ALA A CA 1
ATOM 3049 C C . ALA A 1 384 ? 6.932 6.364 -3.162 1.00 76.44 384 ALA A C 1
ATOM 3051 O O . ALA A 1 384 ? 6.148 5.419 -3.280 1.00 76.44 384 ALA A O 1
ATOM 3052 N N . GLY A 1 385 ? 7.408 7.032 -4.217 1.00 85.12 385 GLY A N 1
ATOM 3053 C CA . GLY A 1 385 ? 7.152 6.628 -5.594 1.00 85.12 385 GLY A CA 1
ATOM 3054 C C . GLY A 1 385 ? 8.017 5.435 -6.027 1.00 85.12 385 GLY A C 1
ATOM 3055 O O . GLY A 1 385 ? 9.219 5.402 -5.768 1.00 85.12 385 GLY A O 1
ATOM 3056 N N . GLY A 1 386 ? 7.412 4.445 -6.678 1.00 90.31 386 GLY A N 1
ATOM 3057 C CA . GLY A 1 386 ? 8.091 3.462 -7.518 1.00 90.31 386 GLY A CA 1
ATOM 3058 C C . GLY A 1 386 ? 8.234 3.996 -8.943 1.00 90.31 386 GLY A C 1
ATOM 3059 O O . GLY A 1 386 ? 7.348 4.693 -9.442 1.00 90.31 386 GLY A O 1
ATOM 3060 N N . ILE A 1 387 ? 9.353 3.679 -9.589 1.00 94.50 387 ILE A N 1
ATOM 3061 C CA . ILE A 1 387 ? 9.722 4.249 -10.888 1.00 94.50 387 ILE A CA 1
ATOM 3062 C C . ILE A 1 387 ? 9.946 3.122 -11.890 1.00 94.50 387 ILE A C 1
ATOM 3064 O O . ILE A 1 387 ? 10.695 2.191 -11.614 1.00 94.50 387 ILE A O 1
ATOM 3068 N N . GLY A 1 388 ? 9.315 3.209 -13.055 1.00 96.62 388 GLY A N 1
ATOM 3069 C CA . GLY A 1 388 ? 9.766 2.533 -14.265 1.00 96.62 388 GLY A CA 1
ATOM 3070 C C . GLY A 1 388 ? 10.558 3.527 -15.103 1.00 96.62 388 GLY A C 1
ATOM 3071 O O . GLY A 1 388 ? 10.070 4.627 -15.343 1.00 96.62 388 GLY A O 1
ATOM 3072 N N . MET A 1 389 ? 11.765 3.174 -15.527 1.00 96.00 389 MET A N 1
ATOM 3073 C CA . MET A 1 389 ? 12.568 4.038 -16.378 1.00 96.00 389 MET A CA 1
ATOM 3074 C C . MET A 1 389 ? 13.096 3.316 -17.602 1.00 96.00 389 MET A C 1
ATOM 3076 O O . MET A 1 389 ? 13.556 2.186 -17.475 1.00 96.00 389 MET A O 1
ATOM 3080 N N . HIS A 1 390 ? 13.073 3.956 -18.767 1.00 95.31 390 HIS A N 1
ATOM 3081 C CA . HIS A 1 390 ? 13.790 3.437 -19.930 1.00 95.31 390 HIS A CA 1
ATOM 3082 C C . HIS A 1 390 ? 15.136 4.143 -20.089 1.00 95.31 390 HIS A C 1
ATOM 3084 O O . HIS A 1 390 ? 15.267 5.330 -19.793 1.00 95.31 390 HIS A O 1
ATOM 3090 N N . ALA A 1 391 ? 16.141 3.393 -20.537 1.00 95.88 391 ALA A N 1
ATOM 3091 C CA . ALA A 1 391 ? 17.500 3.900 -20.749 1.00 95.88 391 ALA A CA 1
ATOM 3092 C C . ALA A 1 391 ? 18.056 3.536 -22.137 1.00 95.88 391 ALA A C 1
ATOM 3094 O O . ALA A 1 391 ? 19.267 3.517 -22.337 1.00 95.88 391 ALA A O 1
ATOM 3095 N N . HIS A 1 392 ? 17.166 3.218 -23.085 1.00 93.94 392 HIS A N 1
ATOM 3096 C CA . HIS A 1 392 ? 17.497 2.802 -24.456 1.00 93.94 392 HIS A CA 1
ATOM 3097 C C . HIS A 1 392 ? 18.307 3.852 -25.221 1.00 93.94 392 HIS A C 1
ATOM 3099 O O . HIS A 1 392 ? 19.122 3.510 -26.069 1.00 93.94 392 HIS A O 1
ATOM 3105 N N . ASN A 1 393 ? 18.083 5.125 -24.898 1.00 93.12 393 ASN A N 1
ATOM 3106 C CA . ASN A 1 393 ? 18.667 6.270 -25.575 1.00 93.12 393 ASN A CA 1
ATOM 3107 C C . ASN A 1 393 ? 20.087 6.618 -25.109 1.00 93.12 393 ASN A C 1
ATOM 3109 O O . ASN A 1 393 ? 20.730 7.462 -25.726 1.00 93.12 393 ASN A O 1
ATOM 3113 N N . ILE A 1 394 ? 20.601 5.983 -24.050 1.00 94.88 394 ILE A N 1
ATOM 3114 C CA . ILE A 1 394 ? 21.977 6.206 -23.598 1.00 94.88 394 ILE A CA 1
ATOM 3115 C C . ILE A 1 394 ? 22.952 5.451 -24.484 1.00 94.88 394 ILE A C 1
ATOM 3117 O O . ILE A 1 394 ? 22.787 4.267 -24.740 1.00 94.88 394 ILE A O 1
ATOM 3121 N N . ARG A 1 395 ? 24.022 6.114 -24.926 1.00 94.69 395 ARG A N 1
ATOM 3122 C CA . ARG A 1 395 ? 25.028 5.469 -25.776 1.00 94.69 395 ARG A CA 1
ATOM 3123 C C . ARG A 1 395 ? 25.704 4.287 -25.072 1.00 94.69 395 ARG A C 1
ATOM 3125 O O . ARG A 1 395 ? 26.156 4.387 -23.926 1.00 94.69 395 ARG A O 1
ATOM 3132 N N . ALA A 1 396 ? 25.901 3.205 -25.816 1.00 94.75 396 ALA A N 1
ATOM 3133 C CA . ALA A 1 396 ? 26.572 2.012 -25.317 1.00 94.75 396 ALA A CA 1
ATOM 3134 C C . ALA A 1 396 ? 28.085 2.208 -25.101 1.00 94.75 396 ALA A C 1
ATOM 3136 O O . ALA A 1 396 ? 28.711 3.144 -25.625 1.00 94.75 396 ALA A O 1
ATOM 3137 N N . SER A 1 397 ? 28.690 1.291 -24.346 1.00 92.75 397 SER A N 1
ATOM 3138 C CA . SER A 1 397 ? 30.132 1.242 -24.097 1.00 92.75 397 SER A CA 1
ATOM 3139 C C . SER A 1 397 ? 30.943 1.225 -25.401 1.00 92.75 397 SER A C 1
ATOM 3141 O O . SER A 1 397 ? 30.578 0.572 -26.372 1.00 92.75 397 SER A O 1
ATOM 3143 N N . GLY A 1 398 ? 32.047 1.971 -25.448 1.00 88.69 398 GLY A N 1
ATOM 3144 C CA . GLY A 1 398 ? 32.904 2.078 -26.635 1.00 88.69 398 GLY A CA 1
ATOM 3145 C C . GLY A 1 398 ? 32.479 3.140 -27.657 1.00 88.69 398 GLY A C 1
ATOM 3146 O O . GLY A 1 398 ? 33.323 3.543 -28.464 1.00 88.69 398 GLY A O 1
ATOM 3147 N N . SER A 1 399 ? 31.247 3.665 -27.575 1.00 88.81 399 SER A N 1
ATOM 3148 C CA . SER A 1 399 ? 30.758 4.753 -28.440 1.00 88.81 399 SER A CA 1
ATOM 3149 C C . SER A 1 399 ? 31.641 6.004 -28.320 1.00 88.81 399 SER A C 1
ATOM 3151 O O . SER A 1 399 ? 32.010 6.410 -27.214 1.00 88.81 399 SER A O 1
ATOM 3153 N N . ARG A 1 400 ? 31.973 6.653 -29.444 1.00 83.56 400 ARG A N 1
ATOM 3154 C CA . ARG A 1 400 ? 32.851 7.839 -29.459 1.00 83.56 400 ARG A CA 1
ATOM 3155 C C . ARG A 1 400 ? 32.166 9.069 -28.848 1.00 83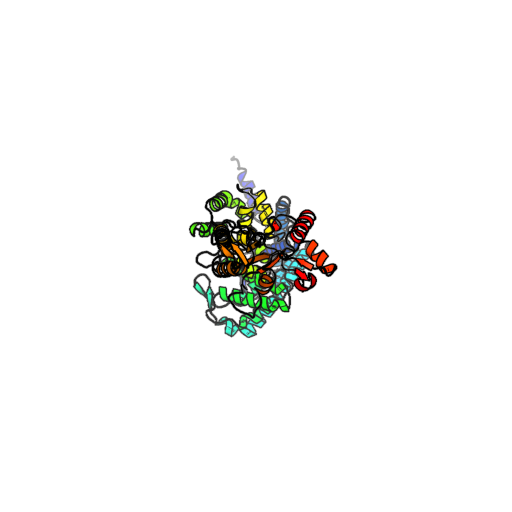.56 400 ARG A C 1
ATOM 3157 O O . ARG A 1 400 ? 31.046 9.412 -29.215 1.00 83.56 400 ARG A O 1
ATOM 3164 N N . ILE A 1 401 ? 32.878 9.799 -27.990 1.00 84.81 401 ILE A N 1
ATOM 3165 C CA . ILE A 1 401 ? 32.448 11.092 -27.441 1.00 84.81 401 ILE A CA 1
ATOM 3166 C C . ILE A 1 401 ? 33.158 12.207 -28.213 1.00 84.81 401 ILE A C 1
ATOM 3168 O O . ILE A 1 401 ? 34.369 12.384 -28.091 1.00 84.81 401 ILE A O 1
ATOM 3172 N N . LYS A 1 402 ? 32.415 12.959 -29.037 1.00 80.44 402 LYS A N 1
ATOM 3173 C CA . LYS A 1 402 ? 32.997 13.972 -29.940 1.00 80.44 402 LYS A CA 1
ATOM 3174 C C . LYS A 1 402 ? 33.701 15.114 -29.199 1.00 80.44 402 LYS A C 1
ATOM 3176 O O . LYS A 1 402 ? 34.759 15.539 -29.644 1.00 80.44 402 LYS A O 1
ATOM 3181 N N . SER A 1 403 ? 33.135 15.586 -28.089 1.00 80.88 403 SER A N 1
ATOM 3182 C CA . SER A 1 403 ? 33.638 16.744 -27.334 1.00 80.88 403 SER A CA 1
ATOM 3183 C C . SER A 1 403 ? 34.954 16.474 -26.604 1.00 80.88 403 SER A C 1
ATOM 3185 O O . SER A 1 403 ? 35.817 17.342 -26.564 1.00 80.88 403 SER A O 1
ATOM 3187 N N . THR A 1 404 ? 35.128 15.272 -26.050 1.00 83.25 404 THR A N 1
ATOM 3188 C CA . THR A 1 404 ? 36.330 14.884 -25.290 1.00 83.25 404 THR A CA 1
ATOM 3189 C C . THR A 1 404 ? 37.302 14.024 -26.096 1.00 83.25 404 THR A C 1
ATOM 3191 O O . THR A 1 404 ? 38.367 13.667 -25.602 1.00 83.25 404 THR A O 1
ATOM 3194 N N . ASN A 1 405 ? 36.929 13.657 -27.328 1.00 85.50 405 ASN A N 1
ATOM 3195 C CA . ASN A 1 405 ? 37.632 12.697 -28.180 1.00 85.50 405 ASN A CA 1
ATOM 3196 C C . ASN A 1 405 ? 37.908 11.333 -27.497 1.00 85.50 405 ASN A C 1
ATOM 3198 O O . ASN A 1 405 ? 38.831 10.617 -27.882 1.00 85.50 405 ASN A O 1
ATOM 3202 N N . GLY A 1 406 ? 37.103 10.976 -26.489 1.00 89.62 406 GLY A N 1
ATOM 3203 C CA . GLY A 1 406 ? 37.184 9.718 -25.744 1.00 89.62 406 GLY A CA 1
ATOM 3204 C C . GLY A 1 406 ? 36.145 8.678 -26.181 1.00 89.62 406 GLY A C 1
ATOM 3205 O O . GLY A 1 406 ? 35.446 8.846 -27.185 1.00 89.62 406 GLY A O 1
ATOM 3206 N N . LYS A 1 407 ? 36.023 7.602 -25.396 1.00 90.19 407 LYS A N 1
ATOM 3207 C CA . LYS A 1 407 ? 34.994 6.559 -25.543 1.00 90.19 407 LYS A CA 1
ATOM 3208 C C . LYS A 1 407 ? 34.087 6.527 -24.311 1.00 90.19 407 LYS A C 1
ATOM 3210 O O . LYS A 1 407 ? 34.553 6.777 -23.204 1.00 90.19 407 LYS A O 1
ATOM 3215 N N . SER A 1 408 ? 32.808 6.219 -24.511 1.00 91.88 408 SER A N 1
ATOM 3216 C CA . SER A 1 408 ? 31.838 6.030 -23.429 1.00 91.88 408 SER A CA 1
ATOM 3217 C C . SER A 1 408 ? 32.134 4.761 -22.635 1.00 91.88 408 SER A C 1
ATOM 3219 O O . SER A 1 408 ? 32.472 3.727 -23.214 1.00 91.88 408 SER A O 1
ATOM 3221 N N . ASN A 1 409 ? 31.928 4.819 -21.319 1.00 90.94 409 ASN A N 1
ATOM 3222 C CA . ASN A 1 409 ? 31.932 3.631 -20.462 1.00 90.94 409 ASN A CA 1
ATOM 3223 C C . ASN A 1 409 ? 30.613 2.837 -20.551 1.00 90.94 409 ASN A C 1
ATOM 3225 O O . ASN A 1 409 ? 30.550 1.715 -20.051 1.00 90.94 409 ASN A O 1
ATOM 3229 N N . GLY A 1 410 ? 29.602 3.381 -21.236 1.00 93.44 410 GLY A N 1
ATOM 3230 C CA . GLY A 1 410 ? 28.307 2.746 -21.467 1.00 93.44 410 GLY A CA 1
ATOM 3231 C C . GLY A 1 410 ? 27.301 2.983 -20.349 1.00 93.44 410 GLY A C 1
ATOM 3232 O O . GLY A 1 410 ? 27.502 3.821 -19.470 1.00 93.44 410 GLY A O 1
ATOM 3233 N N . LEU A 1 411 ? 26.215 2.216 -20.386 1.00 94.88 411 LEU A N 1
ATOM 3234 C CA . LEU A 1 411 ? 25.064 2.385 -19.495 1.00 94.88 411 LEU A CA 1
ATOM 3235 C C . LEU A 1 411 ? 25.339 1.917 -18.051 1.00 94.88 411 LEU A C 1
ATOM 3237 O O . LEU A 1 411 ? 24.844 2.497 -17.084 1.00 94.88 411 LEU A O 1
ATOM 3241 N N . ILE A 1 412 ? 26.151 0.870 -17.893 1.00 94.75 412 ILE A N 1
ATOM 3242 C CA . ILE A 1 412 ? 26.329 0.140 -16.627 1.00 94.75 412 ILE A CA 1
ATOM 3243 C C . ILE A 1 412 ? 26.795 1.023 -15.452 1.00 94.75 412 ILE A C 1
ATOM 3245 O O . ILE A 1 412 ? 26.171 0.951 -14.388 1.00 94.75 412 ILE A O 1
ATOM 3249 N N . PRO A 1 413 ? 27.820 1.892 -15.593 1.00 94.75 413 PRO A N 1
ATOM 3250 C CA . PRO A 1 413 ? 28.254 2.749 -14.489 1.00 94.75 413 PRO A CA 1
ATOM 3251 C C . PRO A 1 413 ? 27.170 3.727 -14.026 1.00 94.75 413 PRO A C 1
ATOM 3253 O O . PRO A 1 413 ? 27.048 3.975 -12.829 1.00 94.75 413 PRO A O 1
ATOM 3256 N N . PHE A 1 414 ? 26.348 4.247 -14.944 1.00 95.50 414 PHE A N 1
ATOM 3257 C CA . PHE A 1 414 ? 25.247 5.143 -14.587 1.00 95.50 414 PHE A CA 1
ATOM 3258 C C . PHE A 1 414 ? 24.144 4.403 -13.835 1.00 95.50 414 PHE A C 1
ATOM 3260 O O . PHE A 1 414 ? 23.681 4.893 -12.807 1.00 95.50 414 PHE A O 1
ATOM 3267 N N . LEU A 1 415 ? 23.785 3.185 -14.259 1.00 96.44 415 LEU A N 1
ATOM 3268 C CA . LEU A 1 415 ? 22.827 2.357 -13.515 1.00 96.44 415 LEU A CA 1
ATOM 3269 C C . LEU A 1 415 ? 23.311 2.042 -12.098 1.00 96.44 415 LEU A C 1
ATOM 3271 O O . LEU A 1 415 ? 22.503 1.960 -11.177 1.00 96.44 415 LEU A O 1
ATOM 3275 N N . LYS A 1 416 ? 24.624 1.944 -11.873 1.00 94.94 416 LYS A N 1
ATOM 3276 C CA . LYS A 1 416 ? 25.162 1.820 -10.516 1.00 94.94 416 LYS A CA 1
ATOM 3277 C C . LYS A 1 416 ? 24.905 3.069 -9.663 1.00 94.94 416 LYS A C 1
ATOM 3279 O O . LYS A 1 416 ? 24.623 2.939 -8.476 1.00 94.94 416 LYS A O 1
ATOM 3284 N N . ILE A 1 417 ? 24.924 4.265 -10.248 1.00 95.38 417 ILE A N 1
ATOM 3285 C CA . ILE A 1 417 ? 24.547 5.494 -9.532 1.00 95.38 417 ILE A CA 1
ATOM 3286 C C . ILE A 1 417 ? 23.054 5.458 -9.180 1.00 95.38 417 ILE A C 1
ATOM 3288 O O . ILE A 1 417 ? 22.709 5.666 -8.019 1.00 95.38 417 ILE A O 1
ATOM 3292 N N . PHE A 1 418 ? 22.182 5.089 -10.127 1.00 95.25 418 PHE A N 1
ATOM 3293 C CA . PHE A 1 418 ? 20.750 4.893 -9.851 1.00 95.25 418 PHE A CA 1
ATOM 3294 C C . PHE A 1 418 ? 20.504 3.861 -8.740 1.00 95.25 418 PHE A C 1
ATOM 3296 O O . PHE A 1 418 ? 19.626 4.065 -7.902 1.00 95.25 418 PHE A O 1
ATOM 3303 N N . ASN A 1 419 ? 21.291 2.782 -8.692 1.00 94.38 419 ASN A N 1
ATOM 3304 C CA . ASN A 1 419 ? 21.233 1.774 -7.632 1.00 94.38 419 ASN A CA 1
ATOM 3305 C C . ASN A 1 419 ? 21.506 2.381 -6.250 1.00 94.38 419 ASN A C 1
ATOM 3307 O O . ASN A 1 419 ? 20.731 2.182 -5.315 1.00 94.38 419 ASN A O 1
ATOM 3311 N N . GLU A 1 420 ? 22.584 3.157 -6.121 1.00 93.44 420 GLU A N 1
ATOM 3312 C CA . GLU A 1 420 ? 22.921 3.812 -4.855 1.00 93.44 420 GLU A CA 1
ATOM 3313 C C . GLU A 1 420 ? 21.911 4.907 -4.486 1.00 93.44 420 GLU A C 1
ATOM 3315 O O . GLU A 1 420 ? 21.585 5.071 -3.309 1.00 93.44 420 GLU A O 1
ATOM 3320 N N . THR A 1 421 ? 21.324 5.599 -5.468 1.00 92.38 421 THR A N 1
ATOM 3321 C CA . THR A 1 421 ? 20.197 6.514 -5.237 1.00 92.38 421 THR A CA 1
ATOM 3322 C C . THR A 1 421 ? 18.970 5.779 -4.688 1.00 92.38 421 THR A C 1
ATOM 3324 O O . THR A 1 421 ? 18.400 6.230 -3.695 1.00 92.38 421 THR A O 1
ATOM 3327 N N . ALA A 1 422 ? 18.588 4.635 -5.269 1.00 89.62 422 ALA A N 1
ATOM 3328 C CA . ALA A 1 422 ? 17.446 3.833 -4.814 1.00 89.62 422 ALA A CA 1
ATOM 3329 C C . ALA A 1 422 ? 17.612 3.332 -3.369 1.00 89.62 422 ALA A C 1
ATOM 3331 O O . ALA A 1 422 ? 16.641 3.285 -2.611 1.00 89.62 422 ALA A O 1
ATOM 3332 N N . LYS A 1 423 ? 18.847 2.988 -2.975 1.00 88.06 423 LYS A N 1
ATOM 3333 C CA . LYS A 1 423 ? 19.190 2.624 -1.592 1.00 88.06 423 LYS A CA 1
ATOM 3334 C C . LYS A 1 423 ? 19.142 3.810 -0.638 1.00 88.06 423 LYS A C 1
ATOM 3336 O O . LYS A 1 423 ? 18.667 3.666 0.482 1.00 88.06 423 LYS A O 1
ATOM 3341 N N . SER A 1 424 ? 19.686 4.948 -1.065 1.00 87.12 424 SER A N 1
ATOM 3342 C CA . SER A 1 424 ? 19.878 6.116 -0.201 1.00 87.12 424 SER A CA 1
ATOM 3343 C C . SER A 1 424 ? 18.574 6.863 0.062 1.00 87.12 424 SER A C 1
ATOM 3345 O O . SER A 1 424 ? 18.389 7.420 1.140 1.00 87.12 424 SER A O 1
ATOM 3347 N N . VAL A 1 425 ? 17.668 6.888 -0.920 1.00 82.75 425 VAL A N 1
ATOM 3348 C CA . VAL A 1 425 ? 16.376 7.575 -0.824 1.00 82.75 425 VAL A CA 1
ATOM 3349 C C . VAL A 1 425 ? 15.268 6.546 -0.651 1.00 82.75 425 VAL A C 1
ATOM 3351 O O . VAL A 1 425 ? 14.519 6.235 -1.584 1.00 82.75 425 VAL A O 1
ATOM 3354 N N . ASP A 1 426 ? 15.190 5.998 0.561 1.00 69.94 426 ASP A N 1
ATOM 3355 C CA . ASP A 1 426 ? 14.128 5.075 0.932 1.00 69.94 426 ASP A CA 1
ATOM 3356 C C . ASP A 1 426 ? 12.759 5.778 1.032 1.00 69.94 426 ASP A C 1
ATOM 3358 O O . ASP A 1 426 ? 12.617 6.982 1.263 1.00 69.94 426 ASP A O 1
ATOM 3362 N N . GLN A 1 427 ? 11.709 5.017 0.750 1.00 63.84 427 GLN A N 1
ATOM 3363 C CA . GLN A 1 427 ? 10.363 5.537 0.580 1.00 63.84 427 GLN A CA 1
ATOM 3364 C C . GLN A 1 427 ? 9.765 5.932 1.939 1.00 63.84 427 GLN A C 1
ATOM 3366 O O . GLN A 1 427 ? 9.362 5.073 2.732 1.00 63.84 427 GLN A O 1
ATOM 3371 N N . GLY A 1 428 ? 9.645 7.241 2.186 1.00 57.75 428 GLY A N 1
ATOM 3372 C CA . GLY A 1 428 ? 8.883 7.798 3.308 1.00 57.75 428 GLY A CA 1
ATOM 3373 C C . GLY A 1 428 ? 9.500 7.581 4.696 1.00 57.75 428 GLY A C 1
ATOM 3374 O O . GLY A 1 428 ? 8.746 7.354 5.646 1.00 57.75 428 GLY A O 1
ATOM 3375 N N . GLY A 1 429 ? 10.834 7.636 4.814 1.00 59.97 429 GLY A N 1
ATOM 3376 C CA . GLY A 1 429 ? 11.559 7.521 6.087 1.00 59.97 429 GLY A CA 1
ATOM 3377 C C . GLY A 1 429 ? 11.673 6.079 6.581 1.00 59.97 429 GLY A C 1
ATOM 3378 O O . GLY A 1 429 ? 11.315 5.785 7.720 1.00 59.97 429 GLY A O 1
ATOM 3379 N N . GLY A 1 430 ? 12.090 5.166 5.701 1.00 59.94 430 GLY A N 1
ATOM 3380 C CA . GLY A 1 430 ? 12.280 3.746 6.014 1.00 59.94 430 GLY A CA 1
ATOM 3381 C C . GLY A 1 430 ? 11.019 2.879 5.976 1.00 59.94 430 GLY A C 1
ATOM 3382 O O . GLY A 1 430 ? 11.077 1.702 6.331 1.00 59.94 430 GLY A O 1
ATOM 3383 N N . LYS A 1 431 ? 9.864 3.407 5.538 1.00 58.41 431 LYS A N 1
ATOM 3384 C CA . LYS A 1 431 ? 8.622 2.611 5.454 1.00 58.41 431 LYS A CA 1
ATOM 3385 C C . LYS A 1 431 ? 8.685 1.544 4.355 1.00 58.41 431 LYS A C 1
ATOM 3387 O O . LYS A 1 431 ? 8.096 0.476 4.533 1.00 58.41 431 LYS A O 1
ATOM 3392 N N . ARG A 1 432 ? 9.359 1.820 3.228 1.00 65.25 432 ARG A N 1
ATOM 3393 C CA . ARG A 1 432 ? 9.607 0.877 2.116 1.00 65.25 432 ARG A CA 1
ATOM 3394 C C . ARG A 1 432 ? 10.947 1.185 1.430 1.00 65.25 432 ARG A C 1
ATOM 3396 O O . ARG A 1 432 ? 11.425 2.311 1.488 1.00 65.25 432 ARG A O 1
ATOM 3403 N N . LYS A 1 433 ? 11.559 0.199 0.770 1.00 69.75 433 LYS A N 1
ATOM 3404 C CA . LYS A 1 433 ? 12.760 0.426 -0.056 1.00 69.75 433 LYS A CA 1
ATOM 3405 C C . LYS A 1 433 ? 12.388 1.168 -1.345 1.00 69.75 433 LYS A C 1
ATOM 3407 O O . LYS A 1 433 ? 11.308 0.920 -1.884 1.00 69.75 433 LYS A O 1
ATOM 3412 N N . GLY A 1 434 ? 13.269 2.044 -1.836 1.00 75.88 434 GLY A N 1
ATOM 3413 C CA . GLY A 1 434 ? 13.164 2.596 -3.190 1.00 75.88 434 GLY A CA 1
ATOM 3414 C C . GLY A 1 434 ? 13.134 1.467 -4.223 1.00 75.88 434 GLY A C 1
ATOM 3415 O O . GLY A 1 434 ? 13.776 0.435 -4.033 1.00 75.88 434 GLY A O 1
ATOM 3416 N N . SER A 1 435 ? 12.341 1.623 -5.284 1.00 86.12 435 SER A N 1
ATOM 3417 C CA . SER A 1 435 ? 12.149 0.577 -6.295 1.00 86.12 435 SER A CA 1
ATOM 3418 C C . SER A 1 435 ? 12.132 1.187 -7.685 1.00 86.12 435 SER A C 1
ATOM 3420 O O . SER A 1 435 ? 11.135 1.802 -8.075 1.00 86.12 435 SER A O 1
ATOM 3422 N N . PHE A 1 436 ? 13.224 1.001 -8.426 1.00 94.50 436 PHE A N 1
ATOM 3423 C CA . PHE A 1 436 ? 13.361 1.454 -9.810 1.00 94.50 436 PHE A CA 1
ATOM 3424 C C . PHE A 1 436 ? 13.435 0.230 -10.727 1.00 94.50 436 PHE A C 1
ATOM 3426 O O . PHE A 1 436 ? 14.268 -0.648 -10.511 1.00 94.50 436 PHE A O 1
ATOM 3433 N N . ALA A 1 437 ? 12.570 0.164 -11.732 1.00 96.94 437 ALA A N 1
ATOM 3434 C CA . ALA A 1 437 ? 12.593 -0.836 -12.788 1.00 96.94 437 ALA A CA 1
ATOM 3435 C C . ALA A 1 437 ? 13.159 -0.212 -14.061 1.00 96.94 437 ALA A C 1
ATOM 3437 O O . ALA A 1 437 ? 12.531 0.660 -14.649 1.00 96.94 437 ALA A O 1
ATOM 3438 N N . VAL A 1 438 ? 14.345 -0.650 -14.471 1.00 97.88 438 VAL A N 1
ATOM 3439 C CA . VAL A 1 438 ? 15.026 -0.176 -15.674 1.00 97.88 438 VAL A CA 1
ATOM 3440 C C . VAL A 1 438 ? 14.636 -1.060 -16.851 1.00 97.88 438 VAL A C 1
ATOM 3442 O O . VAL A 1 438 ? 14.767 -2.282 -16.783 1.00 97.88 438 VAL A O 1
ATOM 3445 N N . TYR A 1 439 ? 14.183 -0.437 -17.928 1.00 98.19 439 TYR A N 1
ATOM 3446 C CA . TYR A 1 439 ? 13.829 -1.069 -19.186 1.00 98.19 439 TYR A CA 1
ATOM 3447 C C . TYR A 1 439 ? 14.968 -0.871 -20.187 1.00 98.19 439 TYR A C 1
ATOM 3449 O O . TYR A 1 439 ? 15.443 0.255 -20.380 1.00 98.19 439 TYR A O 1
ATOM 3457 N N . LEU A 1 440 ? 15.386 -1.960 -20.844 1.00 98.12 440 LEU A N 1
ATOM 3458 C CA . LEU A 1 440 ? 16.334 -1.933 -21.962 1.00 98.12 440 LEU A CA 1
ATOM 3459 C C . LEU A 1 440 ? 15.800 -2.713 -23.178 1.00 98.12 440 LEU A C 1
ATOM 3461 O O . LEU A 1 440 ? 15.247 -3.798 -23.012 1.00 98.12 440 LEU A O 1
ATOM 3465 N N . GLU A 1 441 ? 15.947 -2.175 -24.391 1.00 97.81 441 GLU A N 1
ATOM 3466 C CA . GLU A 1 441 ? 15.615 -2.900 -25.617 1.00 97.81 441 GLU A CA 1
ATOM 3467 C C . GLU A 1 441 ? 16.750 -3.867 -25.980 1.00 97.81 441 GLU A C 1
ATOM 3469 O O . GLU A 1 441 ? 17.926 -3.534 -25.801 1.00 97.81 441 GLU A O 1
ATOM 3474 N N . PRO A 1 442 ? 16.445 -5.065 -26.509 1.00 97.75 442 PRO A N 1
ATOM 3475 C CA . PRO A 1 442 ? 17.437 -6.115 -26.720 1.00 97.75 442 PRO A CA 1
ATOM 3476 C C . PRO A 1 442 ? 18.422 -5.822 -27.857 1.00 97.75 442 PRO A C 1
ATOM 3478 O O . PRO A 1 442 ? 19.390 -6.559 -28.018 1.00 97.75 442 PRO A O 1
ATOM 3481 N N . TRP A 1 443 ? 18.199 -4.794 -28.681 1.00 97.50 443 TRP A N 1
ATOM 3482 C CA . TRP A 1 443 ? 19.196 -4.345 -29.660 1.00 97.50 443 TRP A CA 1
ATOM 3483 C C . TRP A 1 443 ? 20.299 -3.500 -29.030 1.00 97.50 443 TRP A C 1
ATOM 3485 O O . TRP A 1 443 ? 21.327 -3.310 -29.667 1.00 97.50 443 TRP A O 1
ATOM 3495 N N . HIS A 1 444 ? 20.125 -2.984 -27.813 1.00 97.62 444 HIS A N 1
ATOM 3496 C CA . HIS A 1 444 ? 21.103 -2.091 -27.206 1.00 97.62 444 HIS A CA 1
ATOM 3497 C C . HIS A 1 444 ? 22.451 -2.800 -26.992 1.00 97.62 444 HIS A C 1
ATOM 3499 O O . HIS A 1 444 ? 22.502 -3.877 -26.408 1.00 97.62 444 HIS A O 1
ATOM 3505 N N . ALA A 1 445 ? 23.570 -2.198 -27.395 1.00 96.88 445 ALA A N 1
ATOM 3506 C CA . ALA A 1 445 ? 24.861 -2.894 -27.403 1.00 96.88 445 ALA A CA 1
ATOM 3507 C C . ALA A 1 445 ? 25.445 -3.235 -26.015 1.00 96.88 445 ALA A C 1
ATOM 3509 O O . ALA A 1 445 ? 26.310 -4.095 -25.911 1.00 96.88 445 ALA A O 1
ATOM 3510 N N . ASP A 1 446 ? 24.940 -2.641 -24.929 1.00 96.81 446 ASP A N 1
ATOM 3511 C CA . ASP A 1 446 ? 25.248 -3.090 -23.554 1.00 96.81 446 ASP A CA 1
ATOM 3512 C C . ASP A 1 446 ? 24.273 -4.166 -23.007 1.00 96.81 446 ASP A C 1
ATOM 3514 O O . ASP A 1 446 ? 24.293 -4.443 -21.805 1.00 96.81 446 ASP A O 1
ATOM 3518 N N . ILE A 1 447 ? 23.411 -4.774 -23.838 1.00 97.56 447 ILE A N 1
ATOM 3519 C CA . ILE A 1 447 ? 22.346 -5.693 -23.388 1.00 97.56 447 ILE A CA 1
ATOM 3520 C C . ILE A 1 447 ? 22.869 -6.886 -22.583 1.00 97.56 447 ILE A C 1
ATOM 3522 O O . ILE A 1 447 ? 22.328 -7.186 -21.522 1.00 97.56 447 ILE A O 1
ATOM 3526 N N . GLU A 1 448 ? 23.946 -7.540 -23.017 1.00 95.88 448 GLU A N 1
ATOM 3527 C CA . GLU A 1 448 ? 24.471 -8.711 -22.306 1.00 95.88 448 GLU A CA 1
ATOM 3528 C C . GLU A 1 448 ? 24.942 -8.334 -20.897 1.00 95.88 448 GLU A C 1
ATOM 3530 O O . GLU A 1 448 ? 24.578 -8.988 -19.920 1.00 95.88 448 GLU A O 1
ATOM 3535 N N . LYS A 1 449 ? 25.661 -7.209 -20.762 1.00 95.00 449 LYS A N 1
ATOM 3536 C CA . LYS A 1 449 ? 26.088 -6.684 -19.454 1.00 95.00 449 LYS A CA 1
ATOM 3537 C C . LYS A 1 449 ? 24.891 -6.297 -18.588 1.00 95.00 449 LYS A C 1
ATOM 3539 O O . LYS A 1 449 ? 24.921 -6.510 -17.378 1.00 95.00 449 LYS A O 1
ATOM 3544 N N . PHE A 1 450 ? 23.845 -5.738 -19.195 1.00 96.81 450 PHE A N 1
ATOM 3545 C CA . PHE A 1 450 ? 22.608 -5.380 -18.507 1.00 96.81 450 PHE A CA 1
ATOM 3546 C C . PHE A 1 450 ? 21.917 -6.611 -17.901 1.00 96.81 450 PHE A C 1
ATOM 3548 O O . PHE A 1 450 ? 21.520 -6.570 -16.736 1.00 96.81 450 PHE A O 1
ATOM 3555 N N . LEU A 1 451 ? 21.862 -7.731 -18.631 1.00 96.38 451 LEU A N 1
ATOM 3556 C CA . LEU A 1 451 ? 21.309 -9.002 -18.141 1.00 96.38 451 LEU A CA 1
ATOM 3557 C C . LEU A 1 451 ? 22.086 -9.568 -16.936 1.00 96.38 451 LEU A C 1
ATOM 3559 O O . LEU A 1 451 ? 21.531 -10.307 -16.120 1.00 96.38 451 LEU A O 1
ATOM 3563 N N . GLU A 1 452 ? 23.362 -9.206 -16.773 1.00 95.38 452 GLU A N 1
ATOM 3564 C CA . GLU A 1 452 ? 24.192 -9.673 -15.659 1.00 95.38 452 GLU A CA 1
ATOM 3565 C C . GLU A 1 452 ? 24.071 -8.851 -14.370 1.00 95.38 452 GLU A C 1
ATOM 3567 O O . GLU A 1 452 ? 24.514 -9.312 -13.313 1.00 95.38 452 GLU A O 1
ATOM 3572 N N . LEU A 1 453 ? 23.481 -7.653 -14.420 1.00 95.69 453 LEU A N 1
ATOM 3573 C CA . LEU A 1 453 ? 23.545 -6.665 -13.333 1.00 95.69 453 LEU A CA 1
ATOM 3574 C C . LEU A 1 453 ? 23.001 -7.160 -11.988 1.00 95.69 453 LEU A C 1
ATOM 3576 O O . LEU A 1 453 ? 23.434 -6.692 -10.929 1.00 95.69 453 LEU A O 1
ATOM 3580 N N . ARG A 1 454 ? 22.068 -8.117 -12.026 1.00 94.94 454 ARG A N 1
ATOM 3581 C CA . ARG A 1 454 ? 21.430 -8.702 -10.841 1.00 94.94 454 ARG A CA 1
ATOM 3582 C C . ARG A 1 454 ? 22.041 -10.037 -10.398 1.00 94.94 454 ARG A C 1
ATOM 3584 O O . ARG A 1 454 ? 21.602 -10.594 -9.395 1.00 94.94 454 ARG A O 1
ATOM 3591 N N . LYS A 1 455 ? 23.049 -10.571 -11.103 1.00 94.38 455 LYS A N 1
ATOM 3592 C CA . LYS A 1 455 ? 23.707 -11.830 -10.708 1.00 94.38 455 LYS A CA 1
ATOM 3593 C C . LYS A 1 455 ? 24.335 -11.693 -9.312 1.00 94.38 455 LYS A C 1
ATOM 3595 O O . LYS A 1 455 ? 24.929 -10.671 -8.966 1.00 94.38 455 LYS A O 1
ATOM 3600 N N . ASN A 1 456 ? 24.226 -12.743 -8.496 1.00 91.81 456 ASN A N 1
ATOM 3601 C CA . ASN A 1 456 ? 24.768 -12.736 -7.129 1.00 91.81 456 ASN A CA 1
ATOM 3602 C C . ASN A 1 456 ? 26.305 -12.726 -7.116 1.00 91.81 456 ASN A C 1
ATOM 3604 O O . ASN A 1 456 ? 26.907 -12.073 -6.269 1.00 91.81 456 ASN A O 1
ATOM 3608 N N . THR A 1 457 ? 26.936 -13.401 -8.077 1.00 90.44 457 THR A N 1
ATOM 3609 C CA . THR A 1 457 ? 28.395 -13.507 -8.213 1.00 90.44 457 THR A CA 1
ATOM 3610 C C . THR A 1 457 ? 28.948 -12.548 -9.270 1.00 90.44 457 THR A C 1
ATOM 3612 O O . THR A 1 457 ? 28.213 -12.045 -10.127 1.00 90.44 457 THR A O 1
ATOM 3615 N N . GLY A 1 458 ? 30.260 -12.313 -9.223 1.00 89.31 458 GLY A N 1
ATOM 3616 C CA . GLY A 1 458 ? 31.002 -11.440 -10.137 1.00 89.31 458 GLY A CA 1
ATOM 3617 C C . GLY A 1 458 ? 31.471 -10.144 -9.478 1.00 89.31 458 GLY A C 1
ATOM 3618 O O . GLY A 1 458 ? 31.267 -9.941 -8.283 1.00 89.31 458 GLY A O 1
ATOM 3619 N N . ALA A 1 459 ? 32.138 -9.299 -10.261 1.00 88.44 459 ALA A N 1
ATOM 3620 C CA . ALA A 1 459 ? 32.774 -8.083 -9.768 1.00 88.44 459 ALA A CA 1
ATOM 3621 C C . ALA A 1 459 ? 31.733 -6.995 -9.445 1.00 88.44 459 ALA A C 1
ATOM 3623 O O . ALA A 1 459 ? 30.826 -6.730 -10.238 1.00 88.44 459 ALA A O 1
ATOM 3624 N N . GLU A 1 460 ? 31.844 -6.381 -8.267 1.00 88.00 460 GLU A N 1
ATOM 3625 C CA . GLU A 1 460 ? 30.813 -5.505 -7.696 1.00 88.00 460 GLU A CA 1
ATOM 3626 C C . GLU A 1 460 ? 30.652 -4.188 -8.470 1.00 88.00 460 GLU A C 1
ATOM 3628 O O . GLU A 1 460 ? 29.583 -3.579 -8.492 1.00 88.00 460 GLU A O 1
ATOM 3633 N N . GLU A 1 461 ? 31.702 -3.731 -9.145 1.00 85.56 461 GLU A N 1
ATOM 3634 C CA . GLU A 1 461 ? 31.695 -2.607 -10.084 1.00 85.56 461 GLU A CA 1
ATOM 3635 C C . GLU A 1 461 ? 30.689 -2.771 -11.232 1.00 85.56 461 GLU A C 1
ATOM 3637 O O . GLU A 1 461 ? 30.187 -1.764 -11.725 1.00 85.56 461 GLU A O 1
ATOM 3642 N N . PHE A 1 462 ? 30.311 -4.007 -11.575 1.00 87.00 462 PHE A N 1
ATOM 3643 C CA . PHE A 1 462 ? 29.347 -4.326 -12.634 1.00 87.00 462 PHE A CA 1
ATOM 3644 C C . PHE A 1 462 ? 28.037 -4.905 -12.085 1.00 87.00 462 PHE A C 1
ATOM 3646 O O . PHE A 1 462 ? 27.390 -5.729 -12.737 1.00 87.00 462 PHE A O 1
ATOM 3653 N N . ARG A 1 463 ? 27.655 -4.533 -10.858 1.00 93.38 463 ARG A N 1
ATOM 3654 C CA . ARG A 1 463 ? 26.434 -5.014 -10.201 1.00 93.38 463 ARG A CA 1
ATOM 3655 C C . ARG A 1 463 ? 25.597 -3.856 -9.677 1.00 93.38 463 ARG A C 1
ATOM 3657 O O . ARG A 1 463 ? 26.119 -2.876 -9.151 1.00 93.38 463 ARG A O 1
ATOM 3664 N N . ALA A 1 464 ? 24.285 -4.004 -9.820 1.00 94.88 464 ALA A N 1
ATOM 3665 C CA . ALA A 1 464 ? 23.280 -3.044 -9.376 1.00 94.88 464 ALA A CA 1
ATOM 3666 C C . ALA A 1 464 ? 22.016 -3.808 -8.929 1.00 94.88 464 ALA A C 1
ATOM 3668 O O . ALA A 1 464 ? 20.964 -3.794 -9.555 1.00 94.88 464 ALA A O 1
ATOM 3669 N N . ARG A 1 465 ? 22.153 -4.573 -7.841 1.00 93.50 465 ARG A N 1
ATOM 3670 C CA . ARG A 1 465 ? 21.169 -5.596 -7.437 1.00 93.50 465 ARG A CA 1
ATOM 3671 C C . ARG A 1 465 ? 19.889 -5.042 -6.809 1.00 93.50 465 ARG A C 1
ATOM 3673 O O . ARG A 1 465 ? 18.929 -5.796 -6.653 1.00 93.50 465 ARG A O 1
ATOM 3680 N N . ASP A 1 466 ? 19.884 -3.769 -6.435 1.00 92.25 466 ASP A N 1
ATOM 3681 C CA . ASP A 1 466 ? 18.742 -3.094 -5.816 1.00 92.25 466 ASP A CA 1
ATOM 3682 C C . ASP A 1 466 ? 17.824 -2.449 -6.861 1.00 92.25 466 ASP A C 1
ATOM 3684 O O . ASP A 1 466 ? 16.718 -2.016 -6.536 1.00 92.25 466 ASP A O 1
ATOM 3688 N N . LEU A 1 467 ? 18.248 -2.446 -8.127 1.00 94.38 467 LEU A N 1
ATOM 3689 C CA . LEU A 1 467 ? 17.393 -2.153 -9.265 1.00 94.38 467 LEU A CA 1
ATOM 3690 C C . LEU A 1 467 ? 16.646 -3.407 -9.736 1.00 94.38 467 LEU A C 1
ATOM 3692 O O . LEU A 1 467 ? 17.086 -4.552 -9.590 1.00 94.38 467 LEU A O 1
ATOM 3696 N N . PHE A 1 468 ? 15.497 -3.168 -10.355 1.00 95.75 468 PHE A N 1
ATOM 3697 C CA . PHE A 1 468 ? 14.751 -4.153 -11.120 1.00 95.75 468 PHE A CA 1
ATOM 3698 C C . PHE A 1 468 ? 15.038 -3.947 -12.605 1.00 95.75 468 PHE A C 1
ATOM 3700 O O . PHE A 1 468 ? 15.311 -2.832 -13.041 1.00 95.75 468 PHE A O 1
ATOM 3707 N N . TYR A 1 469 ? 14.962 -5.023 -13.381 1.00 96.56 469 TYR A N 1
ATOM 3708 C CA . TYR A 1 469 ? 15.306 -5.015 -14.798 1.00 96.56 469 TYR A CA 1
ATOM 3709 C C . TYR A 1 469 ? 14.179 -5.625 -15.610 1.00 96.56 469 TYR A C 1
ATOM 3711 O O . TYR A 1 469 ? 13.594 -6.631 -15.204 1.00 96.56 469 TYR A O 1
ATOM 3719 N N . ALA A 1 470 ? 13.895 -5.010 -16.748 1.00 97.88 470 ALA A N 1
ATOM 3720 C CA . ALA A 1 470 ? 12.906 -5.457 -17.705 1.00 97.88 470 ALA A CA 1
ATOM 3721 C C . ALA A 1 470 ? 13.450 -5.284 -19.125 1.00 97.88 470 ALA A C 1
ATOM 3723 O O . ALA A 1 470 ? 14.233 -4.373 -19.403 1.00 97.88 470 ALA A O 1
ATOM 3724 N N . LEU A 1 471 ? 13.027 -6.170 -20.022 1.00 97.75 471 LEU A N 1
ATOM 3725 C CA . LEU A 1 471 ? 13.301 -6.039 -21.446 1.00 97.75 471 LEU A CA 1
ATOM 3726 C C . LEU A 1 471 ? 12.100 -5.413 -22.141 1.00 97.75 471 LEU A C 1
ATOM 3728 O O . LEU A 1 471 ? 10.962 -5.815 -21.896 1.00 97.75 471 LEU A O 1
ATOM 3732 N N . TRP A 1 472 ? 12.368 -4.459 -23.022 1.00 97.62 472 TRP A N 1
ATOM 3733 C CA . TRP A 1 472 ? 11.377 -3.890 -23.926 1.00 97.62 472 TRP A CA 1
ATOM 3734 C C . TRP A 1 472 ? 11.588 -4.519 -25.303 1.00 97.62 472 TRP A C 1
ATOM 3736 O O . TRP A 1 472 ? 12.501 -4.156 -26.032 1.00 97.62 472 TRP A O 1
ATOM 3746 N N . ILE A 1 473 ? 10.851 -5.586 -25.603 1.00 98.00 473 ILE A N 1
ATOM 3747 C CA . ILE A 1 473 ? 11.196 -6.484 -26.711 1.00 98.00 473 ILE A CA 1
ATOM 3748 C C . ILE A 1 473 ? 10.420 -6.087 -27.975 1.00 98.00 473 ILE A C 1
ATOM 3750 O O . ILE A 1 473 ? 9.198 -6.230 -27.973 1.00 98.00 473 ILE A O 1
ATOM 3754 N N . PRO A 1 474 ? 11.085 -5.659 -29.066 1.00 98.00 474 PRO A N 1
ATOM 3755 C CA . PRO A 1 474 ? 10.422 -5.451 -30.345 1.00 98.00 474 PRO A CA 1
ATOM 3756 C C . PRO A 1 474 ? 10.033 -6.793 -30.975 1.00 98.00 474 PRO A C 1
ATOM 3758 O O . PRO A 1 474 ? 10.774 -7.778 -30.892 1.00 98.00 474 PRO A O 1
ATOM 3761 N N . ASP A 1 475 ? 8.905 -6.821 -31.685 1.00 98.38 475 ASP A N 1
ATOM 3762 C CA . ASP A 1 475 ? 8.393 -8.031 -32.342 1.00 98.38 475 ASP A CA 1
ATOM 3763 C C . ASP A 1 475 ? 9.426 -8.671 -33.280 1.00 98.38 475 ASP A C 1
ATOM 3765 O O . ASP A 1 475 ? 9.523 -9.900 -33.361 1.00 98.38 475 ASP A O 1
ATOM 3769 N N . LEU A 1 476 ? 10.245 -7.858 -33.959 1.00 98.50 476 LEU A N 1
ATOM 3770 C CA . LEU A 1 476 ? 11.310 -8.338 -34.838 1.00 98.50 476 LEU A CA 1
ATOM 3771 C C . LEU A 1 476 ? 12.316 -9.237 -34.125 1.00 98.50 476 LEU A C 1
ATOM 3773 O O . LEU A 1 476 ? 12.729 -10.243 -34.701 1.00 98.50 476 LEU A O 1
ATOM 3777 N N . PHE A 1 477 ? 12.675 -8.926 -32.877 1.00 98.56 477 PHE A N 1
ATOM 3778 C CA . PHE A 1 477 ? 13.571 -9.778 -32.100 1.00 98.56 477 PHE A CA 1
ATOM 3779 C C . PHE A 1 477 ? 12.973 -11.181 -31.958 1.00 98.56 477 PHE A C 1
ATOM 3781 O O . PHE A 1 477 ? 13.631 -12.177 -32.253 1.00 98.56 477 PHE A O 1
ATOM 3788 N N . MET A 1 478 ? 11.685 -11.271 -31.618 1.00 98.50 478 MET A N 1
ATOM 3789 C CA . MET A 1 478 ? 10.994 -12.556 -31.481 1.00 98.50 478 MET A CA 1
ATOM 3790 C C . MET A 1 478 ? 10.841 -13.293 -32.820 1.00 98.50 478 MET A C 1
ATOM 3792 O O . MET A 1 478 ? 10.986 -14.520 -32.860 1.00 98.50 478 MET A O 1
ATOM 3796 N N . LYS A 1 479 ? 10.624 -12.574 -33.933 1.00 98.50 479 LYS A N 1
ATOM 3797 C CA . LYS A 1 479 ? 10.659 -13.158 -35.291 1.00 98.50 479 LYS A CA 1
ATOM 3798 C C . LYS A 1 479 ? 12.035 -13.788 -35.572 1.00 98.50 479 LYS A C 1
ATOM 3800 O O . LYS A 1 479 ? 12.110 -14.938 -36.010 1.00 98.50 479 LYS A O 1
ATOM 3805 N N . ARG A 1 480 ? 13.119 -13.082 -35.234 1.00 98.38 480 ARG A N 1
ATOM 3806 C CA . ARG A 1 480 ? 14.512 -13.524 -35.428 1.00 98.38 480 ARG A CA 1
ATOM 3807 C C . ARG A 1 480 ? 14.872 -14.722 -34.545 1.00 98.38 480 ARG A C 1
ATOM 3809 O O . ARG A 1 480 ? 15.489 -15.676 -35.021 1.00 98.38 480 ARG A O 1
ATOM 3816 N N . VAL A 1 481 ? 14.410 -14.741 -33.291 1.00 98.31 481 VAL A N 1
ATOM 3817 C CA . VAL A 1 481 ? 14.523 -15.899 -32.380 1.00 98.31 481 VAL A CA 1
ATOM 3818 C C . VAL A 1 481 ? 13.861 -17.133 -32.997 1.00 98.31 481 VAL A C 1
ATOM 3820 O O . VAL A 1 481 ? 14.483 -18.199 -33.085 1.00 98.31 481 VAL A O 1
ATOM 3823 N N . LYS A 1 482 ? 12.615 -17.001 -33.471 1.00 98.19 482 LYS A N 1
ATOM 3824 C CA . LYS A 1 482 ? 11.861 -18.106 -34.083 1.00 98.19 482 LYS A CA 1
ATOM 3825 C C . LYS A 1 482 ? 12.611 -18.694 -35.279 1.00 98.19 482 LYS A C 1
ATOM 3827 O O . LYS A 1 482 ? 12.789 -19.913 -35.344 1.00 98.19 482 LYS A O 1
ATOM 3832 N N . ASN A 1 483 ? 13.124 -17.834 -36.153 1.00 98.19 483 ASN A N 1
ATOM 3833 C CA . ASN A 1 483 ? 13.794 -18.223 -37.392 1.00 98.19 483 ASN A CA 1
ATOM 3834 C C . ASN A 1 483 ? 15.284 -18.586 -37.232 1.00 98.19 483 ASN A C 1
ATOM 3836 O O . ASN A 1 483 ? 15.912 -18.987 -38.207 1.00 98.19 483 ASN A O 1
ATOM 3840 N N . ASN A 1 484 ? 15.847 -18.507 -36.018 1.00 97.19 484 ASN A N 1
ATOM 3841 C CA . ASN A 1 484 ? 17.278 -18.732 -35.754 1.00 97.19 484 ASN A CA 1
ATOM 3842 C C . ASN A 1 484 ? 18.213 -17.761 -36.506 1.00 97.19 484 ASN A C 1
ATOM 3844 O O . ASN A 1 484 ? 19.309 -18.124 -36.952 1.00 97.19 484 ASN A O 1
ATOM 3848 N N . GLU A 1 485 ? 17.760 -16.523 -36.659 1.00 98.31 485 GLU A N 1
ATOM 3849 C CA . GLU A 1 485 ? 18.471 -15.470 -37.373 1.00 98.31 485 GLU A CA 1
ATOM 3850 C C . GLU A 1 485 ? 19.452 -14.721 -36.453 1.00 98.31 485 GLU A C 1
ATOM 3852 O O . GLU A 1 485 ? 19.439 -14.859 -35.223 1.00 98.31 485 GLU A O 1
ATOM 3857 N N . ASP A 1 486 ? 20.332 -13.937 -37.073 1.00 98.25 486 ASP A N 1
ATOM 3858 C CA . ASP A 1 486 ? 21.251 -13.052 -36.359 1.00 98.25 486 ASP A CA 1
ATOM 3859 C C . ASP A 1 486 ? 20.519 -11.794 -35.879 1.00 98.25 486 ASP A C 1
ATOM 3861 O O . ASP A 1 486 ? 19.595 -11.299 -36.531 1.00 98.25 486 ASP A O 1
ATOM 3865 N N . TRP A 1 487 ? 20.968 -11.271 -34.747 1.00 98.44 487 TRP A N 1
ATOM 3866 C CA . TRP A 1 487 ? 20.520 -10.038 -34.125 1.00 98.44 487 TRP A CA 1
ATOM 3867 C C . TRP A 1 487 ? 21.707 -9.087 -33.998 1.00 98.44 487 TRP A C 1
ATOM 3869 O O . TRP A 1 487 ? 22.731 -9.441 -33.414 1.00 98.44 487 TRP A O 1
ATOM 3879 N N . THR A 1 488 ? 21.582 -7.902 -34.583 1.00 98.25 488 THR A N 1
ATOM 3880 C CA . THR A 1 488 ? 22.620 -6.870 -34.588 1.00 98.25 488 THR A CA 1
ATOM 3881 C C . THR A 1 488 ? 22.475 -5.968 -33.361 1.00 98.25 488 THR A C 1
ATOM 3883 O O . THR A 1 488 ? 21.398 -5.423 -33.101 1.00 98.25 488 THR A O 1
ATOM 3886 N N . LEU A 1 489 ? 23.564 -5.793 -32.621 1.00 97.50 489 LEU A N 1
ATOM 3887 C CA . LEU A 1 489 ? 23.641 -4.898 -31.475 1.00 97.50 489 LEU A CA 1
ATOM 3888 C C . LEU A 1 489 ? 23.998 -3.475 -31.928 1.00 97.50 489 LEU A C 1
ATOM 3890 O O . LEU A 1 489 ? 24.904 -3.274 -32.735 1.00 97.50 489 LEU A O 1
ATOM 3894 N N . MET A 1 490 ? 23.272 -2.480 -31.420 1.00 96.00 490 MET A N 1
ATOM 3895 C CA . MET A 1 490 ? 23.334 -1.082 -31.844 1.00 96.00 490 MET A CA 1
ATOM 3896 C C . MET A 1 490 ? 23.372 -0.128 -30.643 1.00 96.00 490 MET A C 1
ATOM 3898 O O . MET A 1 490 ? 22.960 -0.457 -29.533 1.00 96.00 490 MET A O 1
ATOM 3902 N N . SER A 1 491 ? 23.875 1.080 -30.877 1.00 93.56 491 SER A N 1
ATOM 3903 C CA . SER A 1 491 ? 23.876 2.193 -29.923 1.00 93.56 491 SER A CA 1
ATOM 3904 C C . SER A 1 491 ? 23.030 3.321 -30.505 1.00 93.56 491 SER A C 1
ATOM 3906 O O . SER A 1 491 ? 23.226 3.666 -31.675 1.00 93.56 491 SER A O 1
ATOM 3908 N N . GLU A 1 492 ? 22.138 3.922 -29.712 1.00 88.56 492 GLU A N 1
ATOM 3909 C CA . GLU A 1 492 ? 21.231 4.989 -30.176 1.00 88.56 492 GLU A CA 1
ATOM 3910 C C . GLU A 1 492 ? 22.001 6.162 -30.808 1.00 88.56 492 GLU A C 1
ATOM 3912 O O . GLU A 1 492 ? 21.591 6.745 -31.805 1.00 88.56 492 GLU A O 1
ATOM 3917 N N . HIS A 1 493 ? 23.201 6.460 -30.306 1.00 87.81 493 HIS A N 1
ATOM 3918 C CA . HIS A 1 493 ? 24.057 7.505 -30.868 1.00 87.81 493 HIS A CA 1
ATOM 3919 C C . HIS A 1 493 ? 24.489 7.233 -32.329 1.00 87.81 493 HIS A C 1
ATOM 3921 O O . HIS A 1 493 ? 24.697 8.170 -33.104 1.00 87.81 493 HIS A O 1
ATOM 3927 N N . GLU A 1 494 ? 24.675 5.969 -32.724 1.00 88.56 494 GLU A N 1
ATOM 3928 C CA . GLU A 1 494 ? 25.072 5.581 -34.092 1.00 88.56 494 GLU A CA 1
ATOM 3929 C C . GLU A 1 494 ? 23.866 5.261 -34.988 1.00 88.56 494 GLU A C 1
ATOM 3931 O O . GLU A 1 494 ? 23.908 5.490 -36.208 1.00 88.56 494 GLU A O 1
ATOM 3936 N N . CYS A 1 495 ? 22.795 4.768 -34.363 1.00 93.38 495 CYS A N 1
ATOM 3937 C CA . CYS A 1 495 ? 21.540 4.346 -34.973 1.00 93.38 495 CYS A CA 1
ATOM 3938 C C . CYS A 1 495 ? 20.347 5.078 -34.320 1.00 93.38 495 CYS A C 1
ATOM 3940 O O . CYS A 1 495 ? 19.548 4.435 -33.647 1.00 93.38 495 CYS A O 1
ATOM 3942 N N . PRO A 1 496 ? 20.238 6.412 -34.484 1.00 93.75 496 PRO A N 1
ATOM 3943 C CA . PRO A 1 496 ? 19.246 7.213 -33.771 1.00 93.75 496 PRO A CA 1
ATOM 3944 C C . PRO A 1 496 ? 17.820 6.995 -34.277 1.00 93.75 496 PRO A C 1
ATOM 3946 O O . PRO A 1 496 ? 17.591 6.770 -35.467 1.00 93.75 496 PRO A O 1
ATOM 3949 N N . GLY A 1 497 ? 16.861 7.164 -33.378 1.00 93.62 497 GLY A N 1
ATOM 3950 C CA . GLY A 1 497 ? 15.436 6.985 -33.603 1.00 93.62 497 GLY A CA 1
ATOM 3951 C C . GLY A 1 497 ? 14.963 5.546 -33.416 1.00 93.62 497 GLY A C 1
ATOM 3952 O O . GLY A 1 497 ? 13.786 5.295 -33.650 1.00 93.62 497 GLY A O 1
ATOM 3953 N N . LEU A 1 498 ? 15.814 4.591 -33.016 1.00 94.06 498 LEU A N 1
ATOM 3954 C CA . LEU A 1 498 ? 15.347 3.217 -32.797 1.00 94.06 498 LEU A CA 1
ATOM 3955 C C . LEU A 1 498 ? 14.374 3.153 -31.620 1.00 94.06 498 LEU A C 1
ATOM 3957 O O . LEU A 1 498 ? 13.330 2.526 -31.760 1.00 94.06 498 LEU A O 1
ATOM 3961 N N . SER A 1 499 ? 14.657 3.870 -30.528 1.00 91.94 499 SER A N 1
ATOM 3962 C CA . SER A 1 499 ? 13.766 3.921 -29.359 1.00 91.94 499 SER A CA 1
ATOM 3963 C C . SER A 1 499 ? 12.441 4.655 -29.600 1.00 91.94 499 SER A C 1
ATOM 3965 O O . SER A 1 499 ? 11.501 4.499 -28.824 1.00 91.94 499 SER A O 1
ATOM 3967 N N . ASP A 1 500 ? 12.362 5.463 -30.661 1.00 93.94 500 ASP A N 1
ATOM 3968 C CA . ASP A 1 500 ? 11.183 6.277 -30.990 1.00 93.94 500 ASP A CA 1
ATOM 3969 C C . ASP A 1 500 ? 10.270 5.612 -32.035 1.00 93.94 500 ASP A C 1
ATOM 3971 O O . ASP A 1 500 ? 9.190 6.125 -32.336 1.00 93.94 500 ASP A O 1
ATOM 3975 N N . ASN A 1 501 ? 10.690 4.478 -32.606 1.00 96.00 501 ASN A N 1
ATOM 3976 C CA . ASN A 1 501 ? 9.946 3.746 -33.627 1.00 96.00 501 ASN A CA 1
ATOM 3977 C C . ASN A 1 501 ? 9.515 2.369 -33.113 1.00 96.00 501 ASN A C 1
ATOM 3979 O O . ASN A 1 501 ? 10.199 1.725 -32.325 1.00 96.00 501 ASN A O 1
ATOM 3983 N N . TYR A 1 502 ? 8.375 1.885 -33.602 1.00 97.19 502 TYR A N 1
ATOM 3984 C CA . TYR A 1 502 ? 7.832 0.568 -33.271 1.00 97.19 502 TYR A CA 1
ATOM 3985 C C . TYR A 1 502 ? 7.148 -0.047 -34.498 1.00 97.19 502 TYR A C 1
ATOM 3987 O O . TYR A 1 502 ? 6.912 0.632 -35.497 1.00 97.19 502 TYR A O 1
ATOM 3995 N N . GLY A 1 503 ? 6.834 -1.344 -34.439 1.00 97.44 503 GLY A N 1
ATOM 3996 C CA . GLY A 1 503 ? 6.184 -2.050 -35.547 1.00 97.44 503 GLY A CA 1
ATOM 3997 C C . GLY A 1 503 ? 7.009 -2.006 -36.839 1.00 97.44 503 GLY A C 1
ATOM 3998 O O . GLY A 1 503 ? 8.231 -2.131 -36.809 1.00 97.44 503 GLY A O 1
ATOM 3999 N N . ASP A 1 504 ? 6.345 -1.808 -37.977 1.00 97.94 504 ASP A N 1
ATOM 4000 C CA . ASP A 1 504 ? 7.002 -1.835 -39.290 1.00 97.94 504 ASP A CA 1
ATOM 4001 C C . ASP A 1 504 ? 8.035 -0.707 -39.472 1.00 97.94 504 ASP A C 1
ATOM 4003 O O . ASP A 1 504 ? 9.041 -0.899 -40.159 1.00 97.94 504 ASP A O 1
ATOM 4007 N N . ASP A 1 505 ? 7.837 0.453 -38.837 1.00 98.19 505 ASP A N 1
ATOM 4008 C CA . ASP A 1 505 ? 8.792 1.567 -38.897 1.00 98.19 505 ASP A CA 1
ATOM 4009 C C . ASP A 1 505 ? 10.105 1.210 -38.190 1.00 98.19 505 ASP A C 1
ATOM 4011 O O . ASP A 1 505 ? 11.190 1.468 -38.725 1.00 98.19 505 ASP A O 1
ATOM 4015 N N . PHE A 1 506 ? 10.016 0.528 -37.042 1.00 98.19 506 PHE A N 1
ATOM 4016 C CA . PHE A 1 506 ? 11.181 -0.043 -36.368 1.00 98.19 506 PHE A CA 1
ATOM 4017 C C . PHE A 1 506 ? 11.862 -1.095 -37.246 1.00 98.19 506 PHE A C 1
ATOM 4019 O O . PHE A 1 506 ? 13.071 -1.013 -37.461 1.00 98.19 506 PHE A O 1
ATOM 4026 N N . ASP A 1 507 ? 11.103 -2.044 -37.809 1.00 98.31 507 ASP A N 1
ATOM 4027 C CA . ASP A 1 507 ? 11.654 -3.119 -38.644 1.00 98.31 507 ASP A CA 1
ATOM 4028 C C . ASP A 1 50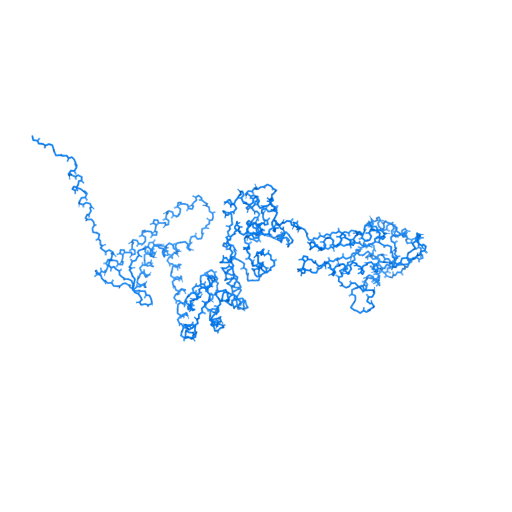7 ? 12.425 -2.542 -39.852 1.00 98.31 507 ASP A C 1
ATOM 4030 O O . ASP A 1 507 ? 13.548 -2.963 -40.165 1.00 98.31 507 ASP A O 1
ATOM 4034 N N . ASN A 1 508 ? 11.866 -1.519 -40.503 1.00 98.25 508 ASN A N 1
ATOM 4035 C CA . ASN A 1 508 ? 12.488 -0.824 -41.630 1.00 98.25 508 ASN A CA 1
ATOM 4036 C C . ASN A 1 508 ? 13.747 -0.048 -41.218 1.00 98.25 508 ASN A C 1
ATOM 4038 O O . ASN A 1 508 ? 14.771 -0.109 -41.909 1.00 98.25 508 ASN A O 1
ATOM 4042 N N . LEU A 1 509 ? 13.696 0.683 -40.102 1.00 98.12 509 LEU A N 1
ATOM 4043 C CA . LEU A 1 509 ? 14.821 1.483 -39.620 1.00 98.12 509 LEU A CA 1
ATOM 4044 C C . LEU A 1 509 ? 15.978 0.599 -39.136 1.00 98.12 509 LEU A C 1
ATOM 4046 O O . LEU A 1 509 ? 17.128 0.808 -39.530 1.00 98.12 509 LEU A O 1
ATOM 4050 N N . TYR A 1 510 ? 15.665 -0.435 -38.360 1.00 98.25 510 TYR A N 1
ATOM 4051 C CA . TYR A 1 510 ? 16.625 -1.410 -37.859 1.00 98.25 510 TYR A CA 1
ATOM 4052 C C . TYR A 1 510 ? 17.350 -2.114 -39.010 1.00 98.25 510 TYR A C 1
ATOM 4054 O O . TYR A 1 510 ? 18.578 -2.073 -39.101 1.00 98.25 510 TYR A O 1
ATOM 4062 N N . THR A 1 511 ? 16.609 -2.668 -39.977 1.00 97.62 511 THR A N 1
ATOM 4063 C CA . THR A 1 511 ? 17.214 -3.355 -41.134 1.00 97.62 511 THR A CA 1
ATOM 4064 C C . THR A 1 511 ? 17.998 -2.410 -42.051 1.00 97.62 511 THR A C 1
ATOM 4066 O O . THR A 1 511 ? 18.983 -2.819 -42.678 1.00 97.62 511 THR A O 1
ATOM 4069 N N . LYS A 1 512 ? 17.618 -1.128 -42.127 1.00 98.06 512 LYS A N 1
ATOM 4070 C CA . LYS A 1 512 ? 18.407 -0.092 -42.809 1.00 98.06 512 LYS A CA 1
ATOM 4071 C C . LYS A 1 512 ? 19.758 0.118 -42.123 1.00 98.06 512 LYS A C 1
ATOM 4073 O O . LYS A 1 512 ? 20.768 0.215 -42.825 1.00 98.06 512 LYS A O 1
ATOM 4078 N N . TYR A 1 513 ? 19.803 0.165 -40.792 1.00 98.00 513 TYR A N 1
ATOM 4079 C CA . TYR A 1 513 ? 21.061 0.279 -40.052 1.00 98.00 513 TYR A CA 1
ATOM 4080 C C . TYR A 1 513 ? 21.926 -0.975 -40.159 1.00 98.00 513 TYR A C 1
ATOM 4082 O O . TYR A 1 513 ? 23.124 -0.836 -40.399 1.00 98.00 513 TYR A O 1
ATOM 4090 N N . GLU A 1 514 ? 21.336 -2.175 -40.131 1.00 97.25 514 GLU A N 1
ATOM 4091 C CA . GLU A 1 514 ? 22.070 -3.429 -40.375 1.00 97.25 514 GLU A CA 1
ATOM 4092 C C . GLU A 1 514 ? 22.809 -3.411 -41.729 1.00 97.25 514 GLU A C 1
ATOM 4094 O O . GLU A 1 514 ? 23.945 -3.876 -41.832 1.00 97.25 514 GLU A O 1
ATOM 4099 N N . LYS A 1 515 ? 22.185 -2.844 -42.775 1.00 96.81 515 LYS A N 1
ATOM 4100 C CA . LYS A 1 515 ? 22.796 -2.692 -44.110 1.00 96.81 515 LYS A CA 1
ATOM 4101 C C . LYS A 1 515 ? 23.858 -1.595 -44.152 1.00 96.81 515 LYS A C 1
ATOM 4103 O O . LYS A 1 515 ? 24.870 -1.748 -44.831 1.00 96.81 515 LYS A O 1
ATOM 4108 N N . LYS A 1 516 ? 23.615 -0.473 -43.468 1.00 96.88 516 LYS A N 1
ATOM 4109 C CA . LYS A 1 516 ? 24.516 0.688 -43.455 1.00 96.88 516 LYS A CA 1
ATOM 4110 C C . LYS A 1 516 ? 25.791 0.421 -42.650 1.00 96.88 516 LYS A C 1
ATOM 4112 O O . LYS A 1 516 ? 26.855 0.915 -43.021 1.00 96.88 516 LYS A O 1
ATOM 4117 N N . TYR A 1 517 ? 25.690 -0.353 -41.572 1.00 94.50 517 TYR A N 1
ATOM 4118 C CA . TYR A 1 517 ? 26.781 -0.625 -40.641 1.00 94.50 517 TYR A CA 1
ATOM 4119 C C . TYR A 1 517 ? 27.011 -2.138 -40.482 1.00 94.50 517 TYR A C 1
ATOM 4121 O O . TYR A 1 517 ? 26.764 -2.708 -39.421 1.00 94.50 517 TYR A O 1
ATOM 4129 N N . PRO A 1 518 ? 27.538 -2.818 -41.517 1.00 91.94 518 PRO A N 1
ATOM 4130 C CA . PRO A 1 518 ? 27.720 -4.272 -41.496 1.00 91.94 518 PRO A CA 1
ATOM 4131 C C . PRO A 1 518 ? 28.785 -4.755 -40.496 1.00 91.94 518 PRO A C 1
ATOM 4133 O O . PRO A 1 518 ? 28.901 -5.956 -40.277 1.00 91.94 518 PRO A O 1
ATOM 4136 N N . HIS A 1 519 ? 29.570 -3.833 -39.930 1.00 90.88 519 HIS A N 1
ATOM 4137 C CA . HIS A 1 519 ? 30.628 -4.098 -38.955 1.00 90.88 519 HIS A CA 1
ATOM 4138 C C . HIS A 1 519 ? 30.132 -4.128 -37.502 1.00 90.88 519 HIS A C 1
ATOM 4140 O O . HIS A 1 519 ? 30.926 -4.439 -36.617 1.00 90.88 519 HIS A O 1
ATOM 4146 N N . LEU A 1 520 ? 28.866 -3.766 -37.250 1.00 93.56 520 LEU A N 1
ATOM 4147 C CA . LEU A 1 520 ? 28.278 -3.861 -35.917 1.00 93.56 520 LEU A CA 1
ATOM 4148 C C . LEU A 1 520 ? 28.217 -5.318 -35.460 1.00 93.56 520 LEU A C 1
ATOM 4150 O O . LEU A 1 520 ? 28.098 -6.243 -36.269 1.00 93.56 520 LEU A O 1
ATOM 4154 N N . GLU A 1 521 ? 28.312 -5.505 -34.149 1.00 94.94 521 GLU A N 1
ATOM 4155 C CA . GLU A 1 521 ? 28.315 -6.821 -33.530 1.00 94.94 521 GLU A CA 1
ATOM 4156 C C . GLU A 1 521 ? 26.998 -7.557 -33.790 1.00 94.94 521 GLU A C 1
ATOM 4158 O O . GLU A 1 521 ? 25.911 -6.981 -33.709 1.00 94.94 521 GLU A O 1
ATOM 4163 N N . LYS A 1 522 ? 27.106 -8.847 -34.111 1.00 96.69 522 LYS A N 1
ATOM 4164 C CA . LYS A 1 522 ? 25.969 -9.727 -34.368 1.00 96.69 522 LYS A CA 1
ATOM 4165 C C . LYS A 1 522 ? 26.054 -10.941 -33.474 1.00 96.69 522 LYS A C 1
ATOM 4167 O O . LYS A 1 522 ? 27.080 -11.617 -33.430 1.00 96.69 522 LYS A O 1
ATOM 4172 N N . ILE A 1 523 ? 24.937 -11.255 -32.845 1.00 97.31 523 ILE A N 1
ATOM 4173 C CA . ILE A 1 523 ? 24.772 -12.436 -32.008 1.00 97.31 523 ILE A CA 1
ATOM 4174 C C . ILE A 1 523 ? 23.575 -13.237 -32.500 1.00 97.31 523 ILE A C 1
ATOM 4176 O O . ILE A 1 523 ? 22.671 -12.708 -33.142 1.00 97.31 523 ILE A O 1
ATOM 4180 N N . LYS A 1 524 ? 23.528 -14.536 -32.210 1.00 98.00 524 LYS A N 1
ATOM 4181 C CA . LYS A 1 524 ? 22.331 -15.322 -32.526 1.00 98.00 524 LYS A CA 1
ATOM 4182 C C . LYS A 1 524 ? 21.179 -14.870 -31.638 1.00 98.00 524 LYS A C 1
ATOM 4184 O O . LYS A 1 524 ? 21.309 -14.913 -30.417 1.00 98.00 524 LYS A O 1
ATOM 4189 N N . ALA A 1 525 ? 20.030 -14.537 -32.230 1.00 98.00 525 ALA A N 1
ATOM 4190 C CA . ALA A 1 525 ? 18.861 -14.082 -31.474 1.00 98.00 525 ALA A CA 1
ATOM 4191 C C . ALA A 1 525 ? 18.440 -15.105 -30.400 1.00 98.00 525 ALA A C 1
ATOM 4193 O O . ALA A 1 525 ? 18.156 -14.743 -29.262 1.00 98.00 525 ALA A O 1
ATOM 4194 N N . ARG A 1 526 ? 18.494 -16.408 -30.726 1.00 97.50 526 ARG A N 1
ATOM 4195 C CA . ARG A 1 526 ? 18.245 -17.497 -29.762 1.00 97.50 526 ARG A CA 1
ATOM 4196 C C . ARG A 1 526 ? 19.251 -17.545 -28.612 1.00 97.50 526 ARG A C 1
ATOM 4198 O O . ARG A 1 526 ? 18.878 -17.975 -27.531 1.00 97.50 526 ARG A O 1
ATOM 4205 N N . SER A 1 527 ? 20.496 -17.140 -28.856 1.00 97.06 527 SER A N 1
ATOM 4206 C CA . SER A 1 527 ? 21.533 -17.113 -27.825 1.00 97.06 527 SER A CA 1
ATOM 4207 C C . SER A 1 527 ? 21.336 -15.947 -26.866 1.00 97.06 527 SER A C 1
ATOM 4209 O O . SER A 1 527 ? 21.551 -16.142 -25.684 1.00 97.06 527 SER A O 1
ATOM 4211 N N . LEU A 1 528 ? 20.898 -14.776 -27.350 1.00 97.00 528 LEU A N 1
ATOM 4212 C CA . LEU A 1 528 ? 20.551 -13.643 -26.479 1.00 97.00 528 LEU A CA 1
ATOM 4213 C C . LEU A 1 528 ? 19.278 -13.904 -25.662 1.00 97.00 528 LEU A C 1
ATOM 4215 O O . LEU A 1 528 ? 19.139 -13.416 -24.548 1.00 97.00 528 LEU A O 1
ATOM 4219 N N . MET A 1 529 ? 18.317 -14.625 -26.247 1.00 96.31 529 MET A N 1
ATOM 4220 C CA . MET A 1 529 ? 17.065 -14.982 -25.574 1.00 96.31 529 MET A CA 1
ATOM 4221 C C . MET A 1 529 ? 17.270 -16.010 -24.447 1.00 96.31 529 MET A C 1
ATOM 4223 O O . MET A 1 529 ? 16.455 -16.067 -23.525 1.00 96.31 529 MET A O 1
ATOM 4227 N N . SER A 1 530 ? 18.303 -16.851 -24.562 1.00 93.44 530 SER A N 1
ATOM 4228 C CA . SER A 1 530 ? 18.676 -17.849 -23.553 1.00 93.44 530 SER A CA 1
ATOM 4229 C C . SER A 1 530 ? 19.465 -17.224 -22.416 1.00 93.44 530 SER A C 1
ATOM 4231 O O . SER A 1 530 ? 19.359 -17.806 -21.311 1.00 93.44 530 SER A O 1
#

Foldseek 3Di:
DDDDDPVVVVVVVVVVVVPPDPPCLQQEWEQEPVRDIDRDDLVVQLVLLLVLVVVQCVDDDDVPVVVVVVVVSSVVSVVLSVQLSCVVVVPDDRHDYHYPVSSLVSSLVSCVVVVVVSSSVSSVVVVVLVVVLVVLLVVLCVVCVVVQQPAWEQEPVRDIDRRDSCVLSVVLVVLCVPPPDDSVQLVSVQVVVDDHHHYPLVSLQSSLVSLCVCCVVPVVSQLSSQSSVLVSLVVVADDQLVLLVLCVVVVFFDPLLNVLCVVCVVLLVVLQDSVLSSVDGNVVQCCCLPQQADDHPNHRHDDPLSLLLLLLSQPQDSHDDSVSSSVSSCCCSVPVDDADRLSSRQRRTPDNPRDAEEEEEQQAQDPVSLVVSLVVLLVSQLQNHAYEYEDQQHFAFQPADPVVRDTDNGDQQSLQVSLVSQQVRHHHVPPGGHEYEYEYELLAQCLVLLVCQCPPDDDPSSHRNRYHYDYPYAVVLVVQLVVQHKRFRDTCVQQPCLVVDGDPRNVVSRVVVCVVCVPTDIDGSNVSVD

Secondary structure (DSSP, 8-state):
-----THHHHHHHHHHHT-S----GGG-EEE-TTS-EEE--HHHHHHHHHHHHHHHS---S-TTTHHHHHHHHHHHHHHHHHHHHHHHHTT--TTPEEEHHHHHHHHHHHHHHTT-HHHHHHHHHHHHHHHHHHHHHHHHHHHHHHHHHT-EEE-TTS-EEE--HHHHHHHHHHHTTT-SS-HHHHHHHHGGG--TTEEHHHHHHHHHHHHHHGGGT-THHHHHHHHHHHHHHHTT---HHHHHHHHHHTT-B-HHHHHHHHHTHHHHHHH--GGGGGGS-HHHHHHIIIIIS-EETTEE---HHHHHHHHHHHHS-SS--HHHHHHHHHHHHTTS----HHHHHHTTBSS-----EEEEE---SSHHHHHHHHHHHHHHHHTT-EEEEE-TTSPPTT-EETTTTEE---HHHHHHHHHHHHHHS-BTTTTB---EEEEE-TTBTTHHHHHHTT-SSS-GGG--TTSEEEE---HHHHHHHHHT-EEE-B-TTTSTTTTT--HHHHHHHHHHHHHH-TTS-EEEHHHHH-

pLDDT: mean 85.05, std 15.56, range [31.34, 98.56]

Sequence (530 aa):
MPEVSPTIIQKAIKVIKDKKQDLHILSLSVIRRAGSITPFKSDKISNAIKKAFLAQTKIQNNKNKDKEQKDSIHRMVEGLTNKVVAALTRRIADGDMIHIEDIQDQVELALMRDEHHKVARAYVLYREQRAASRYHTKKLKEQAGEKVSSMMVTKRDGSTEPVSLDKITNRISVLSTGLSIDPITVAQKAIPGLFNEITSTEIDSYLSETAASLTVEHPDYSYLAARIKANSLHKKTPGFIIATKNLFEDGLLKESYYKKVIENAEEIESIIDYDQDYHFDYFALTTLTRAYLLKYKNETIERPQDLWMRVAINVSCDEFDSNKVKKTYMALSNGQYTHATPTLFNSGLKMQQLSSCFLIGMEDDSIEGIFNTIKDCALISKTAGGIGMHAHNIRASGSRIKSTNGKSNGLIPFLKIFNETAKSVDQGGGKRKGSFAVYLEPWHADIEKFLELRKNTGAEEFRARDLFYALWIPDLFMKRVKNNEDWTLMSEHECPGLSDNYGDDFDNLYTKYEKKYPHLEKIKARSLMS

Radius of gyration: 37.2 Å; chains: 1; bounding box: 119×54×95 Å